Protein 2B5D (pdb70)

Foldseek 3Di:
DFFAEAEEAEADDFQAFDPVDLDDPVLVVLLLCLQQFLLLLLVLCVPFPAAAYEYEQELSNLLQQPPVVSLVSSLVLLVVLLVVLVVQLVVCVPPDPLSNVLSVVSNVSSVVSSVVCVVVVNRCLVSLLVVVVVVRYAYAYEFRRLFQVVVVVVQQLLSLNSVLLRQVSCCVSNVDGHQAYERRLLFDAFPSVVSCLVNNHAEYEHEQQQQVVFPHHFPLRQFAWAAAPSRHTYHYADCVLDPQCLDLVRHLLVDQQFFDQPAACLVVPDQVSNPVQADVVSDRDHNSRGFFGSRDPDPPPVVTDGHDVVVVLVSLLVSLVVVVVVVLVVQVVSCVVPVDHTYHYHYDHRCSARNVTVCRVVSVSNNRVSQVPDPRYDYHHPVVNVVPDDDHHYGGTHRHGNDDVPCVLVVLLVVLLVVLQVVLQVCVPPPPVLLFLLSQLLSLLSSQLSNCCLPRRPDDPPPNPVRVVSNVVSSVLNVVSVVCNVPVNHDVVSSVVSCVRSVSRVPDTSNSSNDDDD

Nearest PDB structures (foldseek):
  2b5d-assembly1_X  TM=1.002E+00  e=2.735E-93  Thermotoga maritima MSB8
  3n98-assembly1_A  TM=8.663E-01  e=4.145E-40  Thermococcus kodakarensis
  5wu7-assembly1_A  TM=8.598E-01  e=4.849E-39  Pyrococcus horikoshii OT3
  5wu7-assembly2_B  TM=8.667E-01  e=1.794E-38  Pyrococcus horikoshii OT3
  1ufa-assembly1_A  TM=8.560E-01  e=2.873E-37  Thermus thermophilus

Radius of gyration: 23.87 Å; Cα contacts (8 Å, |Δi|>4): 862; chains: 1; bounding box: 69×48×62 Å

B-factor: mean 60.75, std 14.55, range [25.72, 109.39]

Secondary structure (DSSP, 8-state):
--EEEEEEEEE-------TT-SS-TTHHHHHHHIIIIIHHHHHHHHHSS---EEEEE-HHHHHHHH-HHHHHHHHHHHHHHHHHHHHHHHHTTTS-HHHHHHHHHHHHHHHHHHHHHHHTTT-THHHHHHHHHHTSEEEEEE-TT-B-GGGGTT-HHHHHHHHHHHHHHHHHHHSS--SEEE-GGG-B-TTHHHHHHHTT--EEEE-THHHHTSSS--TTGGGS-EE-TTS-EEEE--GGG-GGGG-TTTSGGG-TTSBPTT--HHHHS-HHHHGGGS-TTS-----S---BB--SS-S-GGGPPBP-HHHHHHHHHHHHHHHHHHHHHHHHHHHHHHSS--EEEEEEEGGGBTTTBTTHHHHHHHHHHHHHH-SSEEE--HHHHHHH-----B--PPSB-S-----HHHHHHHHHHHHHHHHHHHTTT---HHHHHHHHHHHHHHHHTTBGGGTS---TT-HHHHHHHHHHHHHHHHHHHHHHHHTT---HHHHHHHHHHS-S-TT--GGGGGS---

Structure (mmCIF, N/CA/C/O backbone):
data_2B5D
#
_entry.id   2B5D
#
_cell.length_a   112.164
_cell.length_b   112.164
_cell.length_c   335.544
_cell.angle_alpha   90.00
_cell.angle_beta   90.00
_cell.angle_gamma   90.00
#
_symmetry.space_group_name_H-M   'I 41 2 2'
#
loop_
_entity.id
_entity.type
_entity.pdbx_description
1 polymer alpha-Amylase
2 water water
#
loop_
_atom_site.group_PDB
_atom_site.id
_atom_site.type_symbol
_atom_site.label_atom_id
_atom_site.label_alt_id
_atom_site.label_comp_id
_atom_site.label_asym_id
_atom_site.label_entity_id
_atom_site.label_seq_id
_atom_site.pdbx_PDB_ins_code
_atom_site.Cartn_x
_atom_site.Cartn_y
_atom_site.Cartn_z
_atom_site.occupancy
_atom_site.B_iso_or_equiv
_atom_site.auth_seq_id
_atom_site.auth_comp_id
_atom_site.auth_asym_id
_atom_site.auth_atom_id
_atom_site.pdbx_PDB_model_num
ATOM 1 N N . MET A 1 1 ? -1.945 37.939 143.556 1.00 78.49 1 MET X N 1
ATOM 2 C CA . MET A 1 1 ? -2.671 38.238 142.275 1.00 78.44 1 MET X CA 1
ATOM 3 C C . MET A 1 1 ? -1.716 38.293 141.059 1.00 76.44 1 MET X C 1
ATOM 4 O O . MET A 1 1 ? -0.524 38.583 141.195 1.00 76.28 1 MET X O 1
ATOM 9 N N . ARG A 1 2 ? -2.267 37.995 139.884 1.00 74.38 2 ARG X N 1
ATOM 10 C CA . ARG A 1 2 ? -1.532 37.981 138.624 1.00 71.77 2 ARG X CA 1
ATOM 11 C C . ARG A 1 2 ? -2.146 38.961 137.649 1.00 69.22 2 ARG X C 1
ATOM 12 O O . ARG A 1 2 ? -3.366 39.121 137.602 1.00 69.39 2 ARG X O 1
ATOM 20 N N . GLY A 1 3 ? -1.287 39.616 136.875 1.00 66.64 3 GLY X N 1
ATOM 21 C CA . GLY A 1 3 ? -1.684 40.478 135.762 1.00 62.57 3 GLY X CA 1
ATOM 22 C C . GLY A 1 3 ? -2.286 39.638 134.662 1.00 59.94 3 GLY X C 1
ATOM 23 O O . GLY A 1 3 ? -1.894 38.490 134.480 1.00 58.81 3 GLY X O 1
ATOM 24 N N . LYS A 1 4 ? -3.254 40.206 133.940 1.00 58.15 4 LYS X N 1
ATOM 25 C CA . LYS A 1 4 ? -3.941 39.474 132.870 1.00 56.73 4 LYS X CA 1
ATOM 26 C C . LYS A 1 4 ? -3.470 39.946 131.500 1.00 55.17 4 LYS X C 1
ATOM 27 O O . LYS A 1 4 ? -3.517 41.143 131.180 1.00 53.76 4 LYS X O 1
ATOM 33 N N . ILE A 1 5 ? -2.950 39.017 130.710 1.00 54.14 5 ILE X N 1
ATOM 34 C CA . ILE A 1 5 ? -2.476 39.422 129.390 1.00 53.32 5 ILE X CA 1
ATOM 35 C C . ILE A 1 5 ? -3.429 39.031 128.304 1.00 51.63 5 ILE X C 1
ATOM 36 O O . ILE A 1 5 ? -3.714 37.834 128.093 1.00 51.52 5 ILE X O 1
ATOM 41 N N . LEU A 1 6 ? -3.981 40.051 127.653 1.00 49.92 6 LEU X N 1
ATOM 42 C CA . LEU A 1 6 ? -4.928 39.790 126.564 1.00 49.82 6 LEU X CA 1
ATOM 43 C C . LEU A 1 6 ? -4.309 40.102 125.187 1.00 48.73 6 LEU X C 1
ATOM 44 O O . LEU A 1 6 ? -4.191 41.261 124.781 1.00 46.73 6 LEU X O 1
ATOM 49 N N . ILE A 1 7 ? -3.873 39.036 124.510 1.00 49.80 7 ILE X N 1
ATOM 50 C CA . ILE A 1 7 ? -3.293 39.168 123.170 1.00 50.55 7 ILE X CA 1
ATOM 51 C C . ILE A 1 7 ? -4.423 39.118 122.169 1.00 50.14 7 ILE X C 1
ATOM 52 O O . ILE A 1 7 ? -5.210 38.181 122.127 1.00 50.18 7 ILE X O 1
ATOM 57 N N . PHE A 1 8 ? -4.481 40.123 121.324 1.00 49.93 8 PHE X N 1
ATOM 58 C CA . PHE A 1 8 ? -5.510 40.121 120.294 1.00 48.97 8 PHE X CA 1
ATOM 59 C C . PHE A 1 8 ? -4.882 40.165 118.886 1.00 48.04 8 PHE X C 1
ATOM 60 O O . PHE A 1 8 ? -4.092 41.062 118.574 1.00 48.00 8 PHE X O 1
ATOM 68 N N . LEU A 1 9 ? -5.247 39.197 118.055 1.00 48.20 9 LEU X N 1
ATOM 69 C CA . LEU A 1 9 ? -4.903 39.172 116.638 1.00 48.02 9 LEU X CA 1
ATOM 70 C C . LEU A 1 9 ? -6.077 39.502 115.745 1.00 47.77 9 LEU X C 1
ATOM 71 O O . LEU A 1 9 ? -7.123 38.796 115.759 1.00 46.82 9 LEU X O 1
ATOM 76 N N . HIS A 1 10 ? -5.881 40.535 114.930 1.00 46.96 10 HIS X N 1
ATOM 77 C CA . HIS A 1 10 ? -6.828 40.907 113.887 1.00 47.17 10 HIS X CA 1
ATOM 78 C C . HIS A 1 10 ? -6.490 40.233 112.522 1.00 47.51 10 HIS X C 1
ATOM 79 O O . HIS A 1 10 ? -5.471 40.577 111.858 1.00 46.97 10 HIS X O 1
ATOM 86 N N . ALA A 1 11 ? -7.335 39.275 112.141 1.00 46.88 11 ALA X N 1
ATOM 87 C CA . ALA A 1 11 ? -7.218 38.492 110.895 1.00 46.91 11 ALA X CA 1
ATOM 88 C C . ALA A 1 11 ? -8.264 38.938 109.876 1.00 47.37 11 ALA X C 1
ATOM 89 O O . ALA A 1 11 ? -9.473 38.618 109.961 1.00 47.13 11 ALA X O 1
ATOM 91 N N . HIS A 1 12 ? -7.792 39.727 108.928 1.00 48.19 12 HIS X N 1
ATOM 92 C CA . HIS A 1 12 ? -8.648 40.272 107.900 1.00 47.88 12 HIS X CA 1
ATOM 93 C C . HIS A 1 12 ? -7.967 40.274 106.534 1.00 48.52 12 HIS X C 1
ATOM 94 O O . HIS A 1 12 ? -6.775 40.570 106.437 1.00 50.06 12 HIS X O 1
ATOM 101 N N . LEU A 1 13 ? -8.722 39.947 105.492 1.00 48.67 13 LEU X N 1
ATOM 102 C CA . LEU A 1 13 ? -8.383 40.293 104.116 1.00 48.73 13 LEU X CA 1
ATOM 103 C C . LEU A 1 13 ? -9.629 40.782 103.411 1.00 48.43 13 LEU X C 1
ATOM 104 O O . LEU A 1 13 ? -10.738 40.300 103.723 1.00 47.19 13 LEU X O 1
ATOM 109 N N . PRO A 1 14 ? -9.466 41.767 102.496 1.00 48.52 14 PRO X N 1
ATOM 110 C CA . PRO A 1 14 ? -10.577 42.224 101.649 1.00 48.81 14 PRO X CA 1
ATOM 111 C C . PRO A 1 14 ? -11.167 41.055 100.815 1.00 49.77 14 PRO X C 1
ATOM 112 O O . PRO A 1 14 ? -10.497 40.021 100.578 1.00 49.49 14 PRO X O 1
ATOM 116 N N . TYR A 1 15 ? -12.445 41.153 100.463 1.00 50.02 15 TYR X N 1
ATOM 117 C CA . TYR A 1 15 ? -13.038 40.125 99.597 1.00 50.77 15 TYR X CA 1
ATOM 118 C C . TYR A 1 15 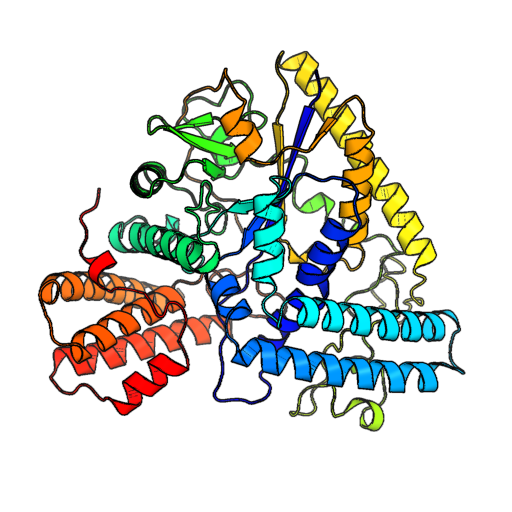? -12.492 40.393 98.194 1.00 51.94 15 TYR X C 1
ATOM 119 O O . TYR A 1 15 ? -12.752 41.433 97.594 1.00 51.69 15 TYR X O 1
ATOM 128 N N . VAL A 1 16 ? -11.706 39.446 97.714 1.00 53.49 16 VAL X N 1
ATOM 129 C CA . VAL A 1 16 ? -11.112 39.478 96.395 1.00 55.07 16 VAL X CA 1
ATOM 130 C C . VAL A 1 16 ? -11.468 38.152 95.783 1.00 56.00 16 VAL X C 1
ATOM 131 O O . VAL A 1 16 ? -10.915 37.088 96.138 1.00 55.99 16 VAL X O 1
ATOM 135 N N . HIS A 1 17 ? -12.458 38.193 94.911 1.00 57.24 17 HIS X N 1
ATOM 136 C CA . HIS A 1 17 ? -12.872 36.968 94.275 1.00 58.58 17 HIS X CA 1
ATOM 137 C C . HIS A 1 17 ? -12.994 37.216 92.782 1.00 59.35 17 HIS X C 1
ATOM 138 O O . HIS A 1 17 ? -13.840 37.981 92.321 1.00 58.94 17 HIS X O 1
ATOM 145 N N . HIS A 1 18 ? -12.075 36.590 92.048 1.00 61.54 18 HIS X N 1
ATOM 146 C CA . HIS A 1 18 ? -12.008 36.684 90.584 1.00 62.95 18 HIS X CA 1
ATOM 147 C C . HIS A 1 18 ? -12.134 35.312 89.909 1.00 63.63 18 HIS X C 1
ATOM 148 O O . HIS A 1 18 ? -11.136 34.743 89.418 1.00 63.40 18 HIS X O 1
ATOM 155 N N . PRO A 1 19 ? -13.370 34.768 89.891 1.00 64.27 19 PRO X N 1
ATOM 156 C CA . PRO A 1 19 ? -13.519 33.451 89.279 1.00 65.31 19 PRO X CA 1
ATOM 157 C C . PRO A 1 19 ? -13.385 33.498 87.749 1.00 66.97 19 PRO X C 1
ATOM 158 O O . PRO A 1 19 ? -13.279 32.455 87.134 1.00 66.53 19 PRO X O 1
ATOM 162 N N . GLU A 1 20 ? -13.375 34.697 87.162 1.00 69.38 20 GLU X N 1
ATOM 163 C CA . GLU A 1 20 ? -13.142 34.845 85.716 1.00 72.64 20 GLU X CA 1
ATOM 164 C C . GLU A 1 20 ? -11.708 34.511 85.253 1.00 75.42 20 GLU X C 1
ATOM 165 O O . GLU A 1 20 ? -11.495 34.343 84.054 1.00 75.88 20 GLU X O 1
ATOM 171 N N . TYR A 1 21 ? -10.760 34.397 86.200 1.00 78.69 21 TYR X N 1
ATOM 172 C CA . TYR A 1 21 ? -9.366 33.980 85.942 1.00 82.22 21 TYR X CA 1
ATOM 173 C C . TYR A 1 21 ? -8.927 32.765 86.766 1.00 84.13 21 TYR X C 1
ATOM 174 O O . TYR A 1 21 ? -9.547 32.422 87.778 1.00 84.60 21 TYR X O 1
ATOM 183 N N . ASP A 1 22 ? -7.838 32.139 86.319 1.00 86.63 22 ASP X N 1
ATOM 184 C CA . ASP A 1 22 ? -7.373 30.820 86.787 1.00 88.82 22 ASP X CA 1
ATOM 185 C C . ASP A 1 22 ? -6.239 30.984 87.787 1.00 90.02 22 ASP X C 1
ATOM 186 O O . ASP A 1 22 ? -6.073 30.146 88.683 1.00 90.40 22 ASP X O 1
ATOM 191 N N . HIS A 1 23 ? -5.430 32.029 87.569 1.00 91.54 23 HIS X N 1
ATOM 192 C CA . HIS A 1 23 ? -4.535 32.636 88.578 1.00 92.81 23 HIS X CA 1
ATOM 193 C C . HIS A 1 23 ? -4.735 34.158 88.472 1.00 92.83 23 HIS X C 1
ATOM 194 O O . HIS A 1 23 ? -4.694 34.716 87.370 1.00 92.79 23 HIS X O 1
ATOM 201 N N . PHE A 1 24 ? -4.976 34.808 89.614 1.00 92.92 24 PHE X N 1
ATOM 202 C CA . PHE A 1 24 ? -5.107 36.267 89.692 1.00 92.80 24 PHE X CA 1
ATOM 203 C C . PHE A 1 24 ? -4.115 36.754 90.738 1.00 92.67 24 PHE X C 1
ATOM 204 O O . PHE A 1 24 ? -3.927 36.106 91.772 1.00 92.40 24 PHE X O 1
ATOM 212 N N . LEU A 1 25 ? -3.467 37.885 90.459 1.00 92.46 25 LEU X N 1
ATOM 213 C CA . LEU A 1 25 ? -2.372 38.368 91.306 1.00 92.09 25 LEU X CA 1
ATOM 214 C C . LEU A 1 25 ? -2.774 38.572 92.772 1.00 91.25 25 LEU X C 1
ATOM 215 O O . LEU A 1 25 ? -2.018 38.227 93.685 1.00 91.19 25 LEU X O 1
ATOM 220 N N . GLU A 1 26 ? -3.966 39.119 92.988 1.00 90.18 26 GLU X N 1
ATOM 221 C CA . GLU A 1 26 ? -4.383 39.497 94.333 1.00 89.42 26 GLU X CA 1
ATOM 222 C C . GLU A 1 26 ? -5.105 38.400 95.109 1.00 88.29 26 GLU X C 1
ATOM 223 O O . GLU A 1 26 ? -5.460 38.580 96.275 1.00 88.38 26 GLU X O 1
ATOM 229 N N . GLU A 1 27 ? -5.278 37.247 94.471 1.00 86.67 27 GLU X N 1
ATOM 230 C CA . GLU A 1 27 ? -5.722 36.047 95.168 1.00 85.14 27 GLU X CA 1
ATOM 231 C C . GLU A 1 27 ? -4.561 35.321 95.859 1.00 83.84 27 GLU X C 1
ATOM 232 O O . GLU A 1 27 ? -4.791 34.436 96.678 1.00 83.12 27 GLU X O 1
ATOM 238 N N . ARG A 1 28 ? -3.322 35.688 95.511 1.00 82.57 28 ARG X N 1
ATOM 239 C CA . ARG A 1 28 ? -2.116 35.145 96.152 1.00 81.32 28 ARG X CA 1
ATOM 240 C C . ARG A 1 28 ? -1.911 35.689 97.573 1.00 79.31 28 ARG X C 1
ATOM 241 O O . ARG A 1 28 ? -1.263 35.044 98.390 1.00 78.38 28 ARG X O 1
ATOM 249 N N . TRP A 1 29 ? -2.428 36.891 97.844 1.00 77.53 29 TRP X N 1
ATOM 250 C CA . TRP A 1 29 ? -2.403 37.443 99.191 1.00 76.31 29 TRP X CA 1
ATOM 251 C C . TRP A 1 29 ? -3.048 36.431 100.151 1.00 74.18 29 TRP X C 1
ATOM 252 O O . TRP A 1 29 ? -2.441 36.018 101.135 1.00 73.66 29 TRP X O 1
ATOM 263 N N . LEU A 1 30 ? -4.263 36.015 99.819 1.00 71.50 30 LEU X N 1
ATOM 264 C CA . LEU A 1 30 ? -4.966 34.974 100.551 1.00 69.47 30 LEU X CA 1
ATOM 265 C C . LEU A 1 30 ? -4.138 33.701 100.768 1.00 68.28 30 LEU X C 1
ATOM 266 O O . LEU A 1 30 ? -4.071 33.164 101.879 1.00 67.44 30 LEU X O 1
ATOM 271 N N . PHE A 1 31 ? -3.509 33.215 99.706 1.00 67.07 31 PHE X N 1
ATOM 272 C CA . PHE A 1 31 ? -2.722 31.993 99.800 1.00 66.06 31 PHE X CA 1
ATOM 273 C C . PHE A 1 31 ? -1.489 32.104 100.699 1.00 64.10 31 PHE X C 1
ATOM 274 O O . PHE A 1 31 ? -1.192 31.187 101.468 1.00 63.36 31 PHE X O 1
ATOM 282 N N . GLU A 1 32 ? -0.777 33.214 100.594 1.00 62.61 32 GLU X N 1
ATOM 283 C CA . GLU A 1 32 ? 0.322 33.508 101.507 1.00 62.87 32 GLU X CA 1
ATOM 284 C C . GLU A 1 32 ? -0.160 33.648 102.961 1.00 61.18 32 GLU X C 1
ATOM 285 O O . GLU A 1 32 ? 0.449 33.079 103.869 1.00 60.15 32 GLU X O 1
ATOM 291 N N . ALA A 1 33 ? -1.263 34.387 103.183 1.00 60.13 33 ALA X N 1
ATOM 292 C CA . ALA A 1 33 ? -1.867 34.478 104.538 1.00 58.85 33 ALA X CA 1
ATOM 293 C C . ALA A 1 33 ? -2.226 33.117 105.124 1.00 58.07 33 ALA X C 1
ATOM 294 O O . ALA A 1 33 ? -1.939 32.858 106.279 1.00 57.76 33 ALA X O 1
ATOM 296 N N . ILE A 1 34 ? -2.794 32.226 104.316 1.00 58.04 34 ILE X N 1
ATOM 297 C CA . ILE A 1 34 ? -3.143 30.867 104.788 1.00 58.37 34 ILE X CA 1
ATOM 298 C C . ILE A 1 34 ? -1.883 30.089 105.146 1.00 58.50 34 ILE X C 1
ATOM 299 O O . ILE A 1 34 ? -1.811 29.416 106.179 1.00 58.54 34 ILE X O 1
ATOM 304 N N . THR A 1 35 ? -0.874 30.207 104.285 1.00 59.41 35 THR X N 1
ATOM 305 C CA . THR A 1 35 ? 0.357 29.427 104.410 1.00 58.80 35 THR X CA 1
ATOM 306 C C . THR A 1 35 ? 1.218 29.954 105.536 1.00 59.09 35 THR X C 1
ATOM 307 O O . THR A 1 35 ? 1.678 29.184 106.375 1.00 58.36 35 THR X O 1
ATOM 311 N N . GLU A 1 36 ? 1.409 31.272 105.557 1.00 59.60 36 GLU X N 1
ATOM 312 C CA . GLU A 1 36 ? 2.320 31.926 106.499 1.00 60.21 36 GLU X CA 1
ATOM 313 C C . GLU A 1 36 ? 1.726 32.152 107.886 1.00 59.28 36 GLU X C 1
ATOM 314 O O . GLU A 1 36 ? 2.450 32.111 108.890 1.00 60.05 36 GLU X O 1
ATOM 320 N N . THR A 1 37 ? 0.419 32.415 107.956 1.00 58.25 37 THR X N 1
ATOM 321 C CA . THR A 1 37 ? -0.207 32.793 109.231 1.00 56.09 37 THR X CA 1
ATOM 322 C C . THR A 1 37 ? -1.296 31.862 109.730 1.00 55.36 37 THR X C 1
ATOM 323 O O . THR A 1 37 ? -1.163 31.333 110.800 1.00 54.76 37 THR X O 1
ATOM 327 N N . TYR A 1 38 ? -2.370 31.648 108.970 1.00 55.36 38 TYR X N 1
ATOM 328 C CA . TYR A 1 38 ? -3.527 30.931 109.533 1.00 55.47 38 TYR X CA 1
ATOM 329 C C . TYR A 1 38 ? -3.294 29.449 109.895 1.00 56.37 38 TYR X C 1
ATOM 330 O O . TYR A 1 38 ? -3.712 28.989 110.974 1.00 56.31 38 TYR X O 1
ATOM 339 N N . ILE A 1 39 ? -2.627 28.698 109.022 1.00 57.15 39 ILE X N 1
ATOM 340 C CA . ILE A 1 39 ? -2.338 27.282 109.342 1.00 57.78 39 ILE X CA 1
ATOM 341 C C . ILE A 1 39 ? -1.242 27.114 110.421 1.00 57.80 39 ILE X C 1
ATOM 342 O O . ILE A 1 39 ? -1.386 26.285 111.308 1.00 57.22 39 ILE X O 1
ATOM 347 N N . PRO A 1 40 ? -0.134 27.881 110.339 1.00 58.03 40 PRO X N 1
ATOM 348 C CA . PRO A 1 40 ? 0.846 27.858 111.437 1.00 58.73 40 PRO X CA 1
ATOM 349 C C . PRO A 1 40 ? 0.268 28.246 112.819 1.00 59.50 40 PRO X C 1
ATOM 350 O O . PRO A 1 40 ? 0.767 27.769 113.821 1.00 59.93 40 PRO X O 1
ATOM 354 N N . LEU A 1 41 ? -0.750 29.108 112.875 1.00 59.77 41 LEU X N 1
ATOM 355 C CA . LEU A 1 41 ? -1.503 29.308 114.131 1.00 60.46 41 LEU X CA 1
ATOM 356 C C . LEU A 1 41 ? -2.195 28.034 114.576 1.00 60.88 41 LEU X C 1
ATOM 357 O O . LEU A 1 41 ? -2.095 27.629 115.725 1.00 61.43 41 LEU X O 1
ATOM 362 N N . LEU A 1 42 ? -2.893 27.402 113.652 1.00 61.69 42 LEU X N 1
ATOM 363 C CA . LEU A 1 42 ? -3.496 26.110 113.894 1.00 62.84 42 LEU X CA 1
ATOM 364 C C . LEU A 1 42 ? -2.470 25.091 114.393 1.00 63.62 42 LEU X C 1
ATOM 365 O O . LEU A 1 42 ? -2.699 24.412 115.381 1.00 63.63 42 LEU X O 1
ATOM 370 N N . MET A 1 43 ? -1.338 24.993 113.710 1.00 64.92 43 MET X N 1
ATOM 371 C CA . MET A 1 43 ? -0.278 24.095 114.132 1.00 66.00 43 MET X CA 1
ATOM 372 C C . MET A 1 43 ? 0.198 24.405 115.548 1.00 65.00 43 MET X C 1
ATOM 373 O O . MET A 1 43 ? 0.359 23.516 116.382 1.00 65.16 43 MET X O 1
ATOM 378 N N . MET A 1 44 ? 0.397 25.682 115.815 1.00 64.83 44 MET X N 1
ATOM 379 C CA . MET A 1 44 ? 0.776 26.143 117.127 1.00 64.41 44 MET X CA 1
ATOM 380 C C . MET A 1 44 ? -0.268 25.869 118.226 1.00 64.62 44 MET X C 1
ATOM 381 O O . MET A 1 44 ? 0.111 25.602 119.357 1.00 65.34 44 MET X O 1
ATOM 386 N N . PHE A 1 45 ? -1.566 25.932 117.918 1.00 64.77 45 PHE X N 1
ATOM 387 C CA . PHE A 1 45 ? -2.605 25.681 118.935 1.00 64.92 45 PHE X CA 1
ATOM 388 C C . PHE A 1 45 ? -2.609 24.215 119.284 1.00 66.46 45 PHE X C 1
ATOM 389 O O . PHE A 1 45 ? -2.837 23.839 120.423 1.00 66.41 45 PHE X O 1
ATOM 397 N N . ASP A 1 46 ? -2.393 23.395 118.261 1.00 68.28 46 ASP X N 1
ATOM 398 C CA . ASP A 1 46 ? -2.304 21.964 118.408 1.00 69.63 46 ASP X CA 1
ATOM 399 C C . ASP A 1 46 ? -1.089 21.565 119.257 1.00 70.35 46 ASP X C 1
ATOM 400 O O . ASP A 1 46 ? -1.230 20.769 120.198 1.00 71.36 46 ASP X O 1
ATOM 405 N N . GLU A 1 47 ? 0.079 22.137 118.949 1.00 70.32 47 GLU X N 1
ATOM 406 C CA . GLU A 1 47 ? 1.335 21.751 119.588 1.00 70.91 47 GLU X CA 1
ATOM 407 C C . GLU A 1 47 ? 1.486 22.253 121.036 1.00 70.39 47 GLU X C 1
ATOM 408 O O . GLU A 1 47 ? 1.934 21.491 121.915 1.00 70.70 47 GLU X O 1
ATOM 414 N N . ILE A 1 48 ? 1.127 23.515 121.294 1.00 69.41 48 ILE X N 1
ATOM 415 C CA . ILE A 1 48 ? 1.234 24.078 122.647 1.00 68.51 48 ILE X CA 1
ATOM 416 C C . ILE A 1 48 ? 0.343 23.307 123.637 1.00 68.60 48 ILE X C 1
ATOM 417 O O . ILE A 1 48 ? -0.677 22.711 123.234 1.00 68.99 48 ILE X O 1
ATOM 422 N N . GLU A 1 49 ? 0.724 23.297 124.916 1.00 68.78 49 GLU X N 1
ATOM 423 C CA . GLU A 1 49 ? -0.076 22.583 125.930 1.00 67.98 49 GLU X CA 1
ATOM 424 C C . GLU A 1 49 ? -1.337 23.380 126.218 1.00 66.83 49 GLU X C 1
ATOM 425 O O . GLU A 1 49 ? -2.444 22.845 126.237 1.00 66.43 49 GLU X O 1
ATOM 431 N N . ASP A 1 50 ? -1.159 24.677 126.429 1.00 65.60 50 ASP X N 1
ATOM 432 C CA . ASP A 1 50 ? -2.272 25.536 126.767 1.00 64.23 50 ASP X CA 1
ATOM 433 C C . ASP A 1 50 ? -1.967 26.947 126.305 1.00 62.46 50 ASP X C 1
ATOM 434 O O . ASP A 1 50 ? -0.812 27.372 126.325 1.00 62.10 50 ASP X O 1
ATOM 439 N N . PHE A 1 51 ? -3.012 27.668 125.905 1.00 60.18 51 PHE X N 1
ATOM 440 C CA . PHE A 1 51 ? -2.900 29.070 125.525 1.00 58.22 51 PHE X CA 1
ATOM 441 C C . PHE A 1 51 ? -4.246 29.742 125.817 1.00 56.82 51 PHE X C 1
ATOM 442 O O . PHE A 1 51 ? -5.242 29.063 126.032 1.00 55.61 51 PHE X O 1
ATOM 450 N N . ARG A 1 52 ? -4.249 31.072 125.840 1.00 56.01 52 ARG X N 1
ATOM 451 C CA . ARG A 1 52 ? -5.479 31.872 125.737 1.00 55.11 52 ARG X CA 1
ATOM 452 C C . ARG A 1 52 ? -5.248 32.991 124.718 1.00 54.17 52 ARG X C 1
ATOM 453 O O . ARG A 1 52 ? -4.291 33.756 124.830 1.00 53.41 52 ARG X O 1
ATOM 461 N N . LEU A 1 53 ? -6.154 33.097 123.749 1.00 53.27 53 LEU X N 1
ATOM 462 C CA . LEU A 1 53 ? -6.004 34.072 122.667 1.00 52.27 53 LEU X CA 1
ATOM 463 C C . LEU A 1 53 ? -7.359 34.472 122.121 1.00 51.91 53 LEU X C 1
ATOM 464 O O . LEU A 1 53 ? -8.259 33.635 121.959 1.00 51.85 53 LEU X O 1
ATOM 469 N N . THR A 1 54 ? -7.493 35.767 121.878 1.00 51.55 54 THR X N 1
ATOM 470 C CA . THR A 1 54 ? -8.632 36.343 121.206 1.00 50.85 54 THR X CA 1
ATOM 471 C C . THR A 1 54 ? -8.264 36.821 119.803 1.00 51.16 54 THR X C 1
ATOM 472 O O . THR A 1 54 ? -7.215 37.402 119.589 1.00 51.37 54 THR X O 1
ATOM 476 N N . MET A 1 55 ? -9.136 36.574 118.838 1.00 50.95 55 MET X N 1
ATOM 477 C CA . MET A 1 55 ? -8.880 37.023 117.477 1.00 51.69 55 MET X CA 1
ATOM 478 C C . MET A 1 55 ? -10.188 37.342 116.757 1.00 50.04 55 MET X C 1
ATOM 479 O O . MET A 1 55 ? -11.226 36.865 117.119 1.00 50.15 55 MET X O 1
ATOM 484 N N . SER A 1 56 ? -10.094 38.206 115.765 1.00 49.64 56 SER X N 1
ATOM 485 C CA . SER A 1 56 ? -11.139 38.435 114.786 1.00 48.44 56 SER X CA 1
ATOM 486 C C . SER A 1 56 ? -10.849 37.535 113.610 1.00 48.52 56 SER X C 1
ATOM 487 O O . SER A 1 56 ? -9.674 37.264 113.288 1.00 47.49 56 SER X O 1
ATOM 490 N N . ILE A 1 57 ? -11.917 37.029 112.996 1.00 48.15 57 ILE X N 1
ATOM 491 C CA . ILE A 1 57 ? -11.865 36.520 111.640 1.00 46.85 57 ILE X CA 1
ATOM 492 C C . ILE A 1 57 ? -12.995 37.246 110.953 1.00 47.73 57 ILE X C 1
ATOM 493 O O . ILE A 1 57 ? -14.180 36.973 111.233 1.00 47.37 57 ILE X O 1
ATOM 498 N N . THR A 1 58 ? -12.635 38.213 110.099 1.00 47.01 58 THR X N 1
ATOM 499 C CA . THR A 1 58 ? -13.638 39.135 109.562 1.00 46.52 58 THR X CA 1
ATOM 500 C C . THR A 1 58 ? -14.558 38.382 108.609 1.00 46.65 58 THR X C 1
ATOM 501 O O . THR A 1 58 ? -14.210 37.270 108.159 1.00 47.03 58 THR X O 1
ATOM 505 N N . PRO A 1 59 ? -15.780 38.904 108.398 1.00 45.14 59 PRO X N 1
ATOM 506 C CA . PRO A 1 59 ? -16.645 38.190 107.476 1.00 44.88 59 PRO X CA 1
ATOM 507 C C . PRO A 1 59 ? -16.077 38.037 106.030 1.00 45.07 59 PRO X C 1
ATOM 508 O O . PRO A 1 59 ? -16.235 36.959 105.469 1.00 44.43 59 PRO X O 1
ATOM 512 N N . PRO A 1 60 ? -15.416 39.086 105.440 1.00 45.36 60 PRO X N 1
ATOM 513 C CA . PRO A 1 60 ? -14.818 38.846 104.101 1.00 45.62 60 PRO X CA 1
ATOM 514 C C . PRO A 1 60 ? -13.866 37.648 104.091 1.00 46.26 60 PRO X C 1
ATOM 515 O O . PRO A 1 60 ? -13.938 36.807 103.190 1.00 46.86 60 PRO X O 1
ATOM 519 N N . LEU A 1 61 ? -13.034 37.538 105.117 1.00 46.45 61 LEU X N 1
ATOM 520 C CA . LEU A 1 61 ? -12.092 36.436 105.233 1.00 47.11 61 LEU X CA 1
ATOM 521 C C . LEU A 1 61 ? -12.756 35.075 105.506 1.00 48.56 61 LEU X C 1
ATOM 522 O O . LEU A 1 61 ? -12.265 34.031 105.044 1.00 48.58 61 LEU X O 1
ATOM 527 N N . MET A 1 62 ? -13.839 35.058 106.285 1.00 49.51 62 MET X N 1
ATOM 528 C CA . MET A 1 62 ? -14.583 33.783 106.461 1.00 50.50 62 MET X CA 1
ATOM 529 C C . MET A 1 62 ? -15.241 33.321 105.143 1.00 49.51 62 MET X C 1
ATOM 530 O O . MET A 1 62 ? -15.330 32.119 104.839 1.00 49.24 62 MET X O 1
ATOM 535 N N . GLU A 1 63 ? -15.735 34.291 104.407 1.00 48.99 63 GLU X N 1
ATOM 536 C CA . GLU A 1 63 ? -16.431 34.044 103.163 1.00 50.40 63 GLU X CA 1
ATOM 537 C C . GLU A 1 63 ? -15.469 33.502 102.072 1.00 51.27 63 GLU X C 1
ATOM 538 O O . GLU A 1 63 ? -15.836 32.594 101.313 1.00 50.24 63 GLU X O 1
ATOM 544 N N . MET A 1 64 ? -14.225 34.012 102.069 1.00 52.07 64 MET X N 1
ATOM 545 C CA . MET A 1 64 ? -13.160 33.453 101.230 1.00 53.04 64 MET X CA 1
ATOM 546 C C . MET A 1 64 ? -12.644 32.086 101.675 1.00 53.66 64 MET X C 1
ATOM 547 O O . MET A 1 64 ? -12.446 31.214 100.851 1.00 53.70 64 MET X O 1
ATOM 552 N N . LEU A 1 65 ? -12.432 31.875 102.965 1.00 54.81 65 LEU X N 1
ATOM 553 C CA . LEU A 1 65 ? -11.879 30.612 103.413 1.00 56.06 65 LEU X CA 1
ATOM 554 C C . LEU A 1 65 ? -12.835 29.459 103.240 1.00 58.11 65 LEU X C 1
ATOM 555 O O . LEU A 1 65 ? -12.428 28.300 103.119 1.00 58.30 65 LEU X O 1
ATOM 560 N N . SER A 1 66 ? -14.124 29.771 103.288 1.00 61.15 66 SER X N 1
ATOM 561 C CA . SER A 1 66 ? -15.160 28.764 103.141 1.00 62.92 66 SER X CA 1
ATOM 562 C C . SER A 1 66 ? -15.496 28.485 101.674 1.00 65.14 66 SER X C 1
ATOM 563 O O . SER A 1 66 ? -16.055 27.427 101.374 1.00 66.14 66 SER X O 1
ATOM 566 N N . SER A 1 67 ? -15.180 29.417 100.777 1.00 67.63 67 SER X N 1
ATOM 567 C CA . SER A 1 67 ? -15.464 29.245 99.344 1.00 71.16 67 SER X CA 1
ATOM 568 C C . SER A 1 67 ? -14.705 28.073 98.745 1.00 73.00 67 SER X C 1
ATOM 569 O O . SER A 1 67 ? -13.479 28.140 98.600 1.00 73.58 67 SER X O 1
ATOM 572 N N . ARG A 1 68 ? -15.414 27.010 98.382 1.00 75.59 68 ARG X N 1
ATOM 573 C CA . ARG A 1 68 ? -14.704 25.777 97.980 1.00 78.77 68 ARG X CA 1
ATOM 574 C C . ARG A 1 68 ? -14.051 25.774 96.585 1.00 78.75 68 ARG X C 1
ATOM 575 O O . ARG A 1 68 ? -13.419 24.799 96.202 1.00 79.46 68 ARG X O 1
ATOM 583 N N . ASP A 1 69 ? -14.160 26.886 95.868 1.00 79.55 69 ASP X N 1
ATOM 584 C CA . ASP A 1 69 ? -13.335 27.120 94.683 1.00 80.18 69 ASP X CA 1
ATOM 585 C C . ASP A 1 69 ? -11.956 27.699 95.036 1.00 79.96 69 ASP X C 1
ATOM 586 O O . ASP A 1 69 ? -10.958 27.367 94.381 1.00 79.90 69 ASP X O 1
ATOM 591 N N . LEU A 1 70 ? -11.900 28.542 96.074 1.00 79.55 70 LEU X N 1
ATOM 592 C CA . LEU A 1 70 ? -10.627 29.036 96.611 1.00 79.15 70 LEU X CA 1
ATOM 593 C C . LEU A 1 70 ? -9.828 27.914 97.274 1.00 78.99 70 LEU X C 1
ATOM 594 O O . LEU A 1 70 ? -8.607 27.847 97.141 1.00 79.25 70 LEU X O 1
ATOM 599 N N . GLN A 1 71 ? -10.514 27.013 97.962 1.00 78.60 71 GLN X N 1
ATOM 600 C CA . GLN A 1 71 ? -9.846 25.880 98.587 1.00 78.77 71 GLN X CA 1
ATOM 601 C C . GLN A 1 71 ? -9.167 24.974 97.543 1.00 78.70 71 GLN X C 1
ATOM 602 O O . GLN A 1 71 ? -8.038 24.502 97.754 1.00 78.64 71 GLN X O 1
ATOM 608 N N . GLU A 1 72 ? -9.868 24.741 96.426 1.00 78.42 72 GLU X N 1
ATOM 609 C CA . GLU A 1 72 ? -9.337 23.993 95.274 1.00 77.80 72 GLU X CA 1
ATOM 610 C C . GLU A 1 72 ? -8.121 24.686 94.646 1.00 76.75 72 GLU X C 1
ATOM 611 O O . GLU A 1 72 ? -7.082 24.050 94.450 1.00 77.09 72 GLU X O 1
ATOM 617 N N . LYS A 1 73 ? -8.247 25.982 94.368 1.00 75.28 73 LYS X N 1
ATOM 618 C CA . LYS A 1 73 ? -7.114 26.802 93.917 1.00 74.42 73 LYS X CA 1
ATOM 619 C C . LYS A 1 73 ? -5.931 26.828 94.901 1.00 73.59 73 LYS X C 1
ATOM 620 O O . LYS A 1 73 ? -4.775 26.831 94.475 1.00 74.18 73 LYS X O 1
ATOM 626 N N . TYR A 1 74 ? -6.206 26.824 96.204 1.00 72.11 74 TYR X N 1
ATOM 627 C CA . TYR A 1 74 ? -5.123 26.824 97.191 1.00 70.78 74 TYR X CA 1
ATOM 628 C C . TYR A 1 74 ? -4.361 25.507 97.183 1.00 71.41 74 TYR X C 1
ATOM 629 O O . TYR A 1 74 ? -3.141 25.496 97.306 1.00 70.89 74 TYR X O 1
ATOM 638 N N . GLU A 1 75 ? -5.105 24.409 97.061 1.00 72.93 75 GLU X N 1
ATOM 639 C CA . GLU A 1 75 ? -4.562 23.054 97.047 1.00 74.69 75 GLU X CA 1
ATOM 640 C C . GLU A 1 75 ? -3.593 22.885 95.862 1.00 75.12 75 GLU X C 1
ATOM 641 O O . GLU A 1 75 ? -2.489 22.342 96.006 1.00 75.19 75 GLU X O 1
ATOM 647 N N . ARG A 1 76 ? -4.016 23.399 94.708 1.00 75.50 76 ARG X N 1
ATOM 648 C CA . ARG A 1 76 ? -3.230 23.408 93.482 1.00 75.89 76 ARG X CA 1
ATOM 649 C C . ARG A 1 76 ? -2.031 24.372 93.578 1.00 76.17 76 ARG X C 1
ATOM 650 O O . ARG A 1 76 ? -0.937 24.078 93.064 1.00 76.96 76 ARG X O 1
ATOM 658 N N . HIS A 1 77 ? -2.213 25.496 94.271 1.00 75.55 77 HIS X N 1
ATOM 659 C CA . HIS A 1 77 ? -1.095 26.395 94.562 1.00 74.92 77 HIS X CA 1
ATOM 660 C C . HIS A 1 77 ? -0.074 25.729 95.495 1.00 74.54 77 HIS X C 1
ATOM 661 O O . HIS A 1 77 ? 1.135 25.854 95.323 1.00 74.01 77 HIS X O 1
ATOM 668 N N . MET A 1 78 ? -0.564 25.002 96.482 1.00 74.44 78 MET X N 1
ATOM 669 C CA . MET A 1 78 ? 0.339 24.357 97.424 1.00 74.75 78 MET X CA 1
ATOM 670 C C . MET A 1 78 ? 1.190 23.245 96.796 1.00 75.05 78 MET X C 1
ATOM 671 O O . MET A 1 78 ? 2.357 23.053 97.176 1.00 74.72 78 MET X O 1
ATOM 676 N N . GLU A 1 79 ? 0.603 22.541 95.827 1.00 75.68 79 GLU X N 1
ATOM 677 C CA . GLU A 1 79 ? 1.309 21.489 95.072 1.00 76.48 79 GLU X CA 1
ATOM 678 C C . GLU A 1 79 ? 2.359 22.058 94.116 1.00 76.03 79 GLU X C 1
ATOM 679 O O . GLU A 1 79 ? 3.499 21.590 94.088 1.00 75.74 79 GLU X O 1
ATOM 685 N N . LYS A 1 80 ? 1.971 23.081 93.358 1.00 76.02 80 LYS X N 1
ATOM 686 C CA . LYS A 1 80 ? 2.919 23.859 92.566 1.00 76.05 80 LYS X CA 1
ATOM 687 C C . LYS A 1 80 ? 4.126 24.246 93.434 1.00 75.75 80 LYS X C 1
ATOM 688 O O . LYS A 1 80 ? 5.280 24.118 93.016 1.00 75.83 80 LYS X O 1
ATOM 694 N N . LEU A 1 81 ? 3.847 24.675 94.662 1.00 75.29 81 LEU X N 1
ATOM 695 C CA . LEU A 1 81 ? 4.876 25.117 95.582 1.00 74.84 81 LEU X CA 1
ATOM 696 C C . LEU A 1 81 ? 5.734 23.979 96.147 1.00 74.88 81 LEU X C 1
ATOM 697 O O . LEU A 1 81 ? 6.946 24.145 96.259 1.00 74.28 81 LEU X O 1
ATOM 702 N N . ILE A 1 82 ? 5.123 22.847 96.512 1.00 75.56 82 ILE X N 1
ATOM 703 C CA . ILE A 1 82 ? 5.889 21.639 96.931 1.00 76.49 82 ILE X CA 1
ATOM 704 C C . ILE A 1 82 ? 6.741 21.032 95.786 1.00 77.29 82 ILE X C 1
ATOM 705 O O . ILE A 1 82 ? 7.822 20.460 96.024 1.00 76.84 82 ILE X O 1
ATOM 710 N N . GLU A 1 83 ? 6.229 21.149 94.557 1.00 78.06 83 GLU X N 1
ATOM 711 C CA . GLU A 1 83 ? 6.991 20.810 93.353 1.00 78.96 83 GLU X CA 1
ATOM 712 C C . GLU A 1 83 ? 8.229 21.705 93.240 1.00 78.86 83 GLU X C 1
ATOM 713 O O . GLU A 1 83 ? 9.334 21.205 93.022 1.00 79.03 83 GLU X O 1
ATOM 719 N N . LEU A 1 84 ? 8.046 23.018 93.407 1.00 79.04 84 LEU X N 1
ATOM 720 C CA . LEU A 1 84 ? 9.171 23.964 93.420 1.00 79.01 84 LEU X CA 1
ATOM 721 C C . LEU A 1 84 ? 10.121 23.656 94.564 1.00 79.05 84 LEU X C 1
ATOM 722 O O . LEU A 1 84 ? 11.342 23.790 94.420 1.00 79.16 84 LEU X O 1
ATOM 727 N N . ALA A 1 85 ? 9.563 23.241 95.695 1.00 78.78 85 ALA X N 1
ATOM 728 C CA . ALA A 1 85 ? 10.379 22.935 96.865 1.00 79.06 85 ALA X CA 1
ATOM 729 C C . ALA A 1 85 ? 11.365 21.824 96.531 1.00 78.95 85 ALA X C 1
ATOM 730 O O . ALA A 1 85 ? 12.553 21.931 96.844 1.00 78.82 85 ALA X O 1
ATOM 732 N N . ASN A 1 86 ? 10.857 20.775 95.880 1.00 78.96 86 ASN X N 1
ATOM 733 C CA . ASN A 1 86 ? 11.675 19.659 95.393 1.00 78.88 86 ASN X CA 1
ATOM 734 C C . ASN A 1 86 ? 12.754 20.003 94.354 1.00 78.64 86 ASN X C 1
ATOM 735 O O . ASN A 1 86 ? 13.921 19.597 94.498 1.00 78.45 86 ASN X O 1
ATOM 740 N N . LYS A 1 87 ? 12.364 20.756 93.326 1.00 78.63 87 LYS X N 1
ATOM 741 C CA . LYS A 1 87 ? 13.303 21.321 92.364 1.00 78.90 87 LYS X CA 1
ATOM 742 C C . LYS A 1 87 ? 14.423 22.050 93.092 1.00 79.06 87 LYS X C 1
ATOM 743 O O . LYS A 1 87 ? 15.563 22.107 92.613 1.00 79.26 87 LYS X O 1
ATOM 749 N N . GLU A 1 88 ? 14.085 22.613 94.253 1.00 79.03 88 GLU X N 1
ATOM 750 C CA . GLU A 1 88 ? 14.995 23.466 94.982 1.00 78.72 88 GLU X CA 1
ATOM 751 C C . GLU A 1 88 ? 15.937 22.680 95.869 1.00 79.27 88 GLU X C 1
ATOM 752 O O . GLU A 1 88 ? 17.103 23.064 96.012 1.00 78.77 88 GLU X O 1
ATOM 758 N N . VAL A 1 89 ? 15.452 21.575 96.442 1.00 79.90 89 VAL X N 1
ATOM 759 C CA . VAL A 1 89 ? 16.317 20.708 97.248 1.00 81.25 89 VAL X CA 1
ATOM 760 C C . VAL A 1 89 ? 17.472 20.068 96.434 1.00 82.05 89 VAL X C 1
ATOM 761 O O . VAL A 1 89 ? 18.563 19.871 96.973 1.00 82.17 89 VAL X O 1
ATOM 765 N N . GLU A 1 90 ? 17.237 19.774 95.151 1.00 83.14 90 GLU X N 1
ATOM 766 C CA . GLU A 1 90 ? 18.313 19.296 94.258 1.00 84.33 90 GLU X CA 1
ATOM 767 C C . GLU A 1 90 ? 19.240 20.412 93.771 1.00 84.45 90 GLU X C 1
ATOM 768 O O . GLU A 1 90 ? 20.457 20.307 93.926 1.00 84.86 90 GLU X O 1
ATOM 778 N N . ARG A 1 91 ? 18.666 21.475 93.205 1.00 84.59 91 ARG X N 1
ATOM 779 C CA . ARG A 1 91 ? 19.433 22.632 92.722 1.00 84.53 91 ARG X CA 1
ATOM 780 C C . ARG A 1 91 ? 20.308 23.270 93.808 1.00 84.06 91 ARG X C 1
ATOM 781 O O . ARG A 1 91 ? 21.301 23.923 93.494 1.00 83.66 91 ARG X O 1
ATOM 789 N N . THR A 1 92 ? 19.943 23.087 95.081 1.00 83.95 92 THR X N 1
ATOM 790 C CA . THR A 1 92 ? 20.709 23.688 96.189 1.00 83.79 92 THR X CA 1
ATOM 791 C C . THR A 1 92 ? 21.870 22.833 96.695 1.00 83.84 92 THR X C 1
ATOM 792 O O . THR A 1 92 ? 22.803 23.355 97.327 1.00 83.27 92 THR X O 1
ATOM 796 N N . LYS A 1 93 ? 21.791 21.527 96.413 1.00 84.07 93 LYS X N 1
ATOM 797 C CA . LYS A 1 93 ? 22.742 20.519 96.888 1.00 84.37 93 LYS X CA 1
ATOM 798 C C . LYS A 1 93 ? 24.229 20.916 96.806 1.00 84.30 93 LYS X C 1
ATOM 799 O O . LYS A 1 93 ? 25.004 20.606 97.715 1.00 83.81 93 LYS X O 1
ATOM 805 N N . LYS A 1 94 ? 24.623 21.602 95.732 1.00 84.32 94 LYS X N 1
ATOM 806 C CA . LYS A 1 94 ? 26.023 22.011 95.594 1.00 84.93 94 LYS X CA 1
ATOM 807 C C . LYS A 1 94 ? 26.275 23.498 95.938 1.00 83.99 94 LYS X C 1
ATOM 808 O O . LYS A 1 94 ? 27.414 23.988 95.832 1.00 84.23 94 LYS X O 1
ATOM 814 N N . GLU A 1 95 ? 25.218 24.196 96.371 1.00 82.91 95 GLU X N 1
ATOM 815 C CA . GLU A 1 95 ? 25.301 25.599 96.831 1.00 81.09 95 GLU X CA 1
ATOM 816 C C . GLU A 1 95 ? 25.553 25.592 98.331 1.00 79.95 95 GLU X C 1
ATOM 817 O O . GLU A 1 95 ? 25.744 24.518 98.916 1.00 79.81 95 GLU X O 1
ATOM 823 N N . HIS A 1 96 ? 25.546 26.776 98.954 1.00 78.41 96 HIS X N 1
ATOM 824 C CA . HIS A 1 96 ? 25.700 26.902 100.418 1.00 76.55 96 HIS X CA 1
ATOM 825 C C . HIS A 1 96 ? 24.869 25.880 101.225 1.00 75.49 96 HIS X C 1
ATOM 826 O O . HIS A 1 96 ? 23.693 25.635 100.920 1.00 75.26 96 HIS X O 1
ATOM 833 N N . PRO A 1 97 ? 25.494 25.245 102.235 1.00 74.49 97 PRO X N 1
ATOM 834 C CA . PRO A 1 97 ? 24.790 24.316 103.118 1.00 73.71 97 PRO X CA 1
ATOM 835 C C . PRO A 1 97 ? 23.586 24.880 103.904 1.00 72.73 97 PRO X C 1
ATOM 836 O O . PRO A 1 97 ? 22.645 24.138 104.168 1.00 72.60 97 PRO X O 1
ATOM 840 N N . LEU A 1 98 ? 23.626 26.158 104.288 1.00 71.85 98 LEU X N 1
ATOM 841 C CA . LEU A 1 98 ? 22.467 26.827 104.919 1.00 70.83 98 LEU X CA 1
ATOM 842 C C . LEU A 1 98 ? 21.294 26.826 103.955 1.00 70.57 98 LEU X C 1
ATOM 843 O O . LEU A 1 98 ? 20.178 26.420 104.302 1.00 70.46 98 LEU X O 1
ATOM 848 N N . LYS A 1 99 ? 21.597 27.247 102.730 1.00 70.51 99 LYS X N 1
ATOM 849 C CA . LYS A 1 99 ? 20.661 27.366 101.637 1.00 70.65 99 LYS X CA 1
ATOM 850 C C . LYS A 1 99 ? 20.095 26.009 101.266 1.00 70.89 99 LYS X C 1
ATOM 851 O O . LYS A 1 99 ? 18.875 25.872 101.110 1.00 71.18 99 LYS X O 1
ATOM 857 N N . HIS A 1 100 ? 20.965 25.001 101.155 1.00 71.06 100 HIS X N 1
ATOM 858 C CA . HIS A 1 100 ? 20.502 23.602 100.963 1.00 70.58 100 HIS X CA 1
ATOM 859 C C . HIS A 1 100 ? 19.587 23.120 102.089 1.00 69.67 100 HIS X C 1
ATOM 860 O O . HIS A 1 100 ? 18.540 22.547 101.829 1.00 69.21 100 HIS X O 1
ATOM 867 N N . LYS A 1 101 ? 20.012 23.353 103.331 1.00 69.33 101 LYS X N 1
ATOM 868 C CA . LYS A 1 101 ? 19.258 22.976 104.527 1.00 69.28 101 LYS X CA 1
ATOM 869 C C . LYS A 1 101 ? 17.843 23.598 104.572 1.00 69.50 101 LYS X C 1
ATOM 870 O O . LYS A 1 101 ? 16.862 22.888 104.832 1.00 69.35 101 LYS X O 1
ATOM 876 N N . MET A 1 102 ? 17.758 24.909 104.291 1.00 69.29 102 MET X N 1
ATOM 877 C CA . MET A 1 102 ? 16.497 25.644 104.205 1.00 68.93 102 MET X CA 1
ATOM 878 C C . MET A 1 102 ? 15.551 25.048 103.179 1.00 68.88 102 MET X C 1
ATOM 879 O O . MET A 1 102 ? 14.356 24.939 103.432 1.00 68.88 102 MET X O 1
ATOM 884 N N . ALA A 1 103 ? 16.081 24.665 102.019 1.00 69.04 103 ALA X N 1
ATOM 885 C CA . ALA A 1 103 ? 15.257 24.114 100.941 1.00 69.18 103 ALA X CA 1
ATOM 886 C C . ALA A 1 103 ? 14.558 22.840 101.386 1.00 69.59 103 ALA X C 1
ATOM 887 O O . ALA A 1 103 ? 13.467 22.532 100.930 1.00 69.65 103 ALA X O 1
ATOM 889 N N . LYS A 1 104 ? 15.189 22.111 102.296 1.00 70.35 104 LYS X N 1
ATOM 890 C CA . LYS A 1 104 ? 14.618 20.866 102.806 1.00 71.46 104 LYS X CA 1
ATOM 891 C C . LYS A 1 104 ? 13.627 21.159 103.938 1.00 71.38 104 LYS X C 1
ATOM 892 O O . LYS A 1 104 ? 12.622 20.443 104.093 1.00 70.77 104 LYS X O 1
ATOM 898 N N . PHE A 1 105 ? 13.924 22.208 104.720 1.00 71.30 105 PHE X N 1
ATOM 899 C CA . PHE A 1 105 ? 12.973 22.715 105.697 1.00 71.52 105 PHE X CA 1
ATOM 900 C C . PHE A 1 105 ? 11.679 23.094 104.973 1.00 71.11 105 PHE X C 1
ATOM 901 O O . PHE A 1 105 ? 10.596 22.678 105.389 1.00 70.28 105 PHE X O 1
ATOM 909 N N . TYR A 1 106 ? 11.827 23.850 103.882 1.00 71.24 106 TYR X N 1
ATOM 910 C CA . TYR A 1 106 ? 10.709 24.327 103.058 1.00 71.92 106 TYR X CA 1
ATOM 911 C C . TYR A 1 106 ? 9.842 23.237 102.457 1.00 72.92 106 TYR X C 1
ATOM 912 O O . TYR A 1 106 ? 8.620 23.372 102.431 1.00 73.02 106 TYR X O 1
ATOM 921 N N . ARG A 1 107 ? 10.479 22.162 101.984 1.00 74.52 107 ARG X N 1
ATOM 922 C CA . ARG A 1 107 ? 9.773 20.975 101.491 1.00 75.72 107 ARG X CA 1
ATOM 923 C C . ARG A 1 107 ? 8.930 20.307 102.581 1.00 75.54 107 ARG X C 1
ATOM 924 O O . ARG A 1 107 ? 7.740 20.055 102.375 1.00 75.59 107 ARG X O 1
ATOM 932 N N . GLU A 1 108 ? 9.536 20.030 103.733 1.00 76.00 108 GLU X N 1
ATOM 933 C CA . GLU A 1 108 ? 8.822 19.368 104.834 1.00 77.08 108 GLU X CA 1
ATOM 934 C C . GLU A 1 108 ? 7.665 20.251 105.337 1.00 76.27 108 GLU X C 1
ATOM 935 O O . GLU A 1 108 ? 6.526 19.780 105.485 1.00 76.37 108 GLU X O 1
ATOM 941 N N . HIS A 1 109 ? 7.966 21.531 105.560 1.00 75.63 109 HIS X N 1
ATOM 942 C CA . HIS A 1 109 ? 7.002 22.519 106.053 1.00 75.01 109 HIS X CA 1
ATOM 943 C C . HIS A 1 109 ? 5.769 22.686 105.162 1.00 74.80 109 HIS X C 1
ATOM 944 O O . HIS A 1 109 ? 4.632 22.594 105.642 1.00 74.30 109 HIS X O 1
ATOM 951 N N . PHE A 1 110 ? 5.990 22.915 103.867 1.00 74.90 110 PHE X N 1
ATOM 952 C CA . PHE A 1 110 ? 4.879 23.038 102.920 1.00 74.82 110 PHE X CA 1
ATOM 953 C C . PHE A 1 110 ? 4.047 21.780 102.847 1.00 75.21 110 PHE X C 1
ATOM 954 O O . PHE A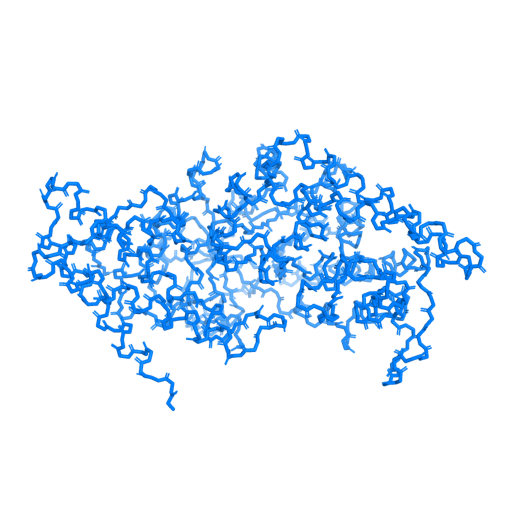 1 110 ? 2.829 21.870 102.653 1.00 75.17 110 PHE X O 1
ATOM 962 N N . GLU A 1 111 ? 4.688 20.619 102.985 1.00 75.61 111 GLU X N 1
ATOM 963 C CA . GLU A 1 111 ? 3.947 19.359 102.972 1.00 77.02 111 GLU X CA 1
ATOM 964 C C . GLU A 1 111 ? 3.027 19.315 104.181 1.00 76.43 111 GLU X C 1
ATOM 965 O O . GLU A 1 111 ? 1.823 19.079 104.040 1.00 76.47 111 GLU X O 1
ATOM 971 N N . LYS A 1 112 ? 3.607 19.566 105.359 1.00 76.23 112 LYS X N 1
ATOM 972 C CA . LYS A 1 112 ? 2.871 19.698 106.620 1.00 76.06 112 LYS X CA 1
ATOM 973 C C . LYS A 1 112 ? 1.647 20.613 106.533 1.00 75.43 112 LYS X C 1
ATOM 974 O O . LYS A 1 112 ? 0.557 20.246 106.978 1.00 75.34 112 LYS X O 1
ATOM 980 N N . ILE A 1 113 ? 1.844 21.797 105.951 1.00 74.64 113 ILE X N 1
ATOM 981 C CA . ILE A 1 113 ? 0.787 22.792 105.805 1.00 73.63 113 ILE X CA 1
ATOM 982 C C . ILE A 1 113 ? -0.387 22.288 104.965 1.00 73.70 113 ILE X C 1
ATOM 983 O O . ILE A 1 113 ? -1.531 22.344 105.413 1.00 73.30 113 ILE X O 1
ATOM 988 N N . LEU A 1 114 ? -0.095 21.776 103.769 1.00 74.02 114 LEU X N 1
ATOM 989 C CA . LEU A 1 114 ? -1.130 21.279 102.844 1.00 74.13 114 LEU X CA 1
ATOM 990 C C . LEU A 1 114 ? -1.872 20.096 103.448 1.00 74.50 114 LEU X C 1
ATOM 991 O O . LEU A 1 114 ? -3.060 19.896 103.175 1.00 74.20 114 LEU X O 1
ATOM 996 N N . ASN A 1 115 ? -1.150 19.339 104.275 1.00 75.17 115 ASN X N 1
ATOM 997 C CA . ASN A 1 115 ? -1.678 18.217 105.035 1.00 75.73 115 ASN X CA 1
ATOM 998 C C . ASN A 1 115 ? -2.644 18.613 106.137 1.00 75.29 115 ASN X C 1
ATOM 999 O O . ASN A 1 115 ? -3.628 17.906 106.374 1.00 75.32 115 ASN X O 1
ATOM 1004 N N . VAL A 1 116 ? -2.347 19.713 106.833 1.00 74.32 116 VAL X N 1
ATOM 1005 C CA . VAL A 1 116 ? -3.291 20.283 107.798 1.00 73.44 116 VAL X CA 1
ATOM 1006 C C . VAL A 1 116 ? -4.541 20.749 107.066 1.00 73.28 116 VAL X C 1
ATOM 1007 O O . VAL A 1 116 ? -5.652 20.506 107.508 1.00 73.40 116 VAL X O 1
ATOM 1011 N N . PHE A 1 117 ? -4.345 21.411 105.933 1.00 73.47 117 PHE X N 1
ATOM 1012 C CA . PHE A 1 117 ? -5.439 21.894 105.111 1.00 73.75 117 PHE X CA 1
ATOM 1013 C C . PHE A 1 117 ? -6.365 20.751 104.705 1.00 74.82 117 PHE X C 1
ATOM 1014 O O . PHE A 1 117 ? -7.587 20.923 104.652 1.00 74.73 117 PHE X O 1
ATOM 1022 N N . ARG A 1 118 ? -5.764 19.590 104.432 1.00 75.79 118 ARG X N 1
ATOM 1023 C CA . ARG A 1 118 ? -6.495 18.380 104.071 1.00 76.94 118 ARG X CA 1
ATOM 1024 C C . ARG A 1 118 ? -7.191 17.758 105.279 1.00 76.85 118 ARG X C 1
ATOM 1025 O O . ARG A 1 118 ? -8.346 17.375 105.159 1.00 77.62 118 ARG X O 1
ATOM 1033 N N . SER A 1 119 ? -6.516 17.686 106.432 1.00 76.55 119 SER X N 1
ATOM 1034 C CA . SER A 1 119 ? -7.157 17.307 107.706 1.00 76.48 119 SER X CA 1
ATOM 1035 C C . SER A 1 119 ? -8.546 17.917 107.930 1.00 76.31 119 SER X C 1
ATOM 1036 O O . SER A 1 119 ? -9.371 17.332 108.641 1.00 77.14 119 SER X O 1
ATOM 1039 N N . TYR A 1 120 ? -8.782 19.097 107.355 1.00 75.10 120 TYR X N 1
ATOM 1040 C CA . TYR A 1 120 ? -9.991 19.861 107.588 1.00 74.29 120 TYR X CA 1
ATOM 1041 C C . TYR A 1 120 ? -10.858 19.945 106.343 1.00 74.54 120 TYR X C 1
ATOM 1042 O O . TYR A 1 120 ? -11.694 20.860 106.224 1.00 74.37 120 TYR X O 1
ATOM 1051 N N . ASP A 1 121 ? -10.641 18.995 105.424 1.00 74.40 121 ASP X N 1
ATOM 1052 C CA . ASP A 1 121 ? -11.285 18.977 104.106 1.00 74.54 121 ASP X CA 1
ATOM 1053 C C . ASP A 1 121 ? -11.196 20.351 103.460 1.00 73.63 121 ASP X C 1
ATOM 1054 O O . ASP A 1 121 ? -12.113 20.784 102.733 1.00 73.26 121 ASP X O 1
ATOM 1059 N N . GLY A 1 122 ? -10.087 21.039 103.748 1.00 72.41 122 GLY X N 1
ATOM 1060 C CA . GLY A 1 122 ? -9.828 22.357 103.199 1.00 71.11 122 GLY X CA 1
ATOM 1061 C C . GLY A 1 122 ? -10.663 23.517 103.714 1.00 70.41 122 GLY X C 1
ATOM 1062 O O . GLY A 1 122 ? -10.646 24.597 103.113 1.00 70.53 122 GLY X O 1
ATOM 1063 N N . ASN A 1 123 ? -11.421 23.309 104.790 1.00 70.01 123 ASN X N 1
ATOM 1064 C CA . ASN A 1 123 ? -12.010 24.446 105.499 1.00 69.57 123 ASN X CA 1
ATOM 1065 C C . ASN A 1 123 ? -11.402 24.588 106.879 1.00 68.96 123 ASN X C 1
ATOM 1066 O O . ASN A 1 123 ? -11.715 23.836 107.803 1.00 68.58 123 ASN X O 1
ATOM 1071 N N . ILE A 1 124 ? -10.522 25.576 106.980 1.00 67.69 124 ILE X N 1
ATOM 1072 C CA . ILE A 1 124 ? -9.675 25.738 108.139 1.00 66.65 124 ILE X CA 1
ATOM 1073 C C . ILE A 1 124 ? -10.421 26.512 109.230 1.00 66.25 124 ILE X C 1
ATOM 1074 O O . ILE A 1 124 ? -9.964 26.569 110.356 1.00 65.99 124 ILE X O 1
ATOM 1079 N N . LEU A 1 125 ? -11.572 27.078 108.865 1.00 65.59 125 LEU X N 1
ATOM 1080 C CA . LEU A 1 125 ? -12.535 27.633 109.801 1.00 65.69 125 LEU X CA 1
ATOM 1081 C C . LEU A 1 125 ? -13.008 26.604 110.824 1.00 66.62 125 LEU X C 1
ATOM 1082 O O . LEU A 1 125 ? -13.272 26.947 111.996 1.00 66.51 125 LEU X O 1
ATOM 1087 N N . GLU A 1 126 ? -13.119 25.358 110.367 1.00 66.79 126 GLU X N 1
ATOM 1088 C CA . GLU A 1 126 ? -13.444 24.218 111.204 1.00 68.28 126 GLU X CA 1
ATOM 1089 C C . GLU A 1 126 ? -12.384 24.060 112.304 1.00 66.95 126 GLU X C 1
ATOM 1090 O O . GLU A 1 126 ? -12.717 23.755 113.452 1.00 67.40 126 GLU X O 1
ATOM 1096 N N . GLY A 1 127 ? -11.118 24.291 111.959 1.00 65.92 127 GLY X N 1
ATOM 1097 C CA . GLY A 1 127 ? -10.030 24.273 112.940 1.00 64.73 127 GLY X CA 1
ATOM 1098 C C . GLY A 1 127 ? -10.120 25.396 113.965 1.00 64.49 127 GLY X C 1
ATOM 1099 O O . GLY A 1 127 ? -9.949 25.190 115.156 1.00 64.54 127 GLY X O 1
ATOM 1100 N N . PHE A 1 128 ? -10.386 26.603 113.503 1.00 64.06 128 PHE X N 1
ATOM 1101 C CA . PHE A 1 128 ? -10.554 27.718 114.410 1.00 64.02 128 PHE X CA 1
ATOM 1102 C C . PHE A 1 128 ? -11.786 27.551 115.307 1.00 64.28 128 PHE X C 1
ATOM 1103 O O . PHE A 1 128 ? -11.777 27.970 116.473 1.00 63.48 128 PHE X O 1
ATOM 1111 N N . LYS A 1 129 ? -12.831 26.955 114.745 1.00 64.88 129 LYS X N 1
ATOM 1112 C CA . LYS A 1 129 ? -14.084 26.730 115.455 1.00 66.33 129 LYS X CA 1
ATOM 1113 C C . LYS A 1 129 ? -13.833 25.784 116.630 1.00 66.78 129 LYS X C 1
ATOM 1114 O O . LYS A 1 129 ? -14.354 25.978 117.735 1.00 66.44 129 LYS X O 1
ATOM 1120 N N . LYS A 1 130 ? -12.983 24.791 116.375 1.00 67.78 130 LYS X N 1
ATOM 1121 C CA . LYS A 1 130 ? -12.685 23.729 117.327 1.00 68.53 130 LYS X CA 1
ATOM 1122 C C . LYS A 1 130 ? -11.886 24.253 118.519 1.00 68.72 130 LYS X C 1
ATOM 1123 O O . LYS A 1 130 ? -12.055 23.791 119.645 1.00 69.86 130 LYS X O 1
ATOM 1129 N N . TYR A 1 131 ? -11.039 25.241 118.286 1.00 68.69 131 TYR X N 1
ATOM 1130 C CA . TYR A 1 131 ? -10.345 25.852 119.395 1.00 68.14 131 TYR X CA 1
ATOM 1131 C C . TYR A 1 131 ? -11.217 26.833 120.167 1.00 67.26 131 TYR X C 1
ATOM 1132 O O . TYR A 1 131 ? -11.018 27.009 121.373 1.00 67.45 131 TYR X O 1
ATOM 1141 N N . GLN A 1 132 ? -12.204 27.444 119.510 1.00 66.04 132 GLN X N 1
ATOM 1142 C CA . GLN A 1 132 ? -13.162 28.249 120.260 1.00 64.74 132 GLN X CA 1
ATOM 1143 C C . GLN A 1 132 ? -13.927 27.362 121.253 1.00 65.89 132 GLN X C 1
ATOM 1144 O O . GLN A 1 132 ? -14.134 27.765 122.397 1.00 65.84 132 GLN X O 1
ATOM 1150 N N . GLU A 1 133 ? -14.310 26.157 120.821 1.00 66.55 133 GLU X N 1
ATOM 1151 C CA . GLU A 1 133 ? -15.090 25.224 121.665 1.00 68.27 133 GLU X CA 1
ATOM 1152 C C . GLU A 1 133 ? -14.353 24.819 122.940 1.00 66.93 133 GLU X C 1
ATOM 1153 O O . GLU A 1 133 ? -14.975 24.625 123.984 1.00 67.12 133 GLU X O 1
ATOM 1159 N N . THR A 1 134 ? -13.026 24.740 122.863 1.00 65.93 134 THR X N 1
ATOM 1160 C CA . THR A 1 134 ? -12.213 24.498 124.054 1.00 64.38 134 THR X CA 1
ATOM 1161 C C . THR A 1 134 ? -12.177 25.674 125.016 1.00 63.35 134 THR X C 1
ATOM 1162 O O . THR A 1 134 ? -11.932 25.469 126.200 1.00 64.22 134 THR X O 1
ATOM 1166 N N . GLY A 1 135 ? -12.430 26.895 124.540 1.00 61.88 135 GLY X N 1
ATOM 1167 C CA . GLY A 1 135 ? -12.345 28.083 125.405 1.00 59.13 135 GLY X CA 1
ATOM 1168 C C . GLY A 1 135 ? -10.952 28.706 125.457 1.00 58.09 135 GLY X C 1
ATOM 1169 O O . GLY A 1 135 ? -10.745 29.761 126.055 1.00 58.05 135 GLY X O 1
ATOM 1170 N N . LYS A 1 136 ? -9.995 28.059 124.813 1.00 57.04 136 LYS X N 1
ATOM 1171 C CA . LYS A 1 136 ? -8.634 28.568 124.704 1.00 56.66 136 LYS X CA 1
ATOM 1172 C C . LYS A 1 136 ? -8.559 29.700 123.676 1.00 55.66 136 LYS X C 1
ATOM 1173 O O . LYS A 1 136 ? -7.736 30.628 123.813 1.00 56.29 136 LYS X O 1
ATOM 1179 N N . LEU A 1 137 ? -9.419 29.618 122.663 1.00 54.05 137 LEU X N 1
ATOM 1180 C CA . LEU A 1 137 ? -9.534 30.658 121.646 1.00 52.94 137 LEU X CA 1
ATOM 1181 C C . LEU A 1 137 ? -10.900 31.328 121.766 1.00 52.90 137 LEU X C 1
ATOM 1182 O O . LEU A 1 137 ? -11.905 30.670 122.060 1.00 53.06 137 LEU X O 1
ATOM 1187 N N . GLU A 1 138 ? -10.904 32.640 121.551 1.00 51.56 138 GLU X N 1
ATOM 1188 C CA . GLU A 1 138 ? -12.093 33.457 121.496 1.00 50.58 138 GLU X CA 1
ATOM 1189 C C . GLU A 1 138 ? -11.989 34.246 120.170 1.00 50.51 138 GLU X C 1
ATOM 1190 O O . GLU A 1 138 ? -10.966 34.925 119.899 1.00 50.61 138 GLU X O 1
ATOM 1196 N N . ILE A 1 139 ? -13.007 34.064 119.320 1.00 49.04 139 ILE X N 1
ATOM 1197 C CA . ILE A 1 139 ? -13.111 34.681 117.996 1.00 47.53 139 ILE X CA 1
ATOM 1198 C C . ILE A 1 139 ? -14.277 35.651 117.977 1.00 46.81 139 ILE X C 1
ATOM 1199 O O . ILE A 1 139 ? -15.424 35.257 118.181 1.00 45.88 139 ILE X O 1
ATOM 1204 N N . VAL A 1 140 ? -13.954 36.920 117.737 1.00 46.02 140 VAL X N 1
ATOM 1205 C CA . VAL A 1 140 ? -14.905 37.980 117.608 1.00 44.49 140 VAL X CA 1
ATOM 1206 C C . VAL A 1 140 ? -15.222 38.247 116.107 1.00 45.15 140 VAL X C 1
ATOM 1207 O O . VAL A 1 140 ? -14.462 37.839 115.204 1.00 44.85 140 VAL X O 1
ATOM 1211 N N . THR A 1 141 ? -16.351 38.892 115.839 1.00 43.63 141 THR X N 1
ATOM 1212 C CA . THR A 1 141 ? -16.745 39.202 114.461 1.00 43.35 141 THR X CA 1
ATOM 1213 C C . THR A 1 141 ? -16.203 40.582 114.102 1.00 43.04 141 THR X C 1
ATOM 1214 O O . THR A 1 141 ? -15.502 41.197 114.903 1.00 45.74 141 THR X O 1
ATOM 1218 N N . CYS A 1 142 ? -16.562 41.088 112.924 1.00 43.58 142 CYS X N 1
ATOM 1219 C CA . CYS A 1 142 ? -16.218 42.434 112.523 1.00 43.00 142 CYS X CA 1
ATOM 1220 C C . CYS A 1 142 ? -17.386 42.968 111.709 1.00 42.12 142 CYS X C 1
ATOM 1221 O O . CYS A 1 142 ? -18.204 42.197 111.275 1.00 41.75 142 CYS X O 1
ATOM 1224 N N . ASN A 1 143 ? -17.502 44.275 111.488 1.00 41.72 143 ASN X N 1
ATOM 1225 C CA . ASN A 1 143 ? -18.553 44.716 110.585 1.00 41.40 143 ASN X CA 1
ATOM 1226 C C . ASN A 1 143 ? -18.418 44.078 109.181 1.00 43.23 143 ASN X C 1
ATOM 1227 O O . ASN A 1 143 ? -17.306 43.599 108.817 1.00 45.18 143 ASN X O 1
ATOM 1232 N N . ALA A 1 144 ? -19.506 44.035 108.387 1.00 41.76 144 ALA X N 1
ATOM 1233 C CA . ALA A 1 144 ? -19.625 42.987 107.336 1.00 41.80 144 ALA X CA 1
ATOM 1234 C C . ALA A 1 144 ? -18.489 43.135 106.314 1.00 41.45 144 ALA X C 1
ATOM 1235 O O . ALA A 1 144 ? -17.991 42.161 105.745 1.00 39.84 144 ALA X O 1
ATOM 1237 N N . THR A 1 145 ? -18.110 44.376 106.077 1.00 41.13 145 THR X N 1
ATOM 1238 C CA . THR A 1 145 ? -17.209 44.623 105.003 1.00 43.03 145 THR X CA 1
ATOM 1239 C C . THR A 1 145 ? -15.950 45.381 105.461 1.00 43.80 145 THR X C 1
ATOM 1240 O O . THR A 1 145 ? -15.183 45.815 104.615 1.00 45.25 145 THR X O 1
ATOM 1244 N N . HIS A 1 146 ? -15.772 45.552 106.788 1.00 42.65 146 HIS X N 1
ATOM 1245 C CA . HIS A 1 146 ? -14.611 46.240 107.371 1.00 42.33 146 HIS X CA 1
ATOM 1246 C C . HIS A 1 146 ? -14.639 47.676 106.873 1.00 42.32 146 HIS X C 1
ATOM 1247 O O . HIS A 1 146 ? -13.598 48.293 106.593 1.00 40.57 146 HIS X O 1
ATOM 1254 N N . ALA A 1 147 ? -15.846 48.201 106.721 1.00 40.74 147 ALA X N 1
ATOM 1255 C CA . ALA A 1 147 ? -15.998 49.626 106.484 1.00 40.91 147 ALA X CA 1
ATOM 1256 C C . ALA A 1 147 ? -15.627 50.411 107.740 1.00 41.35 147 ALA X C 1
ATOM 1257 O O . ALA A 1 147 ? -15.841 49.953 108.860 1.00 42.28 147 ALA X O 1
ATOM 1259 N N . PHE A 1 148 ? -15.146 51.624 107.557 1.00 41.75 148 PHE X N 1
ATOM 1260 C CA . PHE A 1 148 ? -14.769 52.453 108.662 1.00 41.50 148 PHE X CA 1
ATOM 1261 C C . PHE A 1 148 ? -16.034 53.192 109.059 1.00 41.49 148 PHE X C 1
ATOM 1262 O O . PHE A 1 148 ? -16.404 54.156 108.411 1.00 40.09 148 PHE X O 1
ATOM 1270 N N . LEU A 1 149 ? -16.633 52.763 110.186 1.00 42.54 149 LEU X N 1
ATOM 1271 C CA . LEU A 1 149 ? -18.021 53.149 110.524 1.00 43.08 149 LEU X CA 1
ATOM 1272 C C . LEU A 1 149 ? -18.167 54.625 110.825 1.00 43.39 149 LEU X C 1
ATOM 1273 O O . LEU A 1 149 ? -19.181 55.165 110.512 1.00 44.17 149 LEU X O 1
ATOM 1278 N N . PRO A 1 150 ? -17.152 55.277 111.442 1.00 43.66 150 PRO X N 1
ATOM 1279 C CA . PRO A 1 150 ? -17.287 56.731 111.650 1.00 43.68 150 PRO X CA 1
ATOM 1280 C C . PRO A 1 150 ? -17.398 57.558 110.370 1.00 45.11 150 PRO X C 1
ATOM 1281 O O . PRO A 1 150 ? -17.875 58.710 110.402 1.00 45.93 150 PRO X O 1
ATOM 1285 N N . LEU A 1 151 ? -16.924 57.028 109.253 1.00 44.97 151 LEU X N 1
ATOM 1286 C CA . LEU A 1 151 ? -17.157 57.734 108.017 1.00 45.62 151 LEU X CA 1
ATOM 1287 C C . LEU A 1 151 ? -18.661 57.781 107.650 1.00 45.70 151 LEU X C 1
ATOM 1288 O O . LEU A 1 151 ? -19.130 58.752 107.078 1.00 45.95 151 LEU X O 1
ATOM 1293 N N . TYR A 1 152 ? -19.396 56.742 108.018 1.00 45.82 152 TYR X N 1
ATOM 1294 C CA . TYR A 1 152 ? -20.819 56.575 107.694 1.00 47.24 152 TYR X CA 1
ATOM 1295 C C . TYR A 1 152 ? -21.833 56.887 108.826 1.00 47.41 152 TYR X C 1
ATOM 1296 O O . TYR A 1 152 ? -23.005 56.483 108.747 1.00 47.31 152 TYR X O 1
ATOM 1305 N N . GLN A 1 153 ? -21.393 57.609 109.855 1.00 47.10 153 GLN X N 1
ATOM 1306 C CA . GLN A 1 153 ? -22.226 57.774 111.054 1.00 47.11 153 GLN X CA 1
ATOM 1307 C C . GLN A 1 153 ? -23.550 58.528 110.786 1.00 47.34 153 GLN X C 1
ATOM 1308 O O . GLN A 1 153 ? -24.498 58.431 111.568 1.00 45.40 153 GLN X O 1
ATOM 1314 N N . MET A 1 154 ? -23.577 59.273 109.685 1.00 47.92 154 MET X N 1
ATOM 1315 C CA . MET A 1 154 ? -24.770 59.975 109.306 1.00 49.91 154 MET X CA 1
ATOM 1316 C C . MET A 1 154 ? -25.770 59.095 108.554 1.00 47.07 154 MET X C 1
ATOM 1317 O O . MET A 1 154 ? -26.822 59.556 108.197 1.00 47.49 154 MET X O 1
ATOM 1322 N N . TYR A 1 155 ? -25.447 57.817 108.387 1.00 46.19 155 TYR X N 1
ATOM 1323 C CA . TYR A 1 155 ? -26.225 56.857 107.647 1.00 44.28 155 TYR X CA 1
ATOM 1324 C C . TYR A 1 155 ? -26.332 55.648 108.536 1.00 43.59 155 TYR X C 1
ATOM 1325 O O . TYR A 1 155 ? -25.762 54.605 108.227 1.00 43.26 155 TYR X O 1
ATOM 1334 N N . PRO A 1 156 ? -27.046 55.791 109.686 1.00 43.48 156 PRO X N 1
ATOM 1335 C CA . PRO A 1 156 ? -27.205 54.737 110.686 1.00 42.07 156 PRO X CA 1
ATOM 1336 C C . PRO A 1 156 ? -27.698 53.434 110.095 1.00 42.13 156 PRO X C 1
ATOM 1337 O O . PRO A 1 156 ? -27.306 52.378 110.588 1.00 42.87 156 PRO X O 1
ATOM 1341 N N . GLU A 1 157 ? -28.532 53.486 109.046 1.00 41.61 157 GLU X N 1
ATOM 1342 C CA . GLU A 1 157 ? -28.998 52.252 108.385 1.00 41.50 157 GLU X CA 1
ATOM 1343 C C . GLU A 1 157 ? -27.826 51.416 107.845 1.00 41.25 157 GLU X C 1
ATOM 1344 O O . GLU A 1 157 ? -27.813 50.166 107.965 1.00 42.43 157 GLU X O 1
ATOM 1350 N N . VAL A 1 158 ? -26.844 52.075 107.220 1.00 40.12 158 VAL X N 1
ATOM 1351 C CA . VAL A 1 158 ? -25.732 51.305 106.628 1.00 40.13 158 VAL X CA 1
ATOM 1352 C C . VAL A 1 158 ? -24.770 50.817 107.716 1.00 39.46 158 VAL X C 1
ATOM 1353 O O . VAL A 1 158 ? -24.314 49.648 107.740 1.00 39.66 158 VAL X O 1
ATOM 1357 N N . VAL A 1 159 ? -24.561 51.678 108.687 1.00 38.91 159 VAL X N 1
ATOM 1358 C CA . VAL A 1 159 ? -23.795 51.291 109.879 1.00 39.40 159 VAL X CA 1
ATOM 1359 C C . VAL A 1 159 ? -24.314 50.034 110.576 1.00 40.40 159 VAL X C 1
ATOM 1360 O O . VAL A 1 159 ? -23.552 49.079 110.808 1.00 40.21 159 VAL X O 1
ATOM 1364 N N . ASN A 1 160 ? -25.621 50.021 110.904 1.00 41.37 160 ASN X N 1
ATOM 1365 C CA . ASN A 1 160 ? -26.221 48.943 111.693 1.00 40.23 160 ASN X CA 1
ATOM 1366 C C . ASN A 1 160 ? -26.300 47.669 110.829 1.00 39.41 160 ASN X C 1
ATOM 1367 O O . ASN A 1 160 ? -26.114 46.540 111.315 1.00 40.71 160 ASN X O 1
ATOM 1372 N N . ALA A 1 161 ? -26.574 47.840 109.529 1.00 40.06 161 ALA X N 1
ATOM 1373 C CA . ALA A 1 161 ? -26.544 46.736 108.559 1.00 39.31 161 ALA X CA 1
ATOM 1374 C C . ALA A 1 161 ? -25.152 46.171 108.391 1.00 40.66 161 ALA X C 1
ATOM 1375 O O . ALA A 1 161 ? -24.971 44.908 108.386 1.00 42.07 161 ALA X O 1
ATOM 1377 N N . GLN A 1 162 ? -24.145 47.050 108.262 1.00 40.16 162 GLN X N 1
ATOM 1378 C CA . GLN A 1 162 ? -22.753 46.552 108.439 1.00 41.91 162 GLN X CA 1
ATOM 1379 C C . GLN A 1 162 ? -22.574 45.645 109.633 1.00 42.38 162 GLN X C 1
ATOM 1380 O O . GLN A 1 162 ? -22.036 44.536 109.508 1.00 44.10 162 GLN X O 1
ATOM 1386 N N . ILE A 1 163 ? -23.047 46.075 110.803 1.00 42.74 163 ILE X N 1
ATOM 1387 C CA . ILE A 1 163 ? -22.938 45.220 112.035 1.00 42.26 163 ILE X CA 1
ATOM 1388 C C . ILE A 1 163 ? -23.722 43.927 111.961 1.00 42.55 163 ILE X C 1
ATOM 1389 O O . ILE A 1 163 ? -23.154 42.829 112.216 1.00 42.17 163 ILE X O 1
ATOM 1394 N N . THR A 1 164 ? -25.041 44.036 111.642 1.00 41.67 164 THR X N 1
ATOM 1395 C CA . THR A 1 164 ? -25.895 42.853 111.618 1.00 41.04 164 THR X CA 1
ATOM 1396 C C . THR A 1 164 ? -25.474 41.817 110.649 1.00 41.41 164 THR X C 1
ATOM 1397 O O . THR A 1 164 ? -25.564 40.598 110.932 1.00 42.02 164 THR X O 1
ATOM 1401 N N . VAL A 1 165 ? -25.074 42.267 109.451 1.00 42.84 165 VAL X N 1
ATOM 1402 C CA . VAL A 1 165 ? -24.608 41.327 108.449 1.00 42.65 165 VAL X CA 1
ATOM 1403 C C . VAL A 1 165 ? -23.366 40.550 108.903 1.00 43.26 165 VAL X C 1
ATOM 1404 O O . VAL A 1 165 ? -23.319 39.321 108.756 1.00 43.63 165 VAL X O 1
ATOM 1408 N N . GLY A 1 166 ? -22.404 41.247 109.517 1.00 43.96 166 GLY X N 1
ATOM 1409 C CA . GLY A 1 166 ? -21.269 40.574 110.140 1.00 44.11 166 GLY X CA 1
ATOM 1410 C C . GLY A 1 166 ? -21.669 39.547 111.179 1.00 45.82 166 GLY X C 1
ATOM 1411 O O . GLY A 1 166 ? -21.161 38.405 111.181 1.00 43.65 166 GLY X O 1
ATOM 1412 N N . VAL A 1 167 ? -22.578 39.968 112.082 1.00 46.77 167 VAL X N 1
ATOM 1413 C CA . VAL A 1 167 ? -23.042 39.105 113.182 1.00 47.21 167 VAL X CA 1
ATOM 1414 C C . VAL A 1 167 ? -23.670 37.831 112.637 1.00 48.31 167 VAL X C 1
ATOM 1415 O O . VAL A 1 167 ? -23.275 36.720 113.023 1.00 48.25 167 VAL X O 1
ATOM 1419 N N . LYS A 1 168 ? -24.616 37.988 111.703 1.00 49.63 168 LYS X N 1
ATOM 1420 C CA . LYS A 1 168 ? -25.265 36.841 111.060 1.00 50.57 168 LYS X CA 1
ATOM 1421 C C . LYS A 1 168 ? -24.287 35.992 110.280 1.00 50.75 168 LYS X C 1
ATOM 1422 O O . LYS A 1 168 ? -24.356 34.737 110.329 1.00 52.31 168 LYS X O 1
ATOM 1428 N N . ASN A 1 169 ? -23.349 36.644 109.583 1.00 50.23 169 ASN X N 1
ATOM 1429 C CA . ASN A 1 169 ? -22.336 35.883 108.855 1.00 49.54 169 ASN X CA 1
ATOM 1430 C C . ASN A 1 169 ? -21.457 34.993 109.741 1.00 48.76 169 ASN X C 1
ATOM 1431 O O . ASN A 1 169 ? -21.170 33.829 109.405 1.00 48.42 169 ASN X O 1
ATOM 1436 N N . TYR A 1 170 ? -21.045 35.545 110.872 1.00 47.77 170 TYR X N 1
ATOM 1437 C CA . TYR A 1 170 ? -20.381 34.773 111.886 1.00 48.90 170 TYR X CA 1
ATOM 1438 C C . TYR A 1 170 ? -21.224 33.597 112.383 1.00 50.06 170 TYR X C 1
ATOM 1439 O O . TYR A 1 170 ? -20.708 32.456 112.501 1.00 50.71 170 TYR X O 1
ATOM 1448 N N . GLU A 1 171 ? -22.486 33.867 112.728 1.00 51.35 171 GLU X N 1
ATOM 1449 C CA . GLU A 1 171 ? -23.396 32.793 113.153 1.00 53.58 171 GLU X CA 1
ATOM 1450 C C . GLU A 1 171 ? -23.430 31.628 112.164 1.00 53.79 171 GLU X C 1
ATOM 1451 O O . GLU A 1 171 ? -23.324 30.463 112.573 1.00 54.28 171 GLU X O 1
ATOM 1457 N N . LYS A 1 172 ? -23.591 31.960 110.875 1.00 53.76 172 LYS X N 1
ATOM 1458 C CA . LYS A 1 172 ? -23.609 30.993 109.776 1.00 54.15 172 LYS X CA 1
ATOM 1459 C C . LYS A 1 172 ? -22.381 30.083 109.760 1.00 54.63 172 LYS X C 1
ATOM 1460 O O . LYS A 1 172 ? -22.505 28.873 109.690 1.00 54.45 172 LYS X O 1
ATOM 1466 N N . HIS A 1 173 ? -21.190 30.663 109.852 1.00 55.14 173 HIS X N 1
ATOM 1467 C CA . HIS A 1 173 ? -19.983 29.846 109.840 1.00 55.25 173 HIS X CA 1
ATOM 1468 C C . HIS A 1 173 ? -19.674 29.208 111.166 1.00 56.59 173 HIS X C 1
ATOM 1469 O O . HIS A 1 173 ? -19.125 28.112 111.205 1.00 57.14 173 HIS X O 1
ATOM 1476 N N . MET A 1 174 ? -19.941 29.917 112.261 1.00 58.32 174 MET X N 1
ATOM 1477 C CA . MET A 1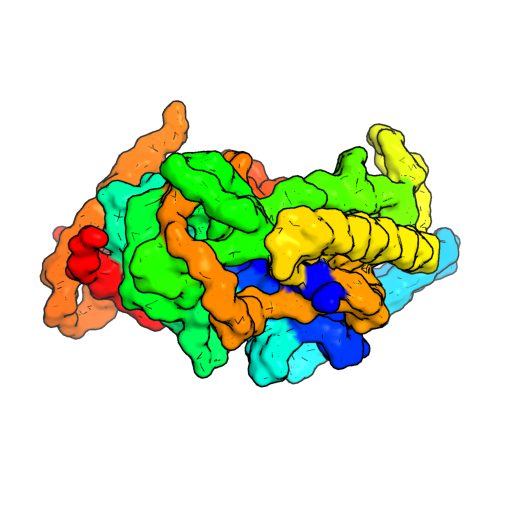 174 ? -19.450 29.447 113.540 1.00 59.26 174 MET X CA 1
ATOM 1478 C C . MET A 1 174 ? -20.497 28.649 114.305 1.00 60.17 174 MET X C 1
ATOM 1479 O O . MET A 1 174 ? -20.161 27.930 115.245 1.00 61.07 174 MET X O 1
ATOM 1484 N N . LYS A 1 175 ? -21.757 28.748 113.890 1.00 60.21 175 LYS X N 1
ATOM 1485 C CA . LYS A 1 175 ? -22.854 28.054 114.587 1.00 60.70 175 LYS X CA 1
ATOM 1486 C C . LYS A 1 175 ? -23.012 28.530 116.050 1.00 60.02 175 LYS X C 1
ATOM 1487 O O . LYS A 1 175 ? -23.359 27.734 116.928 1.00 60.62 175 LYS X O 1
ATOM 1493 N N . LYS A 1 176 ? -22.811 29.826 116.286 1.00 58.86 176 LYS X N 1
ATOM 1494 C CA . LYS A 1 176 ? -22.786 30.408 117.616 1.00 58.13 176 LYS X CA 1
ATOM 1495 C C . LYS A 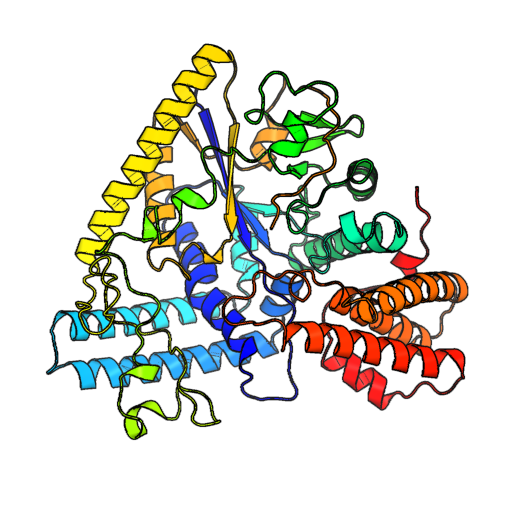1 176 ? -22.913 31.892 117.370 1.00 56.49 176 LYS X C 1
ATOM 1496 O O . LYS A 1 176 ? -22.382 32.389 116.374 1.00 56.05 176 LYS X O 1
ATOM 1502 N N . HIS A 1 177 ? -23.607 32.605 118.251 1.00 54.73 177 HIS X N 1
ATOM 1503 C CA . HIS A 1 177 ? -23.642 34.065 118.168 1.00 53.81 177 HIS X CA 1
ATOM 1504 C C . HIS A 1 177 ? -22.237 34.575 118.593 1.00 52.20 177 HIS X C 1
ATOM 1505 O O . HIS A 1 177 ? -21.588 33.975 119.442 1.00 51.87 177 HIS X O 1
ATOM 1512 N N . PRO A 1 178 ? -21.734 35.624 117.933 1.00 50.79 178 PRO X N 1
ATOM 1513 C CA . PRO A 1 178 ? -20.498 36.236 118.453 1.00 49.88 178 PRO X CA 1
ATOM 1514 C C . PRO A 1 178 ? -20.762 37.035 119.750 1.00 48.52 178 PRO X C 1
ATOM 1515 O O . PRO A 1 178 ? -21.805 37.704 119.855 1.00 49.38 178 PRO X O 1
ATOM 1519 N N . ARG A 1 179 ? -19.842 36.982 120.707 1.00 46.44 179 ARG X N 1
ATOM 1520 C CA . ARG A 1 179 ? -19.976 37.836 121.891 1.00 46.22 179 ARG X CA 1
ATOM 1521 C C . ARG A 1 179 ? -19.276 39.161 121.721 1.00 46.10 179 ARG X C 1
ATOM 1522 O O . ARG A 1 179 ? -19.805 40.192 122.136 1.00 45.18 179 ARG X O 1
ATOM 1530 N N . GLY A 1 180 ? -18.090 39.149 121.088 1.00 45.79 180 GLY X N 1
ATOM 1531 C CA . GLY A 1 180 ? -17.401 40.396 120.863 1.00 43.98 180 GLY X CA 1
ATOM 1532 C C . GLY A 1 180 ? -17.271 40.753 119.396 1.00 44.14 180 GLY X C 1
ATOM 1533 O O . GLY A 1 180 ? -17.457 39.919 118.510 1.00 42.57 180 GLY X O 1
ATOM 1534 N N . ILE A 1 181 ? -16.941 42.016 119.172 1.00 42.90 181 ILE X N 1
ATOM 1535 C CA . ILE A 1 181 ? -16.757 42.536 117.838 1.00 43.27 181 ILE X CA 1
ATOM 1536 C C . ILE A 1 181 ? -15.488 43.413 117.757 1.00 42.89 181 ILE X C 1
ATOM 1537 O O . ILE A 1 181 ? -15.135 44.142 118.701 1.00 43.22 181 ILE X O 1
ATOM 1542 N N . TRP A 1 182 ? -14.826 43.346 116.615 1.00 43.68 182 TRP X N 1
ATOM 1543 C CA . TRP A 1 182 ? -13.749 44.278 116.340 1.00 43.18 182 TRP X CA 1
ATOM 1544 C C . TRP A 1 182 ? -14.262 45.217 115.274 1.00 42.23 182 TRP X C 1
ATOM 1545 O O . TRP A 1 182 ? -14.638 44.790 114.222 1.00 42.51 182 TRP X O 1
ATOM 1566 N N . LEU A 1 183 ? -14.267 46.502 115.554 1.00 42.42 183 LEU X N 1
ATOM 1567 C CA . LEU A 1 183 ? -14.609 47.480 114.566 1.00 42.32 183 LEU X CA 1
ATOM 1568 C C . LEU A 1 183 ? -13.360 47.771 113.686 1.00 43.15 183 LEU X C 1
ATOM 1569 O O . LEU A 1 183 ? -12.218 47.909 114.182 1.00 43.28 183 LEU X O 1
ATOM 1574 N N . ALA A 1 184 ? -13.575 47.884 112.387 1.00 43.72 184 ALA X N 1
ATOM 1575 C CA . ALA A 1 184 ? -12.494 48.219 111.443 1.00 42.69 184 ALA X CA 1
ATOM 1576 C C . ALA A 1 184 ? -11.805 49.499 111.904 1.00 43.37 184 ALA 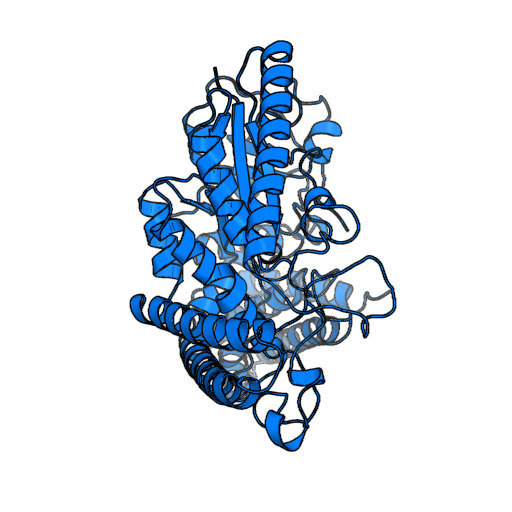X C 1
ATOM 1577 O O . ALA A 1 184 ? -12.493 50.515 112.135 1.00 41.86 184 ALA X O 1
ATOM 1579 N N . GLU A 1 185 ? -10.455 49.433 112.055 1.00 43.26 185 GLU X N 1
ATOM 1580 C CA . GLU A 1 185 ? -9.623 50.551 112.481 1.00 43.64 185 GLU X CA 1
ATOM 1581 C C . GLU A 1 185 ? -9.977 51.078 113.855 1.00 42.70 185 GLU X C 1
ATOM 1582 O O . GLU A 1 185 ? -9.737 52.246 114.142 1.00 43.51 185 GLU X O 1
ATOM 1588 N N . CYS A 1 186 ? -10.577 50.240 114.696 1.00 43.41 186 CYS X N 1
ATOM 1589 C CA . CYS A 1 186 ? -11.221 50.689 115.955 1.00 42.78 186 CYS X CA 1
ATOM 1590 C C . CYS A 1 186 ? -12.087 51.946 115.803 1.00 41.53 186 CYS X C 1
ATOM 1591 O O . CYS A 1 186 ? -12.213 52.746 116.741 1.00 42.68 186 CYS X O 1
ATOM 1594 N N . GLY A 1 187 ? -12.628 52.157 114.614 1.00 39.87 187 GLY X N 1
ATOM 1595 C CA . GLY A 1 187 ? -13.430 53.335 114.351 1.00 41.56 187 GLY X CA 1
ATOM 1596 C C . GLY A 1 187 ? -14.711 53.278 115.195 1.00 41.79 187 GLY X C 1
ATOM 1597 O O . GLY A 1 187 ? -15.566 52.428 115.011 1.00 42.59 187 GLY X O 1
ATOM 1598 N N . TYR A 1 188 ? -14.782 54.177 116.149 1.00 40.87 188 TYR X N 1
ATOM 1599 C CA . TYR A 1 188 ? -15.818 54.206 117.125 1.00 40.96 188 TYR X CA 1
ATOM 1600 C C . TYR A 1 188 ? -16.257 55.653 117.172 1.00 40.75 188 TYR X C 1
ATOM 1601 O O . TYR A 1 188 ? -15.424 56.554 117.121 1.00 39.72 188 TYR X O 1
ATOM 1610 N N . TYR A 1 189 ? -17.569 55.854 117.180 1.00 40.67 189 TYR X N 1
ATOM 1611 C CA . TYR A 1 189 ? -18.164 57.177 117.417 1.00 42.47 189 TYR X CA 1
ATOM 1612 C C . TYR A 1 189 ? -19.300 57.034 118.442 1.00 42.72 189 TYR X C 1
ATOM 1613 O O . TYR A 1 189 ? -19.857 55.956 118.647 1.00 40.55 189 TYR X O 1
ATOM 1622 N N . GLN A 1 190 ? -19.630 58.130 119.084 1.00 44.27 190 GLN X N 1
ATOM 1623 C CA . GLN A 1 190 ? -20.527 58.056 120.226 1.00 46.99 190 GLN X CA 1
ATOM 1624 C C . GLN A 1 190 ? -21.950 57.683 119.845 1.00 46.15 190 GLN X C 1
ATOM 1625 O O . GLN A 1 190 ? -22.559 58.292 118.965 1.00 46.42 190 GLN X O 1
ATOM 1631 N N . GLY A 1 191 ? -22.460 56.632 120.457 1.00 45.81 191 GLY X N 1
ATOM 1632 C CA . GLY A 1 191 ? -23.770 56.168 120.047 1.00 44.67 191 GLY X CA 1
ATOM 1633 C C . GLY A 1 191 ? -23.695 54.809 119.418 1.00 44.79 191 GLY X C 1
ATOM 1634 O O . GLY A 1 191 ? -24.670 54.053 119.462 1.00 45.73 191 GLY X O 1
ATOM 1635 N N . LEU A 1 192 ? -22.533 54.461 118.861 1.00 42.65 192 LEU X N 1
ATOM 1636 C CA . LEU A 1 192 ? -22.352 53.182 118.154 1.00 40.48 192 LEU X CA 1
ATOM 1637 C C . LEU A 1 192 ? -22.512 52.005 119.069 1.00 38.62 192 LEU X C 1
ATOM 1638 O O . LEU A 1 192 ? -22.750 50.907 118.631 1.00 39.38 192 LEU X O 1
ATOM 1643 N N . ASP A 1 193 ? -22.238 52.185 120.350 1.00 40.43 193 ASP X N 1
ATOM 1644 C CA . ASP A 1 193 ? -22.440 51.096 121.370 1.00 40.38 193 ASP X CA 1
ATOM 1645 C C . ASP A 1 193 ? -23.926 50.660 121.435 1.00 40.23 193 ASP X C 1
ATOM 1646 O O . ASP A 1 193 ? -24.260 49.449 121.594 1.00 40.90 193 ASP X O 1
ATOM 1651 N N . LEU A 1 194 ? -24.814 51.622 121.288 1.00 39.66 194 LEU X N 1
ATOM 1652 C CA . LEU A 1 194 ? -26.277 51.287 121.180 1.00 41.54 194 LEU X CA 1
ATOM 1653 C C . LEU A 1 194 ? -26.639 50.197 120.137 1.00 41.05 194 LEU X C 1
ATOM 1654 O O . LEU A 1 194 ? -27.277 49.182 120.484 1.00 41.20 194 LEU X O 1
ATOM 1659 N N . TYR A 1 195 ? -26.100 50.347 118.903 1.00 42.57 195 TYR X N 1
ATOM 1660 C CA . TYR A 1 195 ? -26.329 49.397 117.802 1.00 41.46 195 TYR X CA 1
ATOM 1661 C C . TYR A 1 195 ? -25.695 48.087 118.092 1.00 41.99 195 TYR X C 1
ATOM 1662 O O . TYR A 1 195 ? -26.163 47.038 117.635 1.00 44.75 195 TYR X O 1
ATOM 1671 N N . LEU A 1 196 ? -24.623 48.125 118.860 1.00 41.61 196 LEU X N 1
ATOM 1672 C CA . LEU A 1 196 ? -23.927 46.899 119.233 1.00 41.97 196 LEU X CA 1
ATOM 1673 C C . LEU A 1 196 ? -24.772 46.169 120.228 1.00 41.06 196 LEU X C 1
ATOM 1674 O O . LEU A 1 196 ? -24.876 44.935 120.179 1.00 41.77 196 LEU X O 1
ATOM 1679 N N . ALA A 1 197 ? -25.313 46.930 121.183 1.00 41.05 197 ALA X N 1
ATOM 1680 C CA . ALA A 1 197 ? -26.290 46.406 122.165 1.00 40.88 197 ALA X CA 1
ATOM 1681 C C . ALA A 1 197 ? -27.499 45.861 121.402 1.00 41.35 197 ALA X C 1
ATOM 1682 O O . ALA A 1 197 ? -27.833 44.649 121.522 1.00 43.92 197 ALA X O 1
ATOM 1684 N N . GLN A 1 198 ? -28.087 46.659 120.511 1.00 41.52 198 GLN X N 1
ATOM 1685 C CA . GLN A 1 198 ? -29.202 46.072 119.698 1.00 41.38 198 GLN X CA 1
ATOM 1686 C C . GLN A 1 198 ? -28.846 44.782 118.992 1.00 42.98 198 GLN X C 1
ATOM 1687 O O . GLN A 1 198 ? -29.713 43.910 118.760 1.00 44.55 198 GLN X O 1
ATOM 1693 N N . ASN A 1 199 ? -27.562 44.593 118.692 1.00 43.06 199 ASN X N 1
ATOM 1694 C CA . ASN A 1 199 ? -27.140 43.412 117.913 1.00 40.90 199 ASN X CA 1
ATOM 1695 C C . ASN A 1 199 ? -26.665 42.298 118.800 1.00 41.83 199 ASN X C 1
ATOM 1696 O O . ASN A 1 199 ? -26.133 41.277 118.321 1.00 42.82 199 ASN X O 1
ATOM 1701 N N . ASN A 1 200 ? -26.897 42.473 120.109 1.00 43.40 200 ASN X N 1
ATOM 1702 C CA . ASN A 1 200 ? -26.514 41.523 121.155 1.00 43.74 200 ASN X CA 1
ATOM 1703 C C . ASN A 1 200 ? -24.997 41.281 121.247 1.00 44.12 200 ASN X C 1
ATOM 1704 O O . ASN A 1 200 ? -24.521 40.145 121.554 1.00 42.31 200 ASN X O 1
ATOM 1709 N N . VAL A 1 201 ? -24.254 42.347 120.945 1.00 44.14 201 VAL X N 1
ATOM 1710 C CA . VAL A 1 201 ? -22.783 42.288 121.083 1.00 44.65 201 VAL X CA 1
ATOM 1711 C C . VAL A 1 201 ? -22.390 42.698 122.523 1.00 44.48 201 VAL X C 1
ATOM 1712 O O . VAL A 1 201 ? -22.815 43.738 123.025 1.00 44.87 201 VAL X O 1
ATOM 1716 N N . GLU A 1 202 ? -21.583 41.871 123.174 1.00 44.21 202 GLU X N 1
ATOM 1717 C CA . GLU A 1 202 ? -21.187 42.091 124.573 1.00 44.71 202 GLU X CA 1
ATOM 1718 C C . GLU A 1 202 ? -19.968 43.011 124.841 1.00 44.32 202 GLU X C 1
ATOM 1719 O O . GLU A 1 202 ? -19.877 43.694 125.904 1.00 43.88 202 GLU X O 1
ATOM 1725 N N . TYR A 1 203 ? -19.032 43.023 123.891 1.00 43.35 203 TYR X N 1
ATOM 1726 C CA . TYR A 1 203 ? -17.772 43.785 124.036 1.00 41.68 203 TYR X CA 1
ATOM 1727 C C . TYR A 1 203 ? -17.164 44.124 122.685 1.00 41.75 203 TYR X C 1
ATOM 1728 O O . TYR A 1 203 ? -17.347 43.366 121.700 1.00 40.90 203 TYR X O 1
ATOM 1737 N N . PHE A 1 204 ? -16.574 45.329 122.631 1.00 39.30 204 PHE X N 1
ATOM 1738 C CA . PHE A 1 204 ? -15.749 45.740 121.545 1.00 38.54 204 PHE X CA 1
ATOM 1739 C C . PHE A 1 204 ? -14.341 46.234 122.034 1.00 38.78 204 PHE X C 1
ATOM 1740 O O . PHE A 1 204 ? -14.078 46.271 123.245 1.00 38.94 204 PHE X O 1
ATOM 1748 N N . PHE A 1 205 ? -13.478 46.616 121.082 1.00 39.51 205 PHE X N 1
ATOM 1749 C CA . PHE A 1 205 ? -12.102 47.137 121.363 1.00 38.29 205 PHE X CA 1
ATOM 1750 C C . PHE A 1 205 ? -12.040 48.574 120.865 1.00 39.15 205 PHE X C 1
ATOM 1751 O O . PHE A 1 205 ? -12.644 48.913 119.835 1.00 39.28 205 PHE X O 1
ATOM 1759 N N . VAL A 1 206 ? -11.441 49.456 121.646 1.00 39.11 206 VAL X N 1
ATOM 1760 C CA . VAL A 1 206 ? -11.209 50.808 121.181 1.00 40.52 206 VAL X CA 1
ATOM 1761 C C . VAL A 1 206 ? -9.680 51.133 121.334 1.00 41.47 206 VAL X C 1
ATOM 1762 O O . VAL A 1 206 ? -8.932 50.411 122.004 1.00 41.75 206 VAL X O 1
ATOM 1766 N N . ASP A 1 207 ? -9.278 52.196 120.662 1.00 41.84 207 ASP X N 1
ATOM 1767 C CA . ASP A 1 207 ? -8.054 52.905 120.847 1.00 42.91 207 ASP X CA 1
ATOM 1768 C C . ASP A 1 207 ? -8.045 53.559 122.235 1.00 43.29 207 ASP X C 1
ATOM 1769 O O . ASP A 1 207 ? -9.112 53.945 122.783 1.00 43.08 207 ASP X O 1
ATOM 1774 N N . SER A 1 208 ? -6.814 53.745 122.742 1.00 40.65 208 SER X N 1
ATOM 1775 C CA . SER A 1 208 ? -6.498 54.374 123.994 1.00 40.24 208 SER X CA 1
ATOM 1776 C C . SER A 1 208 ? -7.108 55.734 124.126 1.00 39.28 208 SER X C 1
ATOM 1777 O O . SER A 1 208 ? -7.512 56.123 125.216 1.00 38.71 208 SER X O 1
ATOM 1780 N N . HIS A 1 209 ? -7.164 56.465 123.023 1.00 38.73 209 HIS X N 1
ATOM 1781 C CA . HIS A 1 209 ? -7.750 57.809 123.040 1.00 40.58 209 HIS X CA 1
ATOM 1782 C C . HIS A 1 209 ? -9.292 57.806 123.435 1.00 40.67 209 HIS X C 1
ATOM 1783 O O . HIS A 1 209 ? -9.872 58.843 123.873 1.00 40.89 209 HIS X O 1
ATOM 1790 N N . ALA A 1 210 ? -9.938 56.664 123.229 1.00 39.57 210 ALA X N 1
ATOM 1791 C CA . ALA A 1 210 ? -11.345 56.515 123.605 1.00 40.61 210 ALA X CA 1
ATOM 1792 C C . ALA A 1 210 ? -11.543 56.657 125.113 1.00 40.89 210 ALA X C 1
ATOM 1793 O O . ALA A 1 210 ? -12.619 57.098 125.556 1.00 41.85 210 ALA X O 1
ATOM 1795 N N . PHE A 1 211 ? -10.532 56.262 125.904 1.00 42.05 211 PHE X N 1
ATOM 1796 C CA . PHE A 1 211 ? -10.579 56.420 127.370 1.00 40.95 211 PHE X CA 1
ATOM 1797 C C . PHE A 1 211 ? -9.964 57.746 127.772 1.00 42.53 211 PHE X C 1
ATOM 1798 O O . PHE A 1 211 ? -10.491 58.424 128.678 1.00 41.61 211 PHE X O 1
ATOM 1806 N N . TRP A 1 212 ? -8.848 58.121 127.138 1.00 42.89 212 TRP X N 1
ATOM 1807 C CA . TRP A 1 212 ? -8.125 59.333 127.552 1.00 44.91 212 TRP X CA 1
ATOM 1808 C C . TRP A 1 212 ? -8.937 60.545 127.314 1.00 45.44 212 TRP X C 1
ATOM 1809 O O . TRP A 1 212 ? -8.792 61.567 127.987 1.00 46.09 212 TRP X O 1
ATOM 1820 N N . PHE A 1 213 ? -9.754 60.483 126.282 1.00 46.56 213 PHE X N 1
ATOM 1821 C CA . PHE A 1 213 ? -10.436 61.683 125.876 1.00 46.92 213 PHE X CA 1
ATOM 1822 C C . PHE A 1 213 ? -11.945 61.694 126.257 1.00 47.67 213 PHE X C 1
ATOM 1823 O O . PHE A 1 213 ? -12.656 62.631 125.919 1.00 48.70 213 PHE X O 1
ATOM 1831 N N . ALA A 1 214 ? -12.389 60.655 126.972 1.00 48.31 214 ALA X N 1
ATOM 1832 C CA . ALA A 1 214 ? -13.699 60.584 127.616 1.00 49.94 214 ALA X CA 1
ATOM 1833 C C . ALA A 1 214 ? -13.953 61.780 128.584 1.00 51.42 214 ALA X C 1
ATOM 1834 O O . ALA A 1 214 ? -13.002 62.437 129.056 1.00 51.16 214 ALA X O 1
ATOM 1836 N N . ASP A 1 215 ? -15.217 62.087 128.875 1.00 52.88 215 ASP X N 1
ATOM 1837 C CA . ASP A 1 215 ? -15.510 63.301 129.695 1.00 55.00 215 ASP X CA 1
ATOM 1838 C C . ASP A 1 215 ? -14.891 63.223 131.081 1.00 54.26 215 ASP X C 1
ATOM 1839 O O . ASP A 1 215 ? -14.389 64.227 131.625 1.00 53.44 215 ASP X O 1
ATOM 1844 N N . GLU A 1 216 ? -14.930 62.020 131.641 1.00 53.74 216 GLU X N 1
ATOM 1845 C CA . GLU A 1 216 ? -14.087 61.666 132.792 1.00 54.07 216 GLU X CA 1
ATOM 1846 C C . GLU A 1 216 ? -13.322 60.401 132.442 1.00 51.69 216 GLU X C 1
ATOM 1847 O O . GLU A 1 216 ? -13.923 59.404 132.007 1.00 49.02 216 GLU X O 1
ATOM 1853 N N . GLN A 1 217 ? -11.993 60.444 132.639 1.00 51.16 217 GLN X N 1
ATOM 1854 C CA . GLN A 1 217 ? -11.139 59.327 132.277 1.00 50.24 217 GLN X CA 1
ATOM 1855 C C . GLN A 1 217 ? -11.477 58.166 133.193 1.00 49.13 217 GLN X C 1
ATOM 1856 O O . GLN A 1 217 ? -11.668 58.352 134.380 1.00 49.00 217 GLN X O 1
ATOM 1862 N N . PRO A 1 218 ? -11.605 56.960 132.638 1.00 48.25 218 PRO X N 1
ATOM 1863 C CA . PRO A 1 218 ? -11.648 55.742 133.464 1.00 48.19 218 PRO X CA 1
ATOM 1864 C C . PRO A 1 218 ? -10.564 55.655 134.548 1.00 48.99 218 PRO X C 1
ATOM 1865 O O . PRO A 1 218 ? -9.386 55.912 134.281 1.00 48.30 218 PRO X O 1
ATOM 1869 N N . ARG A 1 219 ? -10.954 55.215 135.741 1.00 50.34 219 ARG X N 1
ATOM 1870 C CA . ARG A 1 219 ? -10.095 55.360 136.917 1.00 50.58 219 ARG X CA 1
ATOM 1871 C C . ARG A 1 219 ? -8.829 54.513 136.845 1.00 50.40 219 ARG X C 1
ATOM 1872 O O . ARG A 1 219 ? -7.752 55.004 137.197 1.00 50.82 219 ARG X O 1
ATOM 1880 N N . TYR A 1 220 ? -8.987 53.276 136.365 1.00 49.77 220 TYR X N 1
ATOM 1881 C CA . TYR A 1 220 ? -7.904 52.382 136.066 1.00 50.12 220 TYR X CA 1
ATOM 1882 C C . TYR A 1 220 ? -7.265 52.523 134.674 1.00 49.26 220 TYR X C 1
ATOM 1883 O O . TYR A 1 220 ? -6.734 51.550 134.191 1.00 50.27 220 TYR X O 1
ATOM 1892 N N . GLY A 1 221 ? -7.325 53.697 134.045 1.00 47.88 221 GLY X N 1
ATOM 1893 C CA . GLY A 1 221 ? -6.933 53.884 132.639 1.00 46.61 221 GLY X CA 1
ATOM 1894 C C . GLY A 1 221 ? -7.265 52.766 131.658 1.00 45.91 221 GLY X C 1
ATOM 1895 O O . GLY A 1 221 ? -8.385 52.236 131.685 1.00 46.54 221 GLY X O 1
ATOM 1896 N N . VAL A 1 222 ? -6.304 52.358 130.813 1.00 43.19 222 VAL X N 1
ATOM 1897 C CA . VAL A 1 222 ? -6.588 51.351 129.799 1.00 40.28 222 VAL X CA 1
ATOM 1898 C C . VAL A 1 222 ? -6.455 49.957 130.294 1.00 40.22 222 VAL X C 1
ATOM 1899 O O . VAL A 1 222 ? -6.621 49.008 129.530 1.00 38.59 222 VAL X O 1
ATOM 1903 N N . TYR A 1 223 ? -6.165 49.819 131.586 1.00 40.85 223 TYR X N 1
ATOM 1904 C CA . TYR A 1 223 ? -5.850 48.506 132.200 1.00 41.83 223 TYR X CA 1
ATOM 1905 C C . TYR A 1 223 ? -7.010 47.825 132.922 1.00 42.19 223 TYR X C 1
ATOM 1906 O O . TYR A 1 223 ? -6.829 46.807 133.591 1.00 42.20 223 TYR X O 1
ATOM 1915 N N . ARG A 1 224 ? -8.201 48.364 132.747 1.00 43.07 224 ARG X N 1
ATOM 1916 C CA . ARG A 1 224 ? -9.419 47.580 132.954 1.00 43.46 224 ARG X CA 1
ATOM 1917 C C . ARG A 1 224 ? -10.469 47.972 131.881 1.00 43.27 224 ARG X C 1
ATOM 1918 O O . ARG A 1 224 ? -10.589 49.156 131.536 1.00 42.23 224 ARG X O 1
ATOM 1926 N N . PRO A 1 225 ? -11.255 47.002 131.399 1.00 42.67 225 PRO X N 1
ATOM 1927 C CA . PRO A 1 225 ? -12.393 47.344 130.556 1.00 43.78 225 PRO X CA 1
ATOM 1928 C C . PRO A 1 225 ? -13.366 48.284 131.274 1.00 43.84 225 PRO X C 1
ATOM 1929 O O . PRO A 1 225 ? -13.355 48.405 132.496 1.00 44.11 225 PRO X O 1
ATOM 1933 N N . ILE A 1 226 ? -14.175 48.982 130.514 1.00 43.60 226 ILE X N 1
ATOM 1934 C CA . ILE A 1 226 ? -15.254 49.737 131.109 1.00 44.95 226 ILE X CA 1
ATOM 1935 C C . ILE A 1 226 ? -16.505 49.100 130.556 1.00 44.53 226 ILE X C 1
ATOM 1936 O O . ILE A 1 226 ? -16.416 48.264 129.664 1.00 44.72 226 ILE X O 1
ATOM 1941 N N . MET A 1 227 ? -17.658 49.494 131.083 1.00 44.16 227 MET X N 1
ATOM 1942 C CA . MET A 1 227 ? -18.969 49.042 130.554 1.00 43.48 227 MET X CA 1
ATOM 1943 C C . MET A 1 227 ? -19.666 50.305 130.116 1.00 42.97 227 MET X C 1
ATOM 1944 O O . MET A 1 227 ? -19.629 51.283 130.866 1.00 41.81 227 MET X O 1
ATOM 1951 N N . THR A 1 228 ? -20.170 50.364 128.877 1.00 41.08 228 THR X N 1
ATOM 1952 C CA . THR A 1 228 ? -20.983 51.567 128.499 1.00 42.06 228 THR X CA 1
ATOM 1953 C C . THR A 1 228 ? -22.321 51.640 129.266 1.00 40.18 228 THR X C 1
ATOM 1954 O O . THR A 1 228 ? -22.808 50.599 129.740 1.00 38.39 228 THR X O 1
ATOM 1958 N N . PRO A 1 229 ? -22.909 52.846 129.391 1.00 39.90 229 PRO X N 1
ATOM 1959 C CA . PRO A 1 229 ? -24.246 52.788 130.031 1.00 41.83 229 PRO X CA 1
ATOM 1960 C C . PRO A 1 229 ? -25.207 51.689 129.517 1.00 42.88 229 PRO X C 1
ATOM 1961 O O . PRO A 1 229 ? -25.995 51.192 130.331 1.00 44.30 229 PRO X O 1
ATOM 1965 N N . SER A 1 230 ? -25.088 51.298 128.226 1.00 42.48 230 SER X N 1
ATOM 1966 C CA . SER A 1 230 ? -25.914 50.324 127.499 1.00 41.31 230 SER X CA 1
ATOM 1967 C C . SER A 1 230 ? -25.606 48.876 127.837 1.00 41.00 230 SER X C 1
ATOM 1968 O O . SER A 1 230 ? -26.290 47.939 127.322 1.00 37.47 230 SER X O 1
ATOM 1971 N N . GLY A 1 231 ? -24.561 48.696 128.667 1.00 40.96 231 GLY X N 1
ATOM 1972 C CA . GLY A 1 231 ? -24.045 47.365 129.106 1.00 40.08 231 GLY X CA 1
ATOM 1973 C C . GLY A 1 231 ? -23.026 46.686 128.218 1.00 40.37 231 GLY X C 1
ATOM 1974 O O . GLY A 1 231 ? -22.717 45.444 128.355 1.00 39.14 231 GLY X O 1
ATOM 1975 N N . VAL A 1 232 ? -22.511 47.460 127.274 1.00 39.97 232 VAL X N 1
ATOM 1976 C CA . VAL A 1 232 ? -21.495 46.888 126.344 1.00 41.15 232 VAL X CA 1
ATOM 1977 C C . VAL A 1 232 ? -20.082 47.171 126.926 1.00 39.31 232 VAL X C 1
ATOM 1978 O O . VAL A 1 232 ? -19.760 48.306 127.310 1.00 39.22 232 VAL X O 1
ATOM 1982 N N . PHE A 1 233 ? -19.308 46.125 127.076 1.00 39.45 233 PHE X N 1
ATOM 1983 C CA . PHE A 1 233 ? -17.919 46.245 127.577 1.00 42.19 233 PHE X CA 1
ATOM 1984 C C . PHE A 1 233 ? -16.929 46.734 126.478 1.00 42.32 233 PHE X C 1
ATOM 1985 O O . PHE A 1 233 ? -16.966 46.216 125.361 1.00 42.06 233 PHE X O 1
ATOM 1993 N N . ALA A 1 234 ? -16.118 47.755 126.770 1.00 41.66 234 ALA X N 1
ATOM 1994 C CA . ALA A 1 234 ? -15.050 48.195 125.875 1.00 41.07 234 ALA X CA 1
ATOM 1995 C C . ALA A 1 234 ? -13.636 47.930 126.500 1.00 41.66 234 ALA X C 1
ATOM 1996 O O . ALA A 1 234 ? -13.399 48.278 127.653 1.00 41.81 234 ALA X O 1
ATOM 1998 N N . PHE A 1 235 ? -12.720 47.370 125.709 1.00 41.49 235 PHE X N 1
ATOM 1999 C CA . PHE A 1 235 ? -11.327 47.052 126.089 1.00 41.82 235 PHE X CA 1
ATOM 2000 C C . PHE A 1 235 ? -10.401 48.021 125.366 1.00 41.84 235 PHE X C 1
ATOM 2001 O O . PHE A 1 235 ? -10.447 48.064 124.165 1.00 42.85 235 PHE X O 1
ATOM 2009 N N . ALA A 1 236 ? -9.633 48.842 126.073 1.00 41.59 236 ALA X N 1
ATOM 2010 C CA . ALA A 1 236 ? -8.764 49.790 125.403 1.00 42.29 236 ALA X CA 1
ATOM 2011 C C . ALA A 1 236 ? -7.334 49.235 125.261 1.00 43.12 236 ALA X C 1
ATOM 2012 O O . ALA A 1 236 ? -6.765 48.608 126.175 1.00 43.53 236 ALA X O 1
ATOM 2014 N N . ARG A 1 237 ? -6.817 49.414 124.058 1.00 43.86 237 ARG X N 1
ATOM 2015 C CA . ARG A 1 237 ? -5.396 49.158 123.686 1.00 44.39 237 ARG X CA 1
ATOM 2016 C C . ARG A 1 237 ? -4.390 49.650 124.737 1.00 42.51 237 ARG X C 1
ATOM 2017 O O . ARG A 1 237 ? -4.402 50.836 125.083 1.00 41.26 237 ARG X O 1
ATOM 2025 N N . ASP A 1 238 ? -3.485 48.776 125.160 1.00 42.14 238 ASP X N 1
ATOM 2026 C CA . ASP A 1 238 ? -2.286 49.212 125.946 1.00 42.37 238 ASP X CA 1
ATOM 2027 C C . ASP A 1 238 ? -1.296 49.842 124.978 1.00 42.30 238 ASP X C 1
ATOM 2028 O O . ASP A 1 238 ? -0.730 49.152 124.138 1.00 41.07 238 ASP X O 1
ATOM 2033 N N . PRO A 1 239 ? -1.094 51.147 125.083 1.00 43.03 239 PRO X N 1
ATOM 2034 C CA . PRO A 1 239 ? -0.245 51.835 124.126 1.00 44.76 239 PRO X CA 1
ATOM 2035 C C . PRO A 1 239 ? 1.271 51.506 124.338 1.00 46.91 239 PRO X C 1
ATOM 2036 O O . PRO A 1 239 ? 2.087 51.805 123.470 1.00 48.16 239 PRO X O 1
ATOM 2040 N N . GLU A 1 240 ? 1.616 50.946 125.494 1.00 47.11 240 GLU X N 1
ATOM 2041 C CA . GLU A 1 240 ? 2.938 50.414 125.768 1.00 48.03 240 GLU X CA 1
ATOM 2042 C C . GLU A 1 240 ? 3.166 49.120 125.026 1.00 49.70 240 GLU X C 1
ATOM 2043 O O . GLU A 1 240 ? 4.329 48.738 124.819 1.00 49.62 240 GLU X O 1
ATOM 2049 N N . SER A 1 241 ? 2.090 48.433 124.631 1.00 49.77 241 SER X N 1
ATOM 2050 C CA . SER A 1 241 ? 2.245 47.272 123.763 1.00 51.02 241 SER X CA 1
ATOM 2051 C C . SER A 1 241 ? 1.906 47.610 122.275 1.00 53.39 241 SER X C 1
ATOM 2052 O O . SER A 1 241 ? 1.355 46.801 121.564 1.00 54.80 241 SER X O 1
ATOM 2055 N N . SER A 1 242 ? 2.240 48.816 121.809 1.00 56.53 242 SER X N 1
ATOM 2056 C CA . SER A 1 242 ? 1.929 49.263 120.435 1.00 59.23 242 SER X CA 1
ATOM 2057 C C . SER A 1 242 ? 2.635 48.522 119.295 1.00 60.14 242 SER X C 1
ATOM 2058 O O . SER A 1 242 ? 3.516 47.691 119.517 1.00 61.00 242 SER X O 1
ATOM 2061 N N . GLU A 1 243 ? 2.234 48.892 118.074 1.00 61.39 243 GLU X N 1
ATOM 2062 C CA . GLU A 1 243 ? 2.864 48.544 116.771 1.00 61.88 243 GLU X CA 1
ATOM 2063 C C . GLU A 1 243 ? 4.419 48.570 116.697 1.00 61.05 243 GLU X C 1
ATOM 2064 O O . GLU A 1 243 ? 5.024 47.716 116.049 1.00 60.47 243 GLU X O 1
ATOM 2070 N N . GLN A 1 244 ? 5.045 49.557 117.339 1.00 60.36 244 GLN X N 1
ATOM 2071 C CA . GLN A 1 244 ? 6.511 49.666 117.407 1.00 59.60 244 GLN X CA 1
ATOM 2072 C C . GLN A 1 244 ? 7.263 48.445 117.936 1.00 59.55 244 GLN X C 1
ATOM 2073 O O . GLN A 1 244 ? 8.328 48.090 117.401 1.00 60.60 244 GLN X O 1
ATOM 2079 N N . VAL A 1 245 ? 6.724 47.751 118.924 1.00 59.36 245 VAL X N 1
ATOM 2080 C CA . VAL A 1 245 ? 7.403 46.524 119.354 1.00 59.54 245 VAL X CA 1
ATOM 2081 C C . VAL A 1 245 ? 7.556 45.454 118.260 1.00 60.16 245 VAL X C 1
ATOM 2082 O O . VAL A 1 245 ? 8.459 44.617 118.330 1.00 60.53 245 VAL X O 1
ATOM 2086 N N . TRP A 1 246 ? 6.734 45.544 117.208 1.00 61.21 246 TRP X N 1
ATOM 2087 C CA . TRP A 1 246 ? 6.796 44.622 116.059 1.00 61.05 246 TRP X CA 1
ATOM 2088 C C . TRP A 1 246 ? 7.326 45.232 114.782 1.00 60.98 246 TRP X C 1
ATOM 2089 O O . TRP A 1 246 ? 7.279 44.607 113.730 1.00 60.89 246 TRP X O 1
ATOM 2100 N N . SER A 1 247 ? 7.816 46.459 114.892 1.00 60.54 247 SER X N 1
ATOM 2101 C CA . SER A 1 247 ? 8.456 47.175 113.831 1.00 60.66 247 SER X CA 1
ATOM 2102 C C . SER A 1 247 ? 9.758 46.496 113.387 1.00 61.05 247 SER X C 1
ATOM 2103 O O . SER A 1 247 ? 10.532 46.066 114.227 1.00 62.07 247 SER X O 1
ATOM 2106 N N . ALA A 1 248 ? 9.995 46.404 112.077 1.00 60.40 248 ALA X N 1
ATOM 2107 C CA . ALA A 1 248 ? 11.286 45.996 111.540 1.00 59.85 248 ALA X CA 1
ATOM 2108 C C . ALA A 1 248 ? 12.334 47.093 111.692 1.00 60.01 248 ALA X C 1
ATOM 2109 O O . ALA A 1 248 ? 13.536 46.816 111.810 1.00 61.07 248 ALA X O 1
ATOM 2111 N N . ALA A 1 249 ? 11.898 48.345 111.630 1.00 58.82 249 ALA X N 1
ATOM 2112 C CA . ALA A 1 249 ? 12.806 49.466 111.796 1.00 57.75 249 ALA X CA 1
ATOM 2113 C C . ALA A 1 249 ? 13.332 49.618 113.249 1.00 57.17 249 ALA X C 1
ATOM 2114 O O . ALA A 1 249 ? 14.535 49.952 113.459 1.00 56.81 249 ALA X O 1
ATOM 2116 N N . VAL A 1 250 ? 12.460 49.367 114.243 1.00 55.05 250 VAL X N 1
ATOM 2117 C CA . VAL A 1 250 ? 12.841 49.575 115.658 1.00 52.45 250 VAL X CA 1
ATOM 2118 C C . VAL A 1 250 ? 12.502 48.439 116.636 1.00 51.83 250 VAL X C 1
ATOM 2119 O O . VAL A 1 250 ? 12.781 48.543 117.817 1.00 52.04 250 VAL X O 1
ATOM 2123 N N . GLY A 1 251 ? 11.911 47.353 116.181 1.00 50.94 251 GLY X N 1
ATOM 2124 C CA . GLY A 1 251 ? 11.461 46.347 117.133 1.00 50.35 251 GLY X CA 1
ATOM 2125 C C . GLY A 1 251 ? 12.085 44.995 116.926 1.00 50.30 251 GLY X C 1
ATOM 2126 O O . GLY A 1 251 ? 13.042 44.862 116.153 1.00 51.56 251 GLY X O 1
ATOM 2127 N N . TYR A 1 252 ? 11.561 43.988 117.592 1.00 50.06 252 TYR X N 1
ATOM 2128 C CA . TYR A 1 252 ? 12.126 42.638 117.490 1.00 52.02 252 TYR X CA 1
ATOM 2129 C C . TYR A 1 252 ? 12.292 42.122 116.058 1.00 53.07 252 TYR X C 1
ATOM 2130 O O . TYR A 1 252 ? 13.383 41.707 115.699 1.00 55.24 252 TYR X O 1
ATOM 2139 N N . PRO A 1 253 ? 11.223 42.132 115.228 1.00 53.72 253 PRO X N 1
ATOM 2140 C CA . PRO A 1 253 ? 11.429 41.572 113.866 1.00 53.20 253 PRO X CA 1
ATOM 2141 C C . PRO A 1 253 ? 12.606 42.147 113.043 1.00 53.83 253 PRO X C 1
ATOM 2142 O O . PRO A 1 253 ? 13.062 41.508 112.098 1.00 54.82 253 PRO X O 1
ATOM 2146 N N . GLY A 1 254 ? 13.097 43.336 113.367 1.00 54.18 254 GLY X N 1
ATOM 2147 C CA . GLY A 1 254 ? 14.251 43.876 112.654 1.00 54.07 254 GLY X CA 1
ATOM 2148 C C . GLY A 1 254 ? 15.608 43.293 113.038 1.00 55.52 254 GLY X C 1
ATOM 2149 O O . GLY A 1 254 ? 16.639 43.734 112.528 1.00 55.47 254 GLY X O 1
ATOM 2150 N N . ASP A 1 255 ? 15.624 42.291 113.922 1.00 56.76 255 ASP X N 1
ATOM 2151 C CA . ASP A 1 255 ? 16.852 41.599 114.306 1.00 57.85 255 ASP X CA 1
ATOM 2152 C C . ASP A 1 255 ? 17.572 40.965 113.107 1.00 58.09 255 ASP X C 1
ATOM 2153 O O . ASP A 1 255 ? 16.954 40.251 112.301 1.00 58.05 255 ASP X O 1
ATOM 2158 N N . PRO A 1 256 ? 18.903 41.204 112.995 1.00 58.00 256 PRO X N 1
ATOM 2159 C CA . PRO A 1 256 ? 19.675 40.652 111.877 1.00 57.22 256 PRO X CA 1
ATOM 2160 C C . PRO A 1 256 ? 19.612 39.133 111.691 1.00 56.98 256 PRO X C 1
ATOM 2161 O O . PRO A 1 256 ? 19.903 38.661 110.594 1.00 57.04 256 PRO X O 1
ATOM 2165 N N . ARG A 1 257 ? 19.207 38.371 112.706 1.00 57.13 257 ARG X N 1
ATOM 2166 C CA . ARG A 1 257 ? 19.132 36.871 112.603 1.00 57.01 257 ARG X CA 1
ATOM 2167 C C . ARG A 1 257 ? 17.834 36.381 111.988 1.00 56.90 257 ARG X C 1
ATOM 2168 O O . ARG A 1 257 ? 17.633 35.168 111.782 1.00 56.34 257 ARG X O 1
ATOM 2176 N N . TYR A 1 258 ? 16.918 37.315 111.754 1.00 56.63 258 TYR X N 1
ATOM 2177 C CA . TYR A 1 258 ? 15.597 36.948 111.276 1.00 56.25 258 TYR X CA 1
ATOM 2178 C C . TYR A 1 258 ? 15.543 36.915 109.749 1.00 56.53 258 TYR X C 1
ATOM 2179 O O . TYR A 1 258 ? 16.294 37.614 109.068 1.00 56.14 258 TYR X O 1
ATOM 2188 N N . ARG A 1 259 ? 14.637 36.094 109.228 1.00 57.01 259 ARG X N 1
ATOM 2189 C CA . ARG A 1 259 ? 14.491 35.889 107.795 1.00 57.67 259 ARG X CA 1
ATOM 2190 C C . ARG A 1 259 ? 14.062 37.171 107.087 1.00 59.30 259 ARG X C 1
ATOM 2191 O O . ARG A 1 259 ? 13.095 37.840 107.499 1.00 59.97 259 ARG X O 1
ATOM 2199 N N . GLU A 1 260 ? 14.806 37.508 106.033 1.00 60.64 260 GLU X N 1
ATOM 2200 C CA . GLU A 1 260 ? 14.576 38.684 105.199 1.00 61.81 260 GLU X CA 1
ATOM 2201 C C . GLU A 1 260 ? 13.382 38.468 104.273 1.00 62.96 260 GLU X C 1
ATOM 2202 O O . GLU A 1 260 ? 13.317 37.470 103.555 1.00 63.72 260 GLU X O 1
ATOM 2208 N N . PHE A 1 261 ? 12.438 39.407 104.285 1.00 64.28 261 PHE X N 1
ATOM 2209 C CA . PHE A 1 261 ? 11.201 39.257 103.525 1.00 65.35 261 PHE X CA 1
ATOM 2210 C C . PHE A 1 261 ? 11.437 39.465 102.029 1.00 65.93 261 PHE X C 1
ATOM 2211 O O . PHE A 1 261 ? 10.944 38.693 101.200 1.00 65.55 261 PHE X O 1
ATOM 2219 N N . TYR A 1 262 ? 12.229 40.484 101.712 1.00 66.67 262 TYR X N 1
ATOM 2220 C CA . TYR A 1 262 ? 12.413 40.974 100.348 1.00 67.78 262 TYR X CA 1
ATOM 2221 C C . TYR A 1 262 ? 13.601 40.364 99.612 1.00 67.90 262 TYR X C 1
ATOM 2222 O O . TYR A 1 262 ? 14.285 41.055 98.834 1.00 68.21 262 TYR X O 1
ATOM 2231 N N . ARG A 1 263 ? 13.849 39.085 99.881 1.00 67.49 263 ARG X N 1
ATOM 2232 C CA . ARG A 1 263 ? 14.705 38.252 99.050 1.00 67.25 263 ARG X CA 1
ATOM 2233 C C . ARG A 1 263 ? 14.033 36.922 98.860 1.00 67.49 263 ARG X C 1
ATOM 2234 O O . ARG A 1 263 ? 13.651 36.246 99.824 1.00 67.54 263 ARG X O 1
ATOM 2242 N N . ASP A 1 264 ? 13.886 36.554 97.598 1.00 67.46 264 ASP X N 1
ATOM 2243 C CA . ASP A 1 264 ? 13.058 35.431 97.226 1.00 67.97 264 ASP X CA 1
ATOM 2244 C C . ASP A 1 264 ? 13.615 34.902 95.917 1.00 68.14 264 ASP X C 1
ATOM 2245 O O . ASP A 1 264 ? 14.123 35.670 95.117 1.00 68.24 264 ASP X O 1
ATOM 2250 N N . ILE A 1 265 ? 13.529 33.592 95.712 1.00 69.42 265 ILE X N 1
ATOM 2251 C CA . ILE A 1 265 ? 14.123 32.961 94.527 1.00 70.48 265 ILE X CA 1
ATOM 2252 C C . ILE A 1 265 ? 13.429 33.355 93.220 1.00 71.77 265 ILE X C 1
ATOM 2253 O O . ILE A 1 265 ? 13.958 33.108 92.138 1.00 71.97 265 ILE X O 1
ATOM 2258 N N . GLY A 1 266 ? 12.255 33.970 93.335 1.00 73.16 266 GLY X N 1
ATOM 2259 C CA . GLY A 1 266 ? 11.492 34.410 92.183 1.00 74.78 266 GLY X CA 1
ATOM 2260 C C . GLY A 1 266 ? 12.119 35.645 91.586 1.00 76.24 266 GLY X C 1
ATOM 2261 O O . GLY A 1 266 ? 11.762 36.042 90.490 1.00 76.41 266 GLY X O 1
ATOM 2262 N N . PHE A 1 267 ? 13.057 36.251 92.313 1.00 77.68 267 PHE X N 1
ATOM 2263 C CA . PHE A 1 267 ? 13.767 37.437 91.844 1.00 78.95 267 PHE X CA 1
ATOM 2264 C C . PHE A 1 267 ? 15.227 37.098 91.531 1.00 80.10 267 PHE X C 1
ATOM 2265 O O . PHE A 1 267 ? 15.902 37.820 90.782 1.00 79.99 267 PHE X O 1
ATOM 2273 N N . ASP A 1 268 ? 15.687 35.979 92.094 1.00 81.26 268 ASP X N 1
ATOM 2274 C CA . ASP A 1 268 ? 17.088 35.572 92.035 1.00 82.19 268 ASP X CA 1
ATOM 2275 C C . ASP A 1 268 ? 17.352 34.428 91.074 1.00 82.84 268 ASP X C 1
ATOM 2276 O O . ASP A 1 268 ? 18.312 34.471 90.306 1.00 82.74 268 ASP X O 1
ATOM 2281 N N . ARG A 1 269 ? 16.520 33.397 91.135 1.00 83.81 269 ARG X N 1
ATOM 2282 C CA . ARG A 1 269 ? 16.717 32.231 90.285 1.00 85.07 269 ARG X CA 1
ATOM 2283 C C . ARG A 1 269 ? 16.570 32.619 88.802 1.00 86.09 269 ARG X C 1
ATOM 2284 O O . ARG A 1 269 ? 15.819 33.541 88.456 1.00 86.13 269 ARG X O 1
ATOM 2292 N N . GLU A 1 270 ? 17.302 31.917 87.936 1.00 87.46 270 GLU X N 1
ATOM 2293 C CA . GLU A 1 270 ? 17.289 32.190 86.490 1.00 88.27 270 GLU X CA 1
ATOM 2294 C C . GLU A 1 270 ? 15.908 31.983 85.886 1.00 88.40 270 GLU X C 1
ATOM 2295 O O . GLU A 1 270 ? 15.191 31.058 86.257 1.00 87.75 270 GLU X O 1
ATOM 2301 N N . MET A 1 271 ? 15.569 32.868 84.950 1.00 89.36 271 MET X N 1
ATOM 2302 C CA . MET A 1 271 ? 14.242 32.962 84.338 1.00 90.24 271 MET X CA 1
ATOM 2303 C C . MET A 1 271 ? 13.655 31.650 83.781 1.00 90.79 271 MET X C 1
ATOM 2304 O O . MET A 1 271 ? 12.454 31.378 83.956 1.00 90.38 271 MET X O 1
ATOM 2309 N N . GLU A 1 272 ? 14.489 30.854 83.106 1.00 91.54 272 GLU X N 1
ATOM 2310 C CA . GLU A 1 272 ? 14.014 29.598 82.513 1.00 92.29 272 GLU X CA 1
ATOM 2311 C C . GLU A 1 272 ? 13.695 28.571 83.589 1.00 92.33 272 GLU X C 1
ATOM 2312 O O . GLU A 1 272 ? 12.753 27.783 83.453 1.00 92.29 272 GLU X O 1
ATOM 2318 N N . TYR A 1 273 ? 14.486 28.604 84.659 1.00 92.64 273 TYR X N 1
ATOM 2319 C CA . TYR A 1 273 ? 14.257 27.783 85.842 1.00 92.88 273 TYR X CA 1
ATOM 2320 C C . TYR A 1 273 ? 12.913 28.111 86.509 1.00 92.76 273 TYR X C 1
ATOM 2321 O O . TYR A 1 273 ? 12.136 27.211 86.856 1.00 92.54 273 TYR X O 1
ATOM 2330 N N . ILE A 1 274 ? 12.651 29.410 86.651 1.00 92.84 274 ILE X N 1
ATOM 2331 C CA . ILE A 1 274 ? 11.635 29.918 87.576 1.00 93.01 274 ILE X CA 1
ATOM 2332 C C . ILE A 1 274 ? 10.282 30.282 86.938 1.00 93.42 274 ILE X C 1
ATOM 2333 O O . ILE A 1 274 ? 9.317 30.550 87.658 1.00 93.45 274 ILE X O 1
ATOM 2338 N N . LYS A 1 275 ? 10.225 30.220 85.602 1.00 94.17 275 LYS X N 1
ATOM 2339 C CA . LYS A 1 275 ? 9.106 30.718 84.762 1.00 94.23 275 LYS X CA 1
ATOM 2340 C C . LYS A 1 275 ? 7.667 30.408 85.207 1.00 94.01 275 LYS X C 1
ATOM 2341 O O . LYS A 1 275 ? 6.835 31.319 85.274 1.00 93.76 275 LYS X O 1
ATOM 2347 N N . ASP A 1 276 ? 7.368 29.142 85.487 1.00 93.82 276 ASP X N 1
ATOM 2348 C CA . ASP A 1 276 ? 5.996 28.765 85.852 1.00 93.90 276 ASP X CA 1
ATOM 2349 C C . ASP A 1 276 ? 5.745 28.677 87.374 1.00 93.71 276 ASP X C 1
ATOM 2350 O O . ASP A 1 276 ? 4.978 27.829 87.853 1.00 93.54 276 ASP X O 1
ATOM 2355 N N . TYR A 1 277 ? 6.403 29.567 88.119 1.00 93.52 277 TYR X N 1
ATOM 2356 C CA . TYR A 1 277 ? 6.118 29.782 89.538 1.00 93.15 277 TYR X CA 1
ATOM 2357 C C . TYR A 1 277 ? 5.978 31.269 89.820 1.00 93.13 277 TYR X C 1
ATOM 2358 O O . TYR A 1 277 ? 5.533 31.661 90.897 1.00 93.39 277 TYR X O 1
ATOM 2367 N N . ILE A 1 278 ? 6.355 32.093 88.848 1.00 93.02 278 ILE X N 1
ATOM 2368 C CA . ILE A 1 278 ? 6.031 33.521 88.876 1.00 93.12 278 ILE X CA 1
ATOM 2369 C C . ILE A 1 278 ? 4.712 33.778 88.137 1.00 93.73 278 ILE X C 1
ATOM 2370 O O . ILE A 1 278 ? 3.955 32.849 87.864 1.00 93.34 278 ILE X O 1
ATOM 2375 N N . ASP A 1 279 ? 4.449 35.043 87.823 1.00 94.78 279 ASP X N 1
ATOM 2376 C CA . ASP A 1 279 ? 3.256 35.446 87.078 1.00 95.95 279 ASP X CA 1
ATOM 2377 C C . ASP A 1 279 ? 3.254 34.883 85.644 1.00 96.24 279 ASP X C 1
ATOM 2378 O O . ASP A 1 279 ? 4.303 34.864 84.988 1.00 96.45 279 ASP X O 1
ATOM 2383 N N . PRO A 1 280 ? 2.077 34.414 85.158 1.00 96.51 280 PRO X N 1
ATOM 2384 C CA . PRO A 1 280 ? 1.911 33.953 83.762 1.00 96.31 280 PRO X CA 1
ATOM 2385 C C . PRO A 1 280 ? 2.300 35.038 82.750 1.00 96.06 280 PRO X C 1
ATOM 2386 O O . PRO A 1 280 ? 2.650 34.733 81.606 1.00 96.04 280 PRO X O 1
ATOM 2390 N N . SER A 1 281 ? 2.227 36.291 83.197 1.00 95.67 281 SER X N 1
ATOM 2391 C CA . SER A 1 281 ? 2.702 37.457 82.458 1.00 95.26 281 SER X CA 1
ATOM 2392 C C . SER A 1 281 ? 4.224 37.451 82.244 1.00 94.78 281 SER X C 1
ATOM 2393 O O . SER A 1 281 ? 4.728 38.210 81.409 1.00 95.04 281 SER X O 1
ATOM 2396 N N . GLY A 1 282 ? 4.942 36.609 82.996 1.00 94.00 282 GLY X N 1
ATOM 2397 C CA . GLY A 1 282 ? 6.411 36.565 82.964 1.00 92.45 282 GLY X CA 1
ATOM 2398 C C . GLY A 1 282 ? 7.111 37.481 83.969 1.00 91.64 282 GLY X C 1
ATOM 2399 O O . GLY A 1 282 ? 8.346 37.424 84.112 1.00 91.52 282 GLY X O 1
ATOM 2400 N N . VAL A 1 283 ? 6.337 38.325 84.665 1.00 90.58 283 VAL X N 1
ATOM 2401 C CA . VAL A 1 283 ? 6.880 39.236 85.699 1.00 89.29 283 VAL X CA 1
ATOM 2402 C C . VAL A 1 283 ? 7.240 38.530 87.008 1.00 88.07 283 VAL X C 1
ATOM 2403 O O . VAL A 1 283 ? 6.469 37.686 87.509 1.00 87.81 283 VAL X O 1
ATOM 2407 N N . ARG A 1 284 ? 8.422 38.891 87.535 1.00 86.15 284 ARG X N 1
ATOM 2408 C CA . ARG A 1 284 ? 8.984 38.348 88.780 1.00 83.99 284 ARG X CA 1
ATOM 2409 C C . ARG A 1 284 ? 8.121 38.728 89.982 1.00 82.58 284 ARG X C 1
ATOM 2410 O O . ARG A 1 284 ? 7.766 39.904 90.160 1.00 82.80 284 ARG X O 1
ATOM 2418 N N . ILE A 1 285 ? 7.791 37.732 90.799 1.00 80.46 285 ILE X N 1
ATOM 2419 C CA . ILE A 1 285 ? 7.047 37.937 92.047 1.00 78.42 285 ILE X CA 1
ATOM 2420 C C . ILE A 1 285 ? 7.626 37.018 93.118 1.00 77.00 285 ILE X C 1
ATOM 2421 O O . ILE A 1 285 ? 8.495 36.196 92.814 1.00 76.60 285 ILE X O 1
ATOM 2426 N N . ASN A 1 286 ? 7.132 37.160 94.355 1.00 75.27 286 ASN X N 1
ATOM 2427 C CA . ASN A 1 286 ? 7.530 36.306 95.487 1.00 73.28 286 ASN X CA 1
ATOM 2428 C C . ASN A 1 286 ? 6.947 34.904 95.371 1.00 71.88 286 ASN X C 1
ATOM 2429 O O . ASN A 1 286 ? 5.807 34.721 94.917 1.00 72.04 286 ASN X O 1
ATOM 2434 N N . THR A 1 287 ? 7.751 33.923 95.775 1.00 70.25 287 THR X N 1
ATOM 2435 C CA . THR A 1 287 ? 7.387 32.508 95.697 1.00 68.26 287 THR X CA 1
ATOM 2436 C C . THR A 1 287 ? 7.028 31.959 97.073 1.00 67.06 287 THR X C 1
ATOM 2437 O O . THR A 1 287 ? 6.214 31.038 97.201 1.00 66.04 287 THR X O 1
ATOM 2441 N N . GLY A 1 288 ? 7.666 32.508 98.103 1.00 66.30 288 GLY X N 1
ATOM 2442 C CA . GLY A 1 288 ? 7.468 32.006 99.455 1.00 65.53 288 GLY X CA 1
ATOM 2443 C C . GLY A 1 288 ? 8.658 31.233 99.970 1.00 64.91 288 GLY X C 1
ATOM 2444 O O . GLY A 1 288 ? 8.761 30.938 101.163 1.00 64.82 288 GLY X O 1
ATOM 2445 N N . ILE A 1 289 ? 9.561 30.885 99.065 1.00 64.74 289 ILE X N 1
ATOM 2446 C CA . ILE A 1 289 ? 10.824 30.313 99.491 1.00 63.84 289 ILE X CA 1
ATOM 2447 C C . ILE A 1 289 ? 11.976 31.311 99.385 1.00 62.97 289 ILE X C 1
ATOM 2448 O O . ILE A 1 289 ? 12.354 31.765 98.292 1.00 62.53 289 ILE X O 1
ATOM 2453 N N . LYS A 1 290 ? 12.490 31.641 100.572 1.00 61.80 290 LYS X N 1
ATOM 2454 C CA . LYS A 1 290 ? 13.412 32.751 100.816 1.00 60.67 290 LYS X CA 1
ATOM 2455 C C . LYS A 1 290 ? 14.579 32.284 101.694 1.00 59.85 290 LYS X C 1
ATOM 2456 O O . LYS A 1 290 ? 14.361 31.626 102.714 1.00 60.30 290 LYS X O 1
ATOM 2462 N N . TYR A 1 291 ? 15.800 32.657 101.321 1.00 58.25 291 TYR X N 1
ATOM 2463 C CA . TYR A 1 291 ? 17.015 32.085 101.921 1.00 57.13 291 TYR X CA 1
ATOM 2464 C C . TYR A 1 291 ? 17.906 33.020 102.740 1.00 56.58 291 TYR X C 1
ATOM 2465 O O . TYR A 1 291 ? 18.853 32.583 103.350 1.00 56.40 291 TYR X O 1
ATOM 2474 N N . HIS A 1 292 ? 17.610 34.309 102.763 1.00 56.71 292 HIS X N 1
ATOM 2475 C CA . HIS A 1 292 ? 18.461 35.272 103.461 1.00 55.88 292 HIS X CA 1
ATOM 2476 C C . HIS A 1 292 ? 17.883 35.740 104.791 1.00 55.67 292 HIS X C 1
ATOM 2477 O O . HIS A 1 292 ? 16.658 35.687 105.013 1.00 54.40 292 HIS X O 1
ATOM 2484 N N . ARG A 1 293 ? 18.787 36.118 105.693 1.00 54.61 293 ARG X N 1
ATOM 2485 C CA . ARG A 1 293 ? 18.398 36.778 106.918 1.00 55.54 293 ARG X CA 1
ATOM 2486 C C . ARG A 1 293 ? 18.589 38.292 106.734 1.00 54.77 293 ARG X C 1
ATOM 2487 O O . ARG A 1 293 ? 19.308 38.724 105.832 1.00 54.32 293 ARG X O 1
ATOM 2495 N N . ILE A 1 294 ? 17.976 39.086 107.606 1.00 54.44 294 ILE X N 1
ATOM 2496 C CA . ILE A 1 294 ? 18.054 40.544 107.496 1.00 53.56 294 ILE X CA 1
ATOM 2497 C C . ILE A 1 294 ? 19.511 41.041 107.485 1.00 53.53 294 ILE X C 1
ATOM 2498 O O . ILE A 1 294 ? 19.813 42.020 106.791 1.00 53.91 294 ILE X O 1
ATOM 2503 N N . THR A 1 295 ? 20.376 40.402 108.290 1.00 53.37 295 THR X N 1
ATOM 2504 C CA . THR A 1 295 ? 21.847 40.581 108.273 1.00 52.61 295 THR X CA 1
ATOM 2505 C C . THR A 1 295 ? 22.381 41.847 108.954 1.00 53.53 295 THR X C 1
ATOM 2506 O O . THR A 1 295 ? 23.339 41.785 109.743 1.00 53.63 295 THR X O 1
ATOM 2510 N N . SER A 1 296 ? 21.798 43.009 108.626 1.00 53.14 296 SER X N 1
ATOM 2511 C CA . SER A 1 296 ? 22.332 44.276 109.106 1.00 52.67 296 SER X CA 1
ATOM 2512 C C . SER A 1 296 ? 21.438 45.396 108.630 1.00 51.97 296 SER X C 1
ATOM 2513 O O . SER A 1 296 ? 20.529 45.163 107.857 1.00 52.28 296 SER X O 1
ATOM 2516 N N . LYS A 1 297 ? 21.735 46.614 109.060 1.00 51.27 297 LYS X N 1
ATOM 2517 C CA . LYS A 1 297 ? 20.987 47.799 108.664 1.00 51.08 297 LYS X CA 1
ATOM 2518 C C . LYS A 1 297 ? 21.382 48.349 107.314 1.00 51.24 297 LYS X C 1
ATOM 2519 O O . LYS A 1 297 ? 21.034 49.483 106.978 1.00 50.79 297 LYS X O 1
ATOM 2525 N N . SER A 1 298 ? 22.149 47.574 106.546 1.00 51.90 298 SER X N 1
ATOM 2526 C CA . SER A 1 298 ? 22.650 48.076 105.275 1.00 51.01 298 SER X CA 1
ATOM 2527 C C . SER A 1 298 ? 21.510 48.305 104.290 1.00 51.74 298 SER X C 1
ATOM 2528 O O . SER A 1 298 ? 20.547 47.560 104.264 1.00 51.14 298 SER X O 1
ATOM 2531 N N . LEU A 1 299 ? 21.652 49.366 103.507 1.00 52.94 299 LEU X N 1
ATOM 2532 C CA . LEU A 1 299 ? 20.809 49.674 102.373 1.00 54.56 299 LEU X CA 1
ATOM 2533 C C . LEU A 1 299 ? 21.182 48.821 101.161 1.00 55.39 299 LEU X C 1
ATOM 2534 O O . LEU A 1 299 ? 20.428 48.758 100.202 1.00 55.16 299 LEU X O 1
ATOM 2539 N N . ASP A 1 300 ? 22.362 48.198 101.203 1.00 56.68 300 ASP X N 1
ATOM 2540 C CA . ASP A 1 300 ? 22.825 47.302 100.160 1.00 58.23 300 ASP X CA 1
ATOM 2541 C C . ASP A 1 300 ? 22.294 45.889 100.382 1.00 58.95 300 ASP X C 1
ATOM 2542 O O . ASP A 1 300 ? 22.929 45.075 101.060 1.00 59.03 300 ASP X O 1
ATOM 2547 N N . ALA A 1 301 ? 21.133 45.606 99.786 1.00 59.54 301 ALA X N 1
ATOM 2548 C CA . ALA A 1 301 ? 20.454 44.319 99.965 1.00 60.69 301 ALA X CA 1
ATOM 2549 C C . ALA A 1 301 ? 21.235 43.120 99.413 1.00 61.43 301 ALA X C 1
ATOM 2550 O O . ALA A 1 301 ? 21.002 41.985 99.823 1.00 60.74 301 ALA X O 1
ATOM 2552 N N . SER A 1 302 ? 22.176 43.386 98.505 1.00 62.72 302 SER X N 1
ATOM 2553 C CA . SER A 1 302 ? 23.012 42.328 97.932 1.00 64.01 302 SER X CA 1
ATOM 2554 C C . SER A 1 302 ? 24.009 41.731 98.937 1.00 64.18 302 SER X C 1
ATOM 2555 O O . SER A 1 302 ? 24.528 40.629 98.740 1.00 64.64 302 SER X O 1
ATOM 2558 N N . GLN A 1 303 ? 24.256 42.446 100.028 1.00 64.38 303 GLN X N 1
ATOM 2559 C CA . GLN A 1 303 ? 25.211 41.986 101.030 1.00 64.52 303 GLN X CA 1
ATOM 2560 C C . GLN A 1 303 ? 24.605 41.067 102.101 1.00 64.73 303 GLN X C 1
ATOM 2561 O O . GLN A 1 303 ? 25.262 40.750 103.097 1.00 64.87 303 GLN X O 1
ATOM 2567 N N . LYS A 1 304 ? 23.370 40.626 101.865 1.00 64.38 304 LYS X N 1
ATOM 2568 C CA . LYS A 1 304 ? 22.620 39.807 102.805 1.00 64.69 304 LYS X CA 1
ATOM 2569 C C . LYS A 1 304 ? 23.078 38.362 102.899 1.00 64.94 304 LYS X C 1
ATOM 2570 O O . LYS A 1 304 ? 23.249 37.677 101.893 1.00 65.66 304 LYS X O 1
ATOM 2576 N N . GLU A 1 305 ? 23.238 37.897 104.128 1.00 64.68 305 GLU X N 1
ATOM 2577 C CA . GLU A 1 305 ? 23.690 36.552 104.375 1.00 64.82 305 GLU X CA 1
ATOM 2578 C C . GLU A 1 305 ? 22.563 35.553 104.427 1.00 64.31 305 GLU X C 1
ATOM 2579 O O . GLU A 1 305 ? 21.407 35.907 104.640 1.00 64.35 305 GLU X O 1
ATOM 2585 N N . TYR A 1 306 ? 22.922 34.292 104.251 1.00 64.21 306 TYR X N 1
ATOM 2586 C CA . TYR A 1 306 ? 21.952 33.213 104.241 1.00 64.27 306 TYR X CA 1
ATOM 2587 C C . TYR A 1 306 ? 21.291 32.965 105.595 1.00 63.40 306 TYR X C 1
ATOM 2588 O O . TYR A 1 306 ? 21.923 33.080 106.644 1.00 62.69 306 TYR X O 1
ATOM 2597 N N . TYR A 1 307 ? 20.007 32.629 105.546 1.00 63.11 307 TYR X N 1
ATOM 2598 C CA . TYR A 1 307 ? 19.207 32.365 106.737 1.00 62.83 307 TYR X CA 1
ATOM 2599 C C . TYR A 1 307 ? 19.654 31.090 107.448 1.00 63.62 307 TYR X C 1
ATOM 2600 O O . TYR A 1 307 ? 19.762 30.007 106.838 1.00 63.39 307 TYR X O 1
ATOM 2609 N N . ASP A 1 308 ? 19.888 31.236 108.749 1.00 64.62 308 ASP X N 1
ATOM 2610 C CA . ASP A 1 308 ? 20.132 30.126 109.654 1.00 65.55 308 ASP X CA 1
ATOM 2611 C C . ASP A 1 308 ? 19.003 30.098 110.669 1.00 65.69 308 ASP X C 1
ATOM 2612 O O . ASP A 1 308 ? 18.910 30.972 111.522 1.00 65.62 308 ASP X O 1
ATOM 2617 N N . ILE A 1 309 ? 18.153 29.082 110.567 1.00 66.57 309 ILE X N 1
ATOM 2618 C CA . ILE A 1 309 ? 16.974 28.954 111.408 1.00 67.21 309 ILE X CA 1
ATOM 2619 C C . ILE A 1 309 ? 17.248 28.646 112.869 1.00 68.00 309 ILE X C 1
ATOM 2620 O O . ILE A 1 309 ? 16.326 28.673 113.676 1.00 68.28 309 ILE X O 1
ATOM 2625 N N . ASP A 1 310 ? 18.492 28.330 113.217 1.00 68.45 310 ASP X N 1
ATOM 2626 C CA . ASP A 1 310 ? 18.809 28.008 114.597 1.00 68.39 310 ASP X CA 1
ATOM 2627 C C . ASP A 1 310 ? 19.152 29.242 115.358 1.00 67.97 310 ASP X C 1
ATOM 2628 O O . ASP A 1 310 ? 18.727 29.393 116.495 1.00 68.27 310 ASP X O 1
ATOM 2633 N N . LEU A 1 311 ? 19.916 30.126 114.726 1.00 67.72 311 LEU X N 1
ATOM 2634 C CA . LEU A 1 311 ? 20.161 31.454 115.276 1.00 67.81 311 LEU X CA 1
ATOM 2635 C C . LEU A 1 311 ? 18.849 32.257 115.388 1.00 67.22 311 LEU X C 1
ATOM 2636 O O . LEU A 1 311 ? 18.629 32.990 116.348 1.00 67.38 311 LEU X O 1
ATOM 2641 N N . ALA A 1 312 ? 17.991 32.103 114.389 1.00 66.72 312 ALA X N 1
ATOM 2642 C CA . ALA A 1 312 ? 16.699 32.747 114.339 1.00 66.13 312 ALA X CA 1
ATOM 2643 C C . ALA A 1 312 ? 15.889 32.348 115.573 1.00 66.39 312 ALA X C 1
ATOM 2644 O O . ALA A 1 312 ? 15.286 33.217 116.211 1.00 65.38 312 ALA X O 1
ATOM 2646 N N . MET A 1 313 ? 15.901 31.040 115.904 1.00 66.82 313 MET X N 1
ATOM 2647 C CA . MET A 1 313 ? 15.271 30.506 117.134 1.00 67.50 313 MET X CA 1
ATOM 2648 C C . MET A 1 313 ? 15.923 31.046 118.398 1.00 66.70 313 MET X C 1
ATOM 2649 O O . MET A 1 313 ? 15.282 31.137 119.428 1.00 67.22 313 MET X O 1
ATOM 2654 N N . GLU A 1 314 ? 17.203 31.359 118.337 1.00 65.57 314 GLU X N 1
ATOM 2655 C CA . GLU A 1 314 ? 17.870 31.884 119.502 1.00 65.49 314 GLU X CA 1
ATOM 2656 C C . GLU A 1 314 ? 17.383 33.293 119.765 1.00 64.04 314 GLU X C 1
ATOM 2657 O O . GLU A 1 314 ? 17.162 33.666 120.913 1.00 63.70 314 GLU X O 1
ATOM 2663 N N . ALA A 1 315 ? 17.264 34.069 118.686 1.00 63.45 315 ALA X N 1
ATOM 2664 C CA . ALA A 1 315 ? 16.591 35.373 118.687 1.00 62.38 315 ALA X CA 1
ATOM 2665 C C . ALA A 1 315 ? 15.161 35.306 119.244 1.00 61.79 315 ALA X C 1
ATOM 2666 O O . ALA A 1 315 ? 14.835 36.124 120.086 1.00 61.71 315 ALA X O 1
ATOM 2668 N N . VAL A 1 316 ? 14.319 34.342 118.837 1.00 61.24 316 VAL X N 1
ATOM 2669 C CA . VAL A 1 316 ? 12.938 34.359 119.363 1.00 61.61 316 VAL X CA 1
ATOM 2670 C C . VAL A 1 316 ? 12.950 34.095 120.865 1.00 62.50 316 VAL X C 1
ATOM 2671 O O . VAL A 1 316 ? 12.170 34.706 121.619 1.00 62.91 316 VAL X O 1
ATOM 2675 N N . GLU A 1 317 ? 13.861 33.221 121.297 1.00 62.22 317 GLU X N 1
ATOM 2676 C CA . GLU A 1 317 ? 14.003 32.877 122.713 1.00 62.35 317 GLU X CA 1
ATOM 2677 C C . GLU A 1 317 ? 14.362 34.116 123.556 1.00 60.93 317 GLU X C 1
ATOM 2678 O O . GLU A 1 317 ? 13.778 34.353 124.595 1.00 60.91 317 GLU X O 1
ATOM 2684 N N . GLU A 1 318 ? 15.286 34.922 123.065 1.00 59.93 318 GLU X N 1
ATOM 2685 C CA . GLU A 1 318 ? 15.641 36.183 123.694 1.00 59.48 318 GLU X CA 1
ATOM 2686 C C . GLU A 1 318 ? 14.531 37.218 123.706 1.00 58.66 318 GLU X C 1
ATOM 2687 O O . GLU A 1 318 ? 14.320 37.900 124.708 1.00 58.03 318 GLU X O 1
ATOM 2693 N N . HIS A 1 319 ? 13.893 37.392 122.551 1.00 57.82 319 HIS X N 1
ATOM 2694 C CA . HIS A 1 319 ? 12.846 38.384 122.386 1.00 56.95 319 HIS X CA 1
ATOM 2695 C C . HIS A 1 319 ? 11.638 38.034 123.246 1.00 55.64 319 HIS X C 1
ATOM 2696 O O . HIS A 1 319 ? 11.074 38.900 123.898 1.00 54.91 319 HIS X O 1
ATOM 2703 N N . ALA A 1 320 ? 11.265 36.757 123.251 1.00 55.29 320 ALA X N 1
ATOM 2704 C CA . ALA A 1 320 ? 10.125 36.306 124.018 1.00 55.48 320 ALA X CA 1
ATOM 2705 C C . ALA A 1 320 ? 10.342 36.511 125.538 1.00 56.25 320 ALA X C 1
ATOM 2706 O O . ALA A 1 320 ? 9.392 36.756 126.285 1.00 56.95 320 ALA X O 1
ATOM 2708 N N . ARG A 1 321 ? 11.593 36.446 125.993 1.00 56.45 321 ARG X N 1
ATOM 2709 C CA . ARG A 1 321 ? 11.895 36.697 127.397 1.00 56.53 321 ARG X CA 1
ATOM 2710 C C . ARG A 1 321 ? 12.011 38.184 127.648 1.00 55.01 321 ARG X C 1
ATOM 2711 O O . ARG A 1 321 ? 11.714 38.655 128.734 1.00 55.15 321 ARG X O 1
ATOM 2719 N N . ASP A 1 322 ? 12.456 38.937 126.657 1.00 53.52 322 ASP X N 1
ATOM 2720 C CA . ASP A 1 322 ? 12.400 40.379 126.787 1.00 53.06 322 ASP X CA 1
ATOM 2721 C C . ASP A 1 322 ? 10.938 40.831 127.009 1.00 53.01 322 ASP X C 1
ATOM 2722 O O . ASP A 1 322 ? 10.627 41.573 127.939 1.00 53.15 322 ASP X O 1
ATOM 2727 N N . PHE A 1 323 ? 10.053 40.390 126.130 1.00 53.02 323 PHE X N 1
ATOM 2728 C CA . PHE A 1 323 ? 8.693 40.823 126.201 1.00 53.47 323 PHE X CA 1
ATOM 2729 C C . PHE A 1 323 ? 8.013 40.376 127.509 1.00 53.35 323 PHE X C 1
ATOM 2730 O O . PHE A 1 323 ? 7.400 41.219 128.188 1.00 52.00 323 PHE X O 1
ATOM 2738 N N . LEU A 1 324 ? 8.171 39.088 127.852 1.00 53.54 324 LEU X N 1
ATOM 2739 C CA . LEU A 1 324 ? 7.789 38.559 129.166 1.00 54.44 324 LEU X CA 1
ATOM 2740 C C . LEU A 1 324 ? 8.230 39.431 130.339 1.00 55.41 324 LEU X C 1
ATOM 2741 O O . LEU A 1 324 ? 7.386 39.853 131.158 1.00 57.01 324 LEU X O 1
ATOM 2746 N N . HIS A 1 325 ? 9.529 39.733 130.422 1.00 54.70 325 HIS X N 1
ATOM 2747 C CA . HIS A 1 325 ? 10.031 40.548 131.509 1.00 54.30 325 HIS X CA 1
ATOM 2748 C C . HIS A 1 325 ? 9.425 41.929 131.480 1.00 52.71 325 HIS X C 1
ATOM 2749 O O . HIS A 1 325 ? 9.069 42.459 132.512 1.00 52.86 325 HIS X O 1
ATOM 2756 N N . LYS A 1 326 ? 9.282 42.525 130.313 1.00 51.88 326 LYS X N 1
ATOM 2757 C CA . LYS A 1 326 ? 8.530 43.807 130.233 1.00 50.69 326 LYS X CA 1
ATOM 2758 C C . LYS A 1 326 ? 7.054 43.748 130.729 1.00 49.46 326 LYS X C 1
ATOM 2759 O O . LYS A 1 326 ? 6.582 44.681 131.355 1.00 47.47 326 LYS X O 1
ATOM 2765 N N . LYS A 1 327 ? 6.359 42.638 130.498 1.00 49.63 327 LYS X N 1
ATOM 2766 C CA . LYS A 1 327 ? 4.927 42.559 130.883 1.00 50.37 327 LYS X CA 1
ATOM 2767 C C . LYS A 1 327 ? 4.768 42.263 132.379 1.00 51.75 327 LYS X C 1
ATOM 2768 O O . LYS A 1 327 ? 3.773 42.676 133.019 1.00 52.49 327 LYS X O 1
ATOM 2774 N N . GLU A 1 328 ? 5.734 41.511 132.923 1.00 51.78 328 GLU X N 1
ATOM 2775 C CA . GLU A 1 328 ? 5.789 41.207 134.355 1.00 51.72 328 GLU X CA 1
ATOM 2776 C C . GLU A 1 328 ? 6.134 42.463 135.107 1.00 50.99 328 GLU X C 1
ATOM 2777 O O . GLU A 1 328 ? 5.493 42.855 136.068 1.00 50.85 328 GLU X O 1
ATOM 2783 N N . SER A 1 329 ? 7.164 43.121 134.660 1.00 50.96 329 SER X N 1
ATOM 2784 C CA . SER A 1 329 ? 7.468 44.393 135.252 1.00 51.51 329 SER X CA 1
ATOM 2785 C C . SER A 1 329 ? 6.213 45.316 135.226 1.00 51.40 329 SER X C 1
ATOM 2786 O O . SER A 1 329 ? 5.824 45.869 136.245 1.00 52.18 329 SER X O 1
ATOM 2789 N N . GLN A 1 330 ? 5.546 45.435 134.079 1.00 51.60 330 GLN X N 1
ATOM 2790 C CA . GLN A 1 330 ? 4.370 46.347 133.944 1.00 50.16 330 GLN X CA 1
ATOM 2791 C C . GLN A 1 330 ? 3.185 45.898 134.839 1.00 49.63 330 GLN X C 1
ATOM 2792 O O . GLN A 1 330 ? 2.616 46.708 135.549 1.00 47.68 330 GLN X O 1
ATOM 2798 N N . ALA A 1 331 ? 2.911 44.600 134.870 1.00 49.49 331 ALA X N 1
ATOM 2799 C CA . ALA A 1 331 ? 1.931 44.046 135.756 1.00 51.87 331 ALA X CA 1
ATOM 2800 C C . ALA A 1 331 ? 2.149 44.398 137.234 1.00 54.50 331 ALA X C 1
ATOM 2801 O O . ALA A 1 331 ? 1.213 44.858 137.925 1.00 54.70 331 ALA X O 1
ATOM 2803 N N . ARG A 1 332 ? 3.381 44.185 137.723 1.00 55.93 332 ARG X N 1
ATOM 2804 C CA . ARG A 1 332 ? 3.673 44.351 139.132 1.00 56.53 332 ARG X CA 1
ATOM 2805 C C . ARG A 1 332 ? 3.499 45.801 139.516 1.00 56.67 332 ARG X C 1
ATOM 2806 O O . ARG A 1 332 ? 2.874 46.100 140.541 1.00 57.66 332 ARG X O 1
ATOM 2814 N N . ARG A 1 333 ? 4.031 46.697 138.694 1.00 56.06 333 ARG X N 1
ATOM 2815 C CA . ARG A 1 333 ? 3.893 48.123 138.906 1.00 57.45 333 ARG X CA 1
ATOM 2816 C C . ARG A 1 333 ? 2.399 48.548 138.962 1.00 58.05 333 ARG X C 1
ATOM 2817 O O . ARG A 1 333 ? 2.019 49.423 139.748 1.00 58.97 333 ARG X O 1
ATOM 2825 N N . LEU A 1 334 ? 1.574 47.936 138.108 1.00 57.71 334 LEU X N 1
ATOM 2826 C CA . LEU A 1 334 ? 0.166 48.288 137.975 1.00 58.22 334 LEU X CA 1
ATOM 2827 C C . LEU A 1 334 ? -0.650 47.746 139.132 1.00 58.62 334 LEU X C 1
ATOM 2828 O O . LEU A 1 334 ? -1.470 48.458 139.649 1.00 57.67 334 LEU X O 1
ATOM 2833 N N . MET A 1 335 ? -0.448 46.477 139.498 1.00 60.22 335 MET X N 1
ATOM 2834 C CA . MET A 1 335 ? -1.074 45.890 140.683 1.00 62.59 335 MET X CA 1
ATOM 2835 C C . MET A 1 335 ? -0.810 46.775 141.907 1.00 63.11 335 MET X C 1
ATOM 2836 O O . MET A 1 335 ? -1.743 47.171 142.637 1.00 63.59 335 MET X O 1
ATOM 2841 N N . ASP A 1 336 ? 0.457 47.128 142.107 1.00 63.72 336 ASP X N 1
ATOM 2842 C CA . ASP A 1 336 ? 0.827 47.946 143.240 1.00 64.63 336 ASP X CA 1
ATOM 2843 C C . ASP A 1 336 ? 0.146 49.333 143.220 1.00 64.90 336 ASP X C 1
ATOM 2844 O O . ASP A 1 336 ? -0.253 49.827 144.270 1.00 64.90 336 ASP X O 1
ATOM 2849 N N . ILE A 1 337 ? -0.004 49.945 142.045 1.00 65.36 337 ILE X N 1
ATOM 2850 C CA . ILE A 1 337 ? -0.690 51.251 141.931 1.00 66.31 337 ILE X CA 1
ATOM 2851 C C . ILE A 1 337 ? -2.242 51.154 141.931 1.00 66.54 337 ILE X C 1
ATOM 2852 O O . ILE A 1 337 ? -2.919 52.090 142.380 1.00 66.94 337 ILE X O 1
ATOM 2857 N N . MET A 1 338 ? -2.787 50.027 141.466 1.00 66.03 338 MET X N 1
ATOM 2858 C CA . MET A 1 338 ? -4.222 49.878 141.217 1.00 65.49 338 MET X CA 1
ATOM 2859 C C . MET A 1 338 ? -4.956 49.191 142.336 1.00 66.05 338 MET X C 1
ATOM 2860 O O . MET A 1 338 ? -6.025 49.634 142.715 1.00 66.09 338 MET X O 1
ATOM 2865 N N . GLY A 1 339 ? -4.428 48.065 142.807 1.00 65.73 339 GLY X N 1
ATOM 2866 C CA . GLY A 1 339 ? -5.093 47.328 143.855 1.00 66.11 339 GLY X CA 1
ATOM 2867 C C . GLY A 1 339 ? -6.024 46.277 143.288 1.00 66.53 339 GLY X C 1
ATOM 2868 O O . GLY A 1 339 ? -6.692 45.524 144.022 1.00 66.92 339 GLY X O 1
ATOM 2869 N N . VAL A 1 340 ? -6.094 46.224 141.968 1.00 65.87 340 VAL X N 1
ATOM 2870 C CA . VAL A 1 340 ? -6.733 45.084 141.322 1.00 64.26 340 VAL X CA 1
ATOM 2871 C C . VAL A 1 340 ? -5.859 44.624 140.132 1.00 62.69 340 VAL X C 1
ATOM 2872 O O . VAL A 1 340 ? -4.906 45.307 139.741 1.00 62.26 340 VAL X O 1
ATOM 2876 N N . GLU A 1 341 ? -6.152 43.447 139.612 1.00 60.86 341 GLU X N 1
ATOM 2877 C CA . GLU A 1 341 ? -5.410 42.881 138.498 1.00 60.15 341 GLU X CA 1
ATOM 2878 C C . GLU A 1 341 ? -5.576 43.723 137.189 1.00 57.56 341 GLU X C 1
ATOM 2879 O O . GLU A 1 341 ? -6.697 43.936 136.720 1.00 56.58 341 GLU X O 1
ATOM 2885 N N . PRO A 1 342 ? -4.444 44.203 136.602 1.00 55.11 342 PRO X N 1
ATOM 2886 C CA . PRO A 1 342 ? -4.510 44.885 135.310 1.00 51.85 342 PRO X CA 1
ATOM 2887 C C . PRO A 1 342 ? -4.882 43.899 134.211 1.00 49.65 342 PRO X C 1
ATOM 2888 O O . PRO A 1 342 ? -4.615 42.688 134.322 1.00 48.28 342 PRO X O 1
ATOM 2892 N N . VAL A 1 343 ? -5.610 44.378 133.205 1.00 47.61 343 VAL X N 1
ATOM 2893 C CA . VAL A 1 343 ? -5.706 43.589 131.988 1.00 46.05 343 VAL X CA 1
ATOM 2894 C C . VAL A 1 343 ? -5.067 44.363 130.856 1.00 44.62 343 VAL X C 1
ATOM 2895 O O . VAL A 1 343 ? -5.380 45.503 130.583 1.00 44.47 343 VAL X O 1
ATOM 2899 N N . ILE A 1 344 ? -4.035 43.761 130.308 1.00 44.08 344 ILE X N 1
ATOM 2900 C CA . ILE A 1 344 ? -3.149 44.469 129.400 1.00 43.53 344 ILE X CA 1
ATOM 2901 C C . ILE A 1 344 ? -3.633 44.032 128.054 1.00 41.62 344 ILE X C 1
ATOM 2902 O O . ILE A 1 344 ? -3.609 42.805 127.733 1.00 40.43 344 ILE X O 1
ATOM 2907 N N . VAL A 1 345 ? -4.183 44.994 127.309 1.00 40.82 345 VAL X N 1
ATOM 2908 C CA . VAL A 1 345 ? -4.770 44.626 125.992 1.00 41.55 345 VAL X CA 1
ATOM 2909 C C . VAL A 1 345 ? -3.806 44.975 124.860 1.00 42.26 345 VAL X C 1
ATOM 2910 O O . VAL A 1 345 ? -3.445 46.170 124.644 1.00 41.57 345 VAL X O 1
ATOM 2914 N N . ALA A 1 346 ? -3.395 43.928 124.162 1.00 42.41 346 ALA X N 1
ATOM 2915 C CA . ALA A 1 346 ? -2.359 44.055 123.112 1.00 44.60 346 ALA X CA 1
ATOM 2916 C C . ALA A 1 346 ? -2.800 43.413 121.775 1.00 44.45 346 ALA X C 1
ATOM 2917 O O . ALA A 1 346 ? -2.702 42.180 121.597 1.00 43.79 346 ALA X O 1
ATOM 2919 N N . PRO A 1 347 ? -3.406 44.230 120.892 1.00 44.95 347 PRO X N 1
ATOM 2920 C CA . PRO A 1 3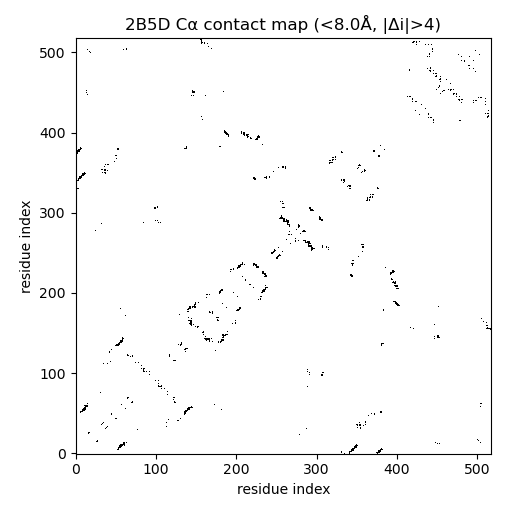47 ? -3.862 43.822 119.582 1.00 46.66 347 PRO X CA 1
ATOM 2921 C C . PRO A 1 347 ? -2.847 44.024 118.457 1.00 48.83 347 PRO X C 1
ATOM 2922 O O . PRO A 1 347 ? -2.216 45.084 118.352 1.00 49.46 347 PRO X O 1
ATOM 2926 N N . PHE A 1 348 ? -2.740 43.017 117.603 1.00 50.01 348 PHE X N 1
ATOM 2927 C CA . PHE A 1 348 ? -1.884 43.115 116.445 1.00 51.61 348 PHE X CA 1
ATOM 2928 C C . PHE A 1 348 ? -2.592 42.580 115.252 1.00 51.07 348 PHE X C 1
ATOM 2929 O O . PHE A 1 348 ? -3.375 41.643 115.350 1.00 50.53 348 PHE X O 1
ATOM 2937 N N . ASP A 1 349 ? -2.304 43.217 114.126 1.00 51.84 349 ASP X N 1
ATOM 2938 C CA . ASP A 1 349 ? -2.527 42.636 112.829 1.00 53.62 349 ASP X CA 1
ATOM 2939 C C . ASP A 1 349 ? -1.997 41.205 112.725 1.00 53.40 349 ASP X C 1
ATOM 2940 O O . ASP A 1 349 ? -0.832 40.971 112.954 1.00 52.98 349 ASP X O 1
ATOM 2945 N N . ALA A 1 350 ? -2.844 40.254 112.392 1.00 54.68 350 ALA X N 1
ATOM 2946 C CA . ALA A 1 350 ? -2.431 38.834 112.387 1.00 57.95 350 ALA X CA 1
ATOM 2947 C C . ALA A 1 350 ? -1.225 38.485 111.496 1.00 60.51 350 ALA X C 1
ATOM 2948 O O . ALA A 1 350 ? -0.402 37.628 111.865 1.00 60.61 350 ALA X O 1
ATOM 2950 N N . GLU A 1 351 ? -1.145 39.135 110.330 1.00 63.36 351 GLU X N 1
ATOM 2951 C CA . GLU A 1 351 ? -0.142 38.829 109.303 1.00 66.61 351 GLU X CA 1
ATOM 2952 C C . GLU A 1 351 ? 1.246 39.283 109.704 1.00 67.59 351 GLU X C 1
ATOM 2953 O O . GLU A 1 351 ? 2.245 38.825 109.114 1.00 67.60 351 GLU X O 1
ATOM 2959 N N . LEU A 1 352 ? 1.303 40.196 110.686 1.00 68.09 352 LEU X N 1
ATOM 2960 C CA . LEU A 1 352 ? 2.545 40.538 111.327 1.00 68.61 352 LEU X CA 1
ATOM 2961 C C . LEU A 1 352 ? 3.195 39.261 111.888 1.00 69.49 352 LEU X C 1
ATOM 2962 O O . LEU A 1 352 ? 4.409 39.201 111.980 1.00 69.57 352 LEU X O 1
ATOM 2967 N N . PHE A 1 353 ? 2.411 38.233 112.228 1.00 69.70 353 PHE X N 1
ATOM 2968 C CA . PHE A 1 353 ? 2.995 37.018 112.818 1.00 70.27 353 PHE X CA 1
ATOM 2969 C C . PHE A 1 353 ? 3.018 35.886 111.814 1.00 70.74 353 PHE X C 1
ATOM 2970 O O . PHE A 1 353 ? 1.995 35.249 111.530 1.00 70.73 353 PHE X O 1
ATOM 2978 N N . GLY A 1 354 ? 4.200 35.625 111.269 1.00 71.08 354 GLY X N 1
ATOM 2979 C CA . GLY A 1 354 ? 4.354 34.540 110.304 1.00 71.37 354 GLY X CA 1
ATOM 2980 C C . GLY A 1 354 ? 4.486 35.041 108.875 1.00 71.57 354 GLY X C 1
ATOM 2981 O O . GLY A 1 354 ? 5.126 34.384 108.051 1.00 72.40 354 GLY X O 1
ATOM 2982 N N . HIS A 1 355 ? 3.901 36.194 108.569 1.00 71.12 355 HIS X N 1
ATOM 2983 C CA . HIS A 1 355 ? 3.973 36.696 107.215 1.00 71.40 355 HIS X CA 1
ATOM 2984 C C . HIS A 1 355 ? 4.979 37.826 107.034 1.00 70.93 355 HIS X C 1
ATOM 2985 O O . HIS A 1 355 ? 5.971 37.636 106.338 1.00 71.69 355 HIS X O 1
ATOM 2992 N N . TRP A 1 356 ? 4.753 38.989 107.636 1.00 70.09 356 TRP X N 1
ATOM 2993 C CA . TRP A 1 356 ? 5.793 40.025 107.662 1.00 69.53 356 TRP X CA 1
ATOM 2994 C C . TRP A 1 356 ? 7.036 39.551 108.415 1.00 67.57 356 TRP X C 1
ATOM 2995 O O . TRP A 1 356 ? 8.164 39.769 107.970 1.00 67.60 356 TRP X O 1
ATOM 3006 N N . TRP A 1 357 ? 6.795 38.877 109.534 1.00 64.16 357 TRP X N 1
ATOM 3007 C CA . TRP A 1 357 ? 7.803 38.329 110.393 1.00 61.97 357 TRP X CA 1
ATOM 3008 C C . TRP A 1 357 ? 7.641 36.824 110.393 1.00 61.52 357 TRP X C 1
ATOM 3009 O O . TRP A 1 357 ? 6.720 36.291 111.003 1.00 61.43 357 TRP X O 1
ATOM 3020 N N . PHE A 1 358 ? 8.558 36.142 109.729 1.00 60.98 358 PHE X N 1
ATOM 3021 C CA . PHE A 1 358 ? 8.454 34.696 109.484 1.00 60.91 358 PHE X CA 1
ATOM 3022 C C . PHE A 1 358 ? 8.378 33.891 110.784 1.00 60.38 358 PHE X C 1
ATOM 3023 O O . PHE A 1 358 ? 7.668 32.896 110.869 1.00 60.38 358 PHE X O 1
ATOM 3031 N N . GLU A 1 359 ? 9.111 34.358 111.789 1.00 60.01 359 GLU X N 1
ATOM 3032 C CA . GLU A 1 359 ? 9.293 33.665 113.056 1.00 59.81 359 GLU X CA 1
ATOM 3033 C C . GLU A 1 359 ? 8.241 34.069 114.083 1.00 59.25 359 GLU X C 1
ATOM 3034 O O . GLU A 1 359 ? 8.283 33.609 115.219 1.00 59.42 359 GLU X O 1
ATOM 3040 N N . GLY A 1 360 ? 7.317 34.945 113.685 1.00 58.59 360 GLY X N 1
ATOM 3041 C CA . GLY A 1 360 ? 6.272 35.463 114.564 1.00 57.16 360 GLY X CA 1
ATOM 3042 C C . GLY A 1 360 ? 5.438 34.436 115.317 1.00 56.97 360 GLY X C 1
ATOM 3043 O O . GLY A 1 360 ? 5.122 34.631 116.480 1.00 55.97 360 GLY X O 1
ATOM 3044 N N . VAL A 1 361 ? 5.037 33.347 114.677 1.00 56.99 361 VAL X N 1
ATOM 3045 C CA . VAL A 1 361 ? 4.179 32.429 115.427 1.00 58.03 361 VAL X CA 1
ATOM 3046 C C . VAL A 1 361 ? 5.004 31.639 116.463 1.00 57.89 361 VAL X C 1
ATOM 3047 O O . VAL A 1 361 ? 4.500 31.332 117.545 1.00 57.69 361 VAL X O 1
ATOM 3051 N N . PHE A 1 362 ? 6.268 31.367 116.116 1.00 57.48 362 PHE X N 1
ATOM 3052 C CA . PHE A 1 362 ? 7.256 30.772 117.008 1.00 56.85 362 PHE X CA 1
ATOM 3053 C C . PHE A 1 362 ? 7.408 31.634 118.236 1.00 55.15 362 PHE X C 1
ATOM 3054 O O . PHE A 1 362 ? 7.431 31.113 119.344 1.00 54.93 362 PHE X O 1
ATOM 3062 N N . PHE A 1 363 ? 7.576 32.942 118.030 1.00 53.78 363 PHE X N 1
ATOM 3063 C CA . PHE A 1 363 ? 7.542 33.933 119.114 1.00 53.01 363 PHE X CA 1
ATOM 3064 C C . PHE A 1 363 ? 6.242 33.853 119.961 1.00 53.51 363 PHE X C 1
ATOM 3065 O O . PHE A 1 363 ? 6.284 33.786 121.198 1.00 52.30 363 PHE X O 1
ATOM 3073 N N . LEU A 1 364 ? 5.095 33.847 119.284 1.00 53.44 364 LEU X N 1
ATOM 3074 C CA . LEU A 1 364 ? 3.839 33.724 119.970 1.00 55.15 364 LEU X CA 1
ATOM 3075 C C . LEU A 1 364 ? 3.760 32.501 120.863 1.00 55.60 364 LEU X C 1
ATOM 3076 O O . LEU A 1 364 ? 3.202 32.559 121.982 1.00 54.58 364 LEU X O 1
ATOM 3081 N N . LYS A 1 365 ? 4.330 31.403 120.376 1.00 56.14 365 LYS X N 1
ATOM 3082 C CA . LYS A 1 365 ? 4.241 30.135 121.088 1.00 57.03 365 LYS X CA 1
ATOM 3083 C C . LYS A 1 365 ? 5.151 30.159 122.317 1.00 57.32 365 LYS X C 1
ATOM 3084 O O . LYS A 1 365 ? 4.782 29.690 123.385 1.00 57.86 365 LYS X O 1
ATOM 3090 N N . ARG A 1 366 ? 6.333 30.727 122.159 1.00 57.09 366 ARG X N 1
ATOM 3091 C CA . ARG A 1 366 ? 7.266 30.791 123.248 1.00 57.50 366 ARG X CA 1
ATOM 3092 C C . ARG A 1 366 ? 6.790 31.759 124.302 1.00 56.60 366 ARG X C 1
ATOM 3093 O O . ARG A 1 366 ? 6.979 31.500 125.483 1.00 56.80 366 ARG X O 1
ATOM 3101 N N . PHE A 1 367 ? 6.171 32.859 123.873 1.00 56.00 367 PHE X N 1
ATOM 3102 C CA . PHE A 1 367 ? 5.654 33.849 124.811 1.00 55.45 367 PHE X CA 1
ATOM 3103 C C . PHE A 1 367 ? 4.505 33.266 125.604 1.00 56.03 367 PHE X C 1
ATOM 3104 O O . PHE A 1 367 ? 4.412 33.510 126.788 1.00 56.74 367 PHE X O 1
ATOM 3112 N N . PHE A 1 368 ? 3.646 32.479 124.964 1.00 56.76 368 PHE X N 1
ATOM 3113 C CA . PHE A 1 368 ? 2.552 31.843 125.687 1.00 57.83 368 PHE X CA 1
ATOM 3114 C C . PHE A 1 368 ? 3.086 30.889 126.741 1.00 58.42 368 PHE X C 1
ATOM 3115 O O . PHE A 1 368 ? 2.647 30.938 127.894 1.00 59.17 368 PHE X O 1
ATOM 3123 N N . GLU A 1 369 ? 4.044 30.052 126.356 1.00 58.68 369 GLU X N 1
ATOM 3124 C CA . GLU A 1 369 ? 4.600 29.053 127.271 1.00 59.78 369 GLU X CA 1
ATOM 3125 C C . GLU A 1 369 ? 5.279 29.709 128.466 1.00 59.38 369 GLU X C 1
ATOM 3126 O O . GLU A 1 369 ? 5.165 29.233 129.592 1.00 60.12 369 GLU X O 1
ATOM 3132 N N . LEU A 1 370 ? 5.963 30.818 128.210 1.00 59.51 370 LEU X N 1
ATOM 3133 C CA . LEU A 1 370 ? 6.599 31.610 129.251 1.00 58.92 370 LEU X CA 1
ATOM 3134 C C . LEU A 1 370 ? 5.584 32.248 130.178 1.00 59.38 370 LEU X C 1
ATOM 3135 O O . LEU A 1 370 ? 5.765 32.214 131.401 1.00 59.73 370 LEU X O 1
ATOM 3140 N N . VAL A 1 371 ? 4.515 32.837 129.612 1.00 59.46 371 VAL X N 1
ATOM 3141 C CA . VAL A 1 371 ? 3.449 33.426 130.436 1.00 58.89 371 VAL X CA 1
ATOM 3142 C C . VAL A 1 371 ? 2.785 32.348 131.263 1.00 58.53 371 VAL X C 1
ATOM 3143 O O . VAL A 1 371 ? 2.509 32.558 132.435 1.00 59.03 371 VAL X O 1
ATOM 3147 N N . ASN A 1 372 ? 2.561 31.193 130.660 1.00 58.98 372 ASN X N 1
ATOM 3148 C CA . ASN A 1 372 ? 2.037 30.052 131.375 1.00 60.46 372 ASN X CA 1
ATOM 3149 C C . ASN A 1 372 ? 2.876 29.697 132.641 1.00 61.56 372 ASN X C 1
ATOM 3150 O O . ASN A 1 372 ? 2.313 29.444 133.698 1.00 62.14 372 ASN X O 1
ATOM 3155 N N . GLU A 1 373 ? 4.205 29.689 132.527 1.00 62.18 373 GLU X N 1
ATOM 3156 C CA . GLU A 1 373 ? 5.074 29.444 133.673 1.00 63.05 373 GLU X CA 1
ATOM 3157 C C . GLU A 1 373 ? 5.160 30.594 134.641 1.00 63.10 373 GLU X C 1
ATOM 3158 O O . GLU A 1 373 ? 5.289 30.361 135.842 1.00 63.58 373 GLU X O 1
ATOM 3164 N N . SER A 1 374 ? 5.091 31.827 134.139 1.00 63.03 374 SER X N 1
ATOM 3165 C CA . SER A 1 374 ? 5.155 33.028 134.998 1.00 62.50 374 SER X CA 1
ATOM 3166 C C . SER A 1 374 ? 4.226 32.993 136.210 1.00 63.36 374 SER X C 1
ATOM 3167 O O . SER A 1 374 ? 3.074 32.584 136.121 1.00 62.84 374 SER X O 1
ATOM 3170 N N . LYS A 1 375 ? 4.766 33.444 137.341 1.00 64.32 375 LYS X N 1
ATOM 3171 C CA . LYS A 1 375 ? 4.015 33.594 138.570 1.00 64.81 375 LYS X CA 1
ATOM 3172 C C . LYS A 1 375 ? 3.410 35.008 138.677 1.00 63.92 375 LYS X C 1
ATOM 3173 O O . LYS A 1 375 ? 2.647 35.297 139.597 1.00 64.51 375 LYS X O 1
ATOM 3179 N N . ASP A 1 376 ? 3.750 35.883 137.741 1.00 62.49 376 ASP X N 1
ATOM 3180 C CA . ASP A 1 376 ? 3.268 37.265 137.766 1.00 61.14 376 ASP X CA 1
ATOM 3181 C C . ASP A 1 376 ? 2.076 37.509 136.772 1.00 59.61 376 ASP X C 1
ATOM 3182 O O . ASP A 1 376 ? 1.510 38.607 136.729 1.00 59.68 376 ASP X O 1
ATOM 3187 N N . LEU A 1 377 ? 1.723 36.495 135.977 1.00 57.19 377 LEU X N 1
ATOM 3188 C CA . LEU A 1 377 ? 1.004 36.704 134.710 1.00 55.42 377 LEU X CA 1
ATOM 3189 C C . LEU A 1 377 ? 0.189 35.508 134.313 1.00 54.65 377 LEU X C 1
ATOM 3190 O O . LEU A 1 377 ? 0.582 34.362 134.510 1.00 54.31 377 LEU X O 1
ATOM 3195 N N . LYS A 1 378 ? -0.954 35.822 133.726 1.00 54.44 378 LYS X N 1
ATOM 3196 C CA . LYS A 1 378 ? -1.903 34.853 133.224 1.00 54.12 378 LYS X CA 1
ATOM 3197 C C . LYS A 1 378 ? -2.343 35.297 131.808 1.00 52.82 378 LYS X C 1
ATOM 3198 O O . LYS A 1 378 ? -2.547 36.488 131.556 1.00 51.96 378 LYS X O 1
ATOM 3204 N N . LEU A 1 379 ? -2.455 34.355 130.883 1.00 51.63 379 LEU X N 1
ATOM 3205 C CA . LEU A 1 379 ? -3.123 34.639 129.616 1.00 50.84 379 LEU X CA 1
ATOM 3206 C C . LEU A 1 379 ? -4.622 34.564 129.883 1.00 51.17 379 LEU X C 1
ATOM 3207 O O . LEU A 1 379 ? -5.055 33.650 130.553 1.00 50.76 379 LEU X O 1
ATOM 3212 N N . VAL A 1 380 ? -5.381 35.537 129.365 1.00 50.92 380 VAL X N 1
ATOM 3213 C CA . VAL A 1 380 ? -6.856 35.534 129.383 1.00 50.66 380 VAL X CA 1
ATOM 3214 C C . VAL A 1 380 ? -7.402 35.782 127.975 1.00 50.35 380 VAL X C 1
ATOM 3215 O O . VAL A 1 380 ? -6.714 36.362 127.135 1.00 50.95 380 VAL X O 1
ATOM 3219 N N . THR A 1 381 ? -8.615 35.316 127.692 1.00 49.96 381 THR X N 1
ATOM 3220 C CA . THR A 1 381 ? -9.314 35.762 126.475 1.00 49.05 381 THR X CA 1
ATOM 3221 C C . THR A 1 381 ? -10.230 36.875 126.944 1.00 48.78 381 THR X C 1
ATOM 3222 O O . THR A 1 381 ? -10.438 37.038 128.136 1.00 49.10 381 THR X O 1
ATOM 3226 N N . ALA A 1 382 ? -10.814 37.617 126.022 1.00 48.79 382 ALA X N 1
ATOM 3227 C CA . ALA A 1 382 ? -11.630 38.752 126.394 1.00 48.20 382 ALA X CA 1
ATOM 3228 C C . ALA A 1 382 ? -12.985 38.325 127.009 1.00 48.81 382 ALA X C 1
ATOM 3229 O O . ALA A 1 382 ? -13.549 39.023 127.847 1.00 47.79 382 ALA X O 1
ATOM 3231 N N . SER A 1 383 ? -13.511 37.185 126.578 1.00 49.14 383 SER X N 1
ATOM 3232 C CA . SER A 1 383 ? -14.773 36.722 127.119 1.00 50.29 383 SER X CA 1
ATOM 3233 C C . SER A 1 383 ? -14.560 36.161 128.548 1.00 50.72 383 SER X C 1
ATOM 3234 O O . SER A 1 383 ? -15.428 36.330 129.391 1.00 50.64 383 SER X O 1
ATOM 3237 N N . GLU A 1 384 ? -13.403 35.548 128.834 1.00 51.04 384 GLU X N 1
ATOM 3238 C CA . GLU A 1 384 ? -13.054 35.214 130.230 1.00 50.86 384 GLU X CA 1
ATOM 3239 C C . GLU A 1 384 ? -13.078 36.430 131.132 1.00 51.38 384 GLU X C 1
ATOM 3240 O O . GLU A 1 384 ? -13.595 36.375 132.248 1.00 51.82 384 GLU X O 1
ATOM 3246 N N . VAL A 1 385 ? -12.511 37.537 130.678 1.00 51.24 385 VAL X N 1
ATOM 3247 C CA . VAL A 1 385 ? -12.533 38.686 131.548 1.00 50.82 385 VAL X CA 1
ATOM 3248 C C . VAL A 1 385 ? -13.903 39.307 131.807 1.00 50.97 385 VAL X C 1
ATOM 3249 O O . VAL A 1 385 ? -14.171 39.707 132.928 1.00 50.42 385 VAL X O 1
ATOM 3253 N N . ILE A 1 386 ? -14.782 39.353 130.811 1.00 51.69 386 ILE X N 1
ATOM 3254 C CA . ILE A 1 386 ? -16.119 39.944 131.035 1.00 51.58 386 ILE X CA 1
ATOM 3255 C C . ILE A 1 386 ? -16.975 39.044 131.927 1.00 51.54 386 ILE X C 1
ATOM 3256 O O . ILE A 1 386 ? -17.802 39.559 132.652 1.00 50.43 386 ILE X O 1
ATOM 3261 N N . ASP A 1 387 ? -16.694 37.731 131.883 1.00 51.89 387 ASP X N 1
ATOM 3262 C CA . ASP A 1 387 ? -17.337 36.686 132.682 1.00 54.03 387 ASP X CA 1
ATOM 3263 C C . ASP A 1 387 ? -16.821 36.595 134.131 1.00 55.47 387 ASP X C 1
ATOM 3264 O O . ASP A 1 387 ? -17.476 35.999 134.983 1.00 56.37 387 ASP X O 1
ATOM 3269 N N . THR A 1 388 ? -15.674 37.218 134.397 1.00 56.93 388 THR X N 1
ATOM 3270 C CA . THR A 1 388 ? -14.979 37.139 135.671 1.00 57.93 388 THR X CA 1
ATOM 3271 C C . THR A 1 388 ? -15.009 38.457 136.439 1.00 58.58 388 THR X C 1
ATOM 3272 O O . THR A 1 388 ? -15.055 38.462 137.666 1.00 59.73 388 THR X O 1
ATOM 3276 N N . LEU A 1 389 ? -15.009 39.586 135.759 1.00 59.05 389 LEU X N 1
ATOM 3277 C CA . LEU A 1 389 ? -14.834 40.840 136.496 1.00 60.82 389 LEU X CA 1
ATOM 3278 C C . LEU A 1 389 ? -16.029 41.324 137.287 1.00 61.57 389 LEU X C 1
ATOM 3279 O O . LEU A 1 389 ? -17.121 41.424 136.751 1.00 62.69 389 LEU X O 1
ATOM 3284 N N . GLU A 1 390 ? -15.801 41.694 138.544 1.00 62.42 390 GLU X N 1
ATOM 3285 C CA . GLU A 1 390 ? -16.873 42.202 139.393 1.00 62.60 390 GLU X CA 1
ATOM 3286 C C . GLU A 1 390 ? -16.867 43.707 139.549 1.00 62.39 390 GLU X C 1
ATOM 3287 O O . GLU A 1 390 ? -17.927 44.346 139.484 1.00 63.54 390 GLU X O 1
ATOM 3293 N N . GLU A 1 391 ? -15.702 44.311 139.712 1.00 61.08 391 GLU X N 1
ATOM 3294 C CA . GLU A 1 391 ? -15.676 45.752 139.672 1.00 60.47 391 GLU X CA 1
ATOM 3295 C C . GLU A 1 391 ? -15.318 46.123 138.252 1.00 59.13 391 GLU X C 1
ATOM 3296 O O . GLU A 1 391 ? -14.313 45.635 137.706 1.00 60.28 391 GLU X O 1
ATOM 3302 N N . VAL A 1 392 ? -16.198 46.894 137.628 1.00 55.87 392 VAL X N 1
ATOM 3303 C CA . VAL A 1 392 ? -15.924 47.552 136.382 1.00 53.19 392 VAL X CA 1
ATOM 3304 C C . VAL A 1 392 ? -16.671 48.840 136.445 1.00 51.14 392 VAL X C 1
ATOM 3305 O O . VAL A 1 392 ? -17.822 48.876 136.881 1.00 51.92 392 VAL X O 1
ATOM 3309 N N . GLN A 1 393 ? -16.000 49.895 136.055 1.00 47.91 393 GLN X N 1
ATOM 3310 C CA . GLN A 1 393 ? -16.544 51.233 135.998 1.00 46.95 393 GLN X CA 1
ATOM 3311 C C . GLN A 1 393 ? -17.436 51.404 134.762 1.00 47.50 393 GLN X C 1
ATOM 3312 O O . GLN A 1 393 ? -17.235 50.702 133.755 1.00 47.02 393 GLN X O 1
ATOM 3318 N N . ILE A 1 394 ? -18.372 52.360 134.828 1.00 46.21 394 ILE X N 1
ATOM 3319 C CA . ILE A 1 394 ? -19.245 52.654 133.723 1.00 46.12 394 ILE X CA 1
ATOM 3320 C C . ILE A 1 394 ? -18.801 53.962 133.097 1.00 45.97 394 ILE X C 1
ATOM 3321 O O . ILE A 1 394 ? -18.655 54.979 133.783 1.00 46.45 394 ILE X O 1
ATOM 3326 N N . ALA A 1 395 ? -18.620 53.968 131.784 1.00 44.72 395 ALA X N 1
ATOM 3327 C CA . ALA A 1 395 ? -18.083 55.177 131.170 1.00 44.50 395 ALA X CA 1
ATOM 3328 C C . ALA A 1 395 ? -18.548 55.242 129.754 1.00 42.71 395 ALA X C 1
ATOM 3329 O O . ALA A 1 395 ? -18.911 54.252 129.191 1.00 41.00 395 ALA X O 1
ATOM 3331 N N . THR A 1 396 ? -18.571 56.429 129.185 1.00 43.87 396 THR X N 1
ATOM 3332 C CA . THR A 1 396 ? -18.805 56.481 127.746 1.00 45.14 396 THR X CA 1
ATOM 3333 C C . THR A 1 396 ? -17.539 56.860 126.938 1.00 42.50 396 THR X C 1
ATOM 3334 O O . THR A 1 396 ? -17.033 57.958 127.092 1.00 40.50 396 THR X O 1
ATOM 3338 N N . PRO A 1 397 ? -17.058 55.943 126.084 1.00 42.51 397 PRO X N 1
ATOM 3339 C CA . PRO A 1 397 ? -15.868 56.170 125.235 1.00 42.48 397 PRO X CA 1
ATOM 3340 C C . PRO A 1 397 ? -16.000 57.361 124.288 1.00 42.89 397 PRO X C 1
ATOM 3341 O O . PRO A 1 397 ? -17.102 57.670 123.811 1.00 43.12 397 PRO X O 1
ATOM 3345 N N . ALA A 1 398 ? -14.880 58.028 124.015 1.00 42.73 398 ALA X N 1
ATOM 3346 C CA . ALA A 1 398 ? -14.877 59.188 123.157 1.00 41.88 398 ALA X CA 1
ATOM 3347 C C . ALA A 1 398 ? -14.749 58.695 121.706 1.00 42.00 398 ALA X C 1
ATOM 3348 O O . ALA A 1 398 ? -14.315 57.582 121.479 1.00 42.33 398 ALA X O 1
ATOM 3350 N N . ASP A 1 399 ? -15.204 59.480 120.733 1.00 42.55 399 ASP X N 1
ATOM 3351 C CA . ASP A 1 399 ? -14.977 59.176 119.311 1.00 44.66 399 ASP X CA 1
ATOM 3352 C C . ASP A 1 399 ? -13.507 58.931 119.098 1.00 45.29 399 ASP X C 1
ATOM 3353 O O . ASP A 1 399 ? -12.672 59.728 119.548 1.00 44.13 399 ASP X O 1
ATOM 3358 N N . SER A 1 400 ? -13.181 57.869 118.367 1.00 46.26 400 SER X N 1
ATOM 3359 C CA . SER A 1 400 ? -11.809 57.541 118.230 1.00 46.87 400 SER X CA 1
ATOM 3360 C C . SER A 1 400 ? -11.566 56.441 117.206 1.00 48.23 400 SER X C 1
ATOM 3361 O O . SER A 1 400 ? -12.523 55.789 116.746 1.00 47.67 400 SER X O 1
ATOM 3364 N N . SER A 1 401 ? -10.287 56.289 116.812 1.00 48.20 401 SER X N 1
ATOM 3365 C CA . SER A 1 401 ? -9.802 55.089 116.133 1.00 50.50 401 SER X CA 1
ATOM 3366 C C . SER A 1 401 ? -8.289 54.824 116.328 1.00 52.27 401 SER X C 1
ATOM 3367 O O . SER A 1 401 ? -7.561 55.699 116.725 1.00 50.93 401 SER X O 1
ATOM 3370 N N . TRP A 1 402 ? -7.864 53.604 116.040 1.00 55.66 402 TRP X N 1
ATOM 3371 C CA . TRP A 1 402 ? -6.469 53.250 116.040 1.00 61.34 402 TRP X CA 1
ATOM 3372 C C . TRP A 1 402 ? -5.917 53.686 114.672 1.00 64.20 402 TRP X C 1
ATOM 3373 O O . TRP A 1 402 ? -5.814 52.881 113.758 1.00 64.35 402 TRP X O 1
ATOM 3384 N N . GLY A 1 403 ? -5.595 54.977 114.534 1.00 67.02 403 GLY X N 1
ATOM 3385 C CA . GLY A 1 403 ? -5.750 55.622 113.239 1.00 71.05 403 GLY X CA 1
ATOM 3386 C C . GLY A 1 403 ? -4.534 56.053 112.429 1.00 73.83 403 GLY X C 1
ATOM 3387 O O . GLY A 1 403 ? -3.595 56.690 112.959 1.00 74.64 403 GLY X O 1
ATOM 3388 N N . ALA A 1 404 ? -4.572 55.690 111.136 1.00 75.47 404 ALA X N 1
ATOM 3389 C CA . ALA A 1 404 ? -3.666 56.209 110.104 1.00 76.97 404 ALA X CA 1
ATOM 3390 C C . ALA A 1 404 ? -4.309 56.030 108.731 1.00 77.45 404 ALA X C 1
ATOM 3391 O O . ALA A 1 404 ? -5.058 56.903 108.284 1.00 78.27 404 ALA X O 1
ATOM 3393 N N . THR A 1 415 ? -9.714 66.568 96.696 1.00 91.78 415 THR X N 1
ATOM 3394 C CA . THR A 1 415 ? -10.863 65.800 96.220 1.00 91.97 415 THR X CA 1
ATOM 3395 C C . THR A 1 415 ? -10.727 64.291 96.494 1.00 91.82 415 THR X C 1
ATOM 3396 O O . THR A 1 415 ? -10.331 63.884 97.599 1.00 92.01 415 THR X O 1
ATOM 3398 N N . ASN A 1 416 ? -11.015 63.482 95.468 1.00 91.39 416 ASN X N 1
ATOM 3399 C CA . ASN A 1 416 ? -11.351 62.059 95.625 1.00 90.72 416 ASN X CA 1
ATOM 3400 C C . ASN A 1 416 ? -12.718 62.003 96.340 1.00 89.49 416 ASN X C 1
ATOM 3401 O O . ASN A 1 416 ? -12.855 61.457 97.444 1.00 89.57 416 ASN X O 1
ATOM 3406 N N . ASP A 1 417 ? -13.715 62.612 95.693 1.00 87.48 417 ASP X N 1
ATOM 3407 C CA . ASP A 1 417 ? -15.047 62.818 96.269 1.00 85.49 417 ASP X CA 1
ATOM 3408 C C . ASP A 1 417 ? -16.175 62.651 95.237 1.00 83.18 417 ASP X C 1
ATOM 3409 O O . ASP A 1 417 ? -17.344 62.947 95.510 1.00 82.24 417 ASP X O 1
ATOM 3414 N N . TRP A 1 418 ? -15.793 62.193 94.046 1.00 80.63 418 TRP X N 1
ATOM 3415 C CA . TRP A 1 418 ? -16.721 61.567 93.116 1.00 78.22 418 TRP X CA 1
ATOM 3416 C C . TRP A 1 418 ? -17.199 60.256 93.788 1.00 75.58 418 TRP X C 1
ATOM 3417 O O . TRP A 1 418 ? -18.371 59.872 93.698 1.00 74.31 418 TRP X O 1
ATOM 3428 N N . ILE A 1 419 ? -16.263 59.584 94.456 1.00 72.77 419 ILE X N 1
ATOM 3429 C CA . ILE A 1 419 ? -16.551 58.366 95.186 1.00 70.81 419 ILE X CA 1
ATOM 3430 C C . ILE A 1 419 ? -17.554 58.620 96.325 1.00 69.23 419 ILE X C 1
ATOM 3431 O O . ILE A 1 419 ? -18.459 57.816 96.531 1.00 67.77 419 ILE X O 1
ATOM 3436 N N . TYR A 1 420 ? -17.386 59.745 97.030 1.00 67.65 420 TYR X N 1
ATOM 3437 C CA . TYR A 1 420 ? -18.234 60.089 98.151 1.00 66.58 420 TYR X CA 1
ATOM 3438 C C . TYR A 1 420 ? -19.666 60.437 97.784 1.00 65.25 420 TYR X C 1
ATOM 3439 O O . TYR A 1 420 ? -20.580 59.870 98.371 1.00 63.71 420 TYR X O 1
ATOM 3448 N N . ARG A 1 421 ? -19.881 61.330 96.813 1.00 64.33 421 ARG X N 1
ATOM 3449 C CA . ARG A 1 421 ? -21.256 61.624 96.423 1.00 63.90 421 ARG X CA 1
ATOM 3450 C C . ARG A 1 421 ? -21.921 60.409 95.816 1.00 62.03 421 ARG X C 1
ATOM 3451 O O . ARG A 1 421 ? -23.133 60.254 95.937 1.00 62.70 421 ARG X O 1
ATOM 3459 N N . HIS A 1 422 ? -21.148 59.525 95.206 1.00 59.91 422 HIS X N 1
ATOM 3460 C CA . HIS A 1 422 ? -21.740 58.269 94.765 1.00 59.46 422 HIS X CA 1
ATOM 3461 C C . HIS A 1 422 ? -22.128 57.353 95.912 1.00 57.77 422 HIS X C 1
ATOM 3462 O O . HIS A 1 422 ? -23.172 56.690 95.846 1.00 57.90 422 HIS X O 1
ATOM 3469 N N . LEU A 1 423 ? -21.297 57.303 96.951 1.00 54.87 423 LEU X N 1
ATOM 3470 C CA . LEU A 1 423 ? -21.644 56.543 98.136 1.00 53.53 423 LEU X CA 1
ATOM 3471 C C . LEU A 1 423 ? -22.906 57.092 98.824 1.00 52.00 423 LEU X C 1
ATOM 3472 O O . LEU A 1 423 ? -23.809 56.348 99.170 1.00 51.37 423 LEU X O 1
ATOM 3477 N N . HIS A 1 424 ? -22.959 58.405 98.983 1.00 51.12 424 HIS X N 1
ATOM 3478 C CA . HIS A 1 424 ? -24.105 59.086 99.487 1.00 51.41 424 HIS X CA 1
ATOM 3479 C C . HIS A 1 424 ? -25.398 58.692 98.745 1.00 51.91 424 HIS X C 1
ATOM 3480 O O . HIS A 1 424 ? -26.355 58.216 99.391 1.00 52.13 424 HIS X O 1
ATOM 3487 N N . GLU A 1 425 ? -25.412 58.821 97.405 1.00 51.64 425 GLU X N 1
ATOM 3488 C CA . GLU A 1 425 ? -26.587 58.431 96.612 1.00 51.74 425 GLU X CA 1
ATOM 3489 C C . GLU A 1 425 ? -26.881 56.939 96.688 1.00 50.30 425 GLU X C 1
ATOM 3490 O O . GLU A 1 425 ? -28.043 56.526 96.775 1.00 49.61 425 GLU X O 1
ATOM 3496 N N . MET A 1 426 ? -25.848 56.112 96.650 1.00 48.45 426 MET X N 1
ATOM 3497 C CA . MET A 1 426 ? -26.127 54.659 96.762 1.00 48.86 426 MET X CA 1
ATOM 3498 C C . MET A 1 426 ? -26.815 54.239 98.077 1.00 48.22 426 MET X C 1
ATOM 3499 O O . MET A 1 426 ? -27.630 53.329 98.070 1.00 47.69 426 MET X O 1
ATOM 3504 N N . ILE A 1 427 ? -26.462 54.892 99.192 1.00 47.83 427 ILE X N 1
ATOM 3505 C CA . ILE A 1 427 ? -26.975 54.505 100.525 1.00 46.71 427 ILE X CA 1
ATOM 3506 C C . ILE A 1 427 ? -28.405 54.978 100.589 1.00 47.42 427 ILE X C 1
ATOM 3507 O O . ILE A 1 427 ? -29.271 54.192 100.956 1.00 44.85 427 ILE X O 1
ATOM 3512 N N . GLU A 1 428 ? -28.610 56.263 100.233 1.00 48.78 428 GLU X N 1
ATOM 3513 C CA . GLU A 1 428 ? -29.913 56.908 100.149 1.00 51.80 428 GLU X CA 1
ATOM 3514 C C . GLU A 1 428 ? -30.863 56.127 99.237 1.00 52.17 428 GLU X C 1
ATOM 3515 O O . GLU A 1 428 ? -32.011 55.880 99.619 1.00 52.79 428 GLU X O 1
ATOM 3521 N N . ARG A 1 429 ? -30.389 55.705 98.065 1.00 52.68 429 ARG X N 1
ATOM 3522 C CA . ARG A 1 429 ? -31.228 54.930 97.156 1.00 53.75 429 ARG X CA 1
ATOM 3523 C C . ARG A 1 429 ? -31.492 53.556 97.700 1.00 53.07 429 ARG X C 1
ATOM 3524 O O . ARG A 1 429 ? -32.581 53.041 97.555 1.00 52.60 429 ARG X O 1
ATOM 3532 N N . MET A 1 430 ? -30.471 52.928 98.273 1.00 53.26 430 MET X N 1
ATOM 3533 C CA . MET A 1 430 ? -30.618 51.559 98.811 1.00 52.71 430 MET X CA 1
ATOM 3534 C C . MET A 1 430 ? -31.710 51.462 99.890 1.00 53.17 430 MET X C 1
ATOM 3535 O O . MET A 1 430 ? -32.376 50.417 100.021 1.00 52.64 430 MET X O 1
ATOM 3540 N N . ILE A 1 431 ? -31.869 52.554 100.649 1.00 53.76 431 ILE X N 1
ATOM 3541 C CA . ILE A 1 431 ? -32.763 52.601 101.793 1.00 54.51 431 ILE X CA 1
ATOM 3542 C C . ILE A 1 431 ? -34.187 52.753 101.281 1.00 55.62 431 ILE X C 1
ATOM 3543 O O . ILE A 1 431 ? -35.044 51.948 101.632 1.00 56.51 431 ILE X O 1
ATOM 3548 N N . ASP A 1 432 ? -34.416 53.779 100.450 1.00 56.54 432 ASP X N 1
ATOM 3549 C CA . ASP A 1 432 ? -35.636 53.925 99.641 1.00 56.67 432 ASP X CA 1
ATOM 3550 C C . ASP A 1 432 ? -36.138 52.626 99.065 1.00 56.26 432 ASP X C 1
ATOM 3551 O O . ASP A 1 432 ? -37.247 52.225 99.334 1.00 56.85 432 ASP X O 1
ATOM 3556 N N . LEU A 1 433 ? -35.328 51.957 98.273 1.00 55.73 433 LEU X N 1
ATOM 3557 C CA . LEU A 1 433 ? -35.808 50.763 97.624 1.00 55.38 433 LEU X CA 1
ATOM 3558 C C . LEU A 1 433 ? -36.074 49.602 98.573 1.00 55.06 433 LEU X C 1
ATOM 3559 O O . LEU A 1 433 ? -36.908 48.712 98.290 1.00 54.49 433 LEU X O 1
ATOM 3564 N N . SER A 1 434 ? -35.347 49.554 99.692 1.00 54.54 434 SER X N 1
ATOM 3565 C CA . SER A 1 434 ? -35.534 48.430 100.606 1.00 54.04 434 SER X CA 1
ATOM 3566 C C . SER A 1 434 ? -36.890 48.577 101.316 1.00 52.97 434 SER X C 1
ATOM 3567 O O . SER A 1 434 ? -37.519 47.579 101.632 1.00 50.70 434 SER X O 1
ATOM 3570 N N . LYS A 1 435 ? -37.289 49.818 101.557 1.00 53.25 435 LYS X N 1
ATOM 3571 C CA . LYS A 1 435 ? -38.566 50.139 102.167 1.00 56.52 435 LYS X CA 1
ATOM 3572 C C . LYS A 1 435 ? -39.684 49.948 101.123 1.00 58.68 435 LYS X C 1
ATOM 3573 O O . LYS A 1 435 ? -40.658 49.234 101.375 1.00 59.33 435 LYS X O 1
ATOM 3579 N N . LYS A 1 436 ? -39.520 50.566 99.945 1.00 59.95 436 LYS X N 1
ATOM 3580 C CA . LYS A 1 436 ? -40.423 50.355 98.809 1.00 61.62 436 LYS X CA 1
ATOM 3581 C C . LYS A 1 436 ? -40.713 48.877 98.493 1.00 61.67 436 LYS X C 1
ATOM 3582 O O . LYS A 1 436 ? -41.861 48.519 98.225 1.00 63.61 436 LYS X O 1
ATOM 3588 N N . TYR A 1 437 ? -39.728 47.997 98.565 1.00 61.06 437 TYR X N 1
ATOM 3589 C CA . TYR A 1 437 ? -39.980 46.590 98.222 1.00 60.40 437 TYR X CA 1
ATOM 3590 C C . TYR A 1 437 ? -39.944 45.695 99.429 1.00 60.61 437 TYR X C 1
ATOM 3591 O O . TYR A 1 437 ? -39.756 44.479 99.301 1.00 59.49 437 TYR X O 1
ATOM 3600 N N . TYR A 1 438 ? -40.147 46.297 100.603 1.00 61.72 438 TYR X N 1
ATOM 3601 C CA . TYR A 1 438 ? -40.145 45.543 101.859 1.00 63.13 438 TYR X CA 1
ATOM 3602 C C . TYR A 1 438 ? -41.019 44.295 101.794 1.00 63.36 438 TYR X C 1
ATOM 3603 O O . TYR A 1 438 ? -40.577 43.184 102.155 1.00 63.52 438 TYR X O 1
ATOM 3612 N N . ASN A 1 439 ? -42.239 44.481 101.284 1.00 63.88 439 ASN X N 1
ATOM 3613 C CA . ASN A 1 439 ? -43.245 43.417 101.220 1.00 64.50 439 ASN X CA 1
ATOM 3614 C C . ASN A 1 439 ? -43.399 42.669 99.904 1.00 65.49 439 ASN X C 1
ATOM 3615 O O . ASN A 1 439 ? -44.260 41.772 99.805 1.00 66.16 439 ASN X O 1
ATOM 3620 N N . SER A 1 440 ? -42.578 43.031 98.910 1.00 65.61 440 SER X N 1
ATOM 3621 C CA . SER A 1 440 ? -42.447 42.264 97.670 1.00 65.18 440 SER X CA 1
ATOM 3622 C C . SER A 1 440 ? -42.227 40.764 97.907 1.00 65.37 440 SER X C 1
ATOM 3623 O O . SER A 1 440 ? -41.572 40.359 98.860 1.00 64.88 440 SER X O 1
ATOM 3626 N N . SER A 1 441 ? -42.799 39.939 97.034 1.00 66.05 441 SER X N 1
ATOM 3627 C CA . SER A 1 441 ? -42.483 38.504 97.025 1.00 66.76 441 SER X CA 1
ATOM 3628 C C . SER A 1 441 ? -41.838 38.091 95.682 1.00 65.72 441 SER X C 1
ATOM 3629 O O . SER A 1 441 ? -41.626 36.900 95.421 1.00 64.64 441 SER X O 1
ATOM 3632 N N . ASP A 1 442 ? -41.517 39.088 94.854 1.00 65.10 442 ASP X N 1
ATOM 3633 C CA . ASP A 1 442 ? -40.839 38.871 93.566 1.00 64.78 442 ASP X CA 1
ATOM 3634 C C . ASP A 1 442 ? -39.339 38.494 93.772 1.00 64.88 442 ASP X C 1
ATOM 3635 O O . ASP A 1 442 ? -38.541 39.345 94.164 1.00 64.80 442 ASP X O 1
ATOM 3640 N N . PRO A 1 443 ? -38.960 37.223 93.497 1.00 64.43 443 PRO X N 1
ATOM 3641 C CA . PRO A 1 443 ? -37.612 36.741 93.847 1.00 64.21 443 PRO X CA 1
ATOM 3642 C C . PRO A 1 443 ? -36.510 37.270 92.925 1.00 64.48 443 PRO X C 1
ATOM 3643 O O . PRO A 1 443 ? -35.305 37.058 93.193 1.00 64.57 443 PRO X O 1
ATOM 3647 N N . LEU A 1 444 ? -36.921 37.930 91.844 1.00 64.27 444 LEU X N 1
ATOM 3648 C CA . LEU A 1 444 ? -35.981 38.542 90.911 1.00 63.79 444 LEU X CA 1
ATOM 3649 C C . LEU A 1 444 ? -35.587 39.906 91.457 1.00 62.99 444 LEU X C 1
ATOM 3650 O O . LEU A 1 444 ? -34.412 40.205 91.525 1.00 62.80 444 LEU X O 1
ATOM 3655 N N . VAL A 1 445 ? -36.580 40.711 91.839 1.00 62.46 445 VAL X N 1
ATOM 3656 C CA . VAL A 1 445 ? -36.361 42.010 92.480 1.00 62.50 445 VAL X CA 1
ATOM 3657 C C . VAL A 1 445 ? -35.509 41.881 93.750 1.00 62.22 445 VAL X C 1
ATOM 3658 O O . VAL A 1 445 ? -34.691 42.753 94.056 1.00 62.73 445 VAL X O 1
ATOM 3662 N N . GLU A 1 446 ? -35.699 40.764 94.439 1.00 61.89 446 GLU X N 1
ATOM 3663 C CA . GLU A 1 446 ? -35.053 40.458 95.682 1.00 61.79 446 GLU X CA 1
ATOM 3664 C C . GLU A 1 446 ? -33.589 40.120 95.444 1.00 60.34 446 GLU X C 1
ATOM 3665 O O . GLU A 1 446 ? -32.718 40.673 96.110 1.00 60.24 446 GLU X O 1
ATOM 3671 N N . ARG A 1 447 ? -33.333 39.203 94.511 1.00 58.48 447 ARG X N 1
ATOM 3672 C CA . ARG A 1 447 ? -31.984 38.951 94.006 1.00 56.63 447 ARG X CA 1
ATOM 3673 C C . ARG A 1 447 ? -31.241 40.243 93.577 1.00 55.01 447 ARG X C 1
ATOM 3674 O O . ARG A 1 447 ? -30.045 40.421 93.871 1.00 54.13 447 ARG X O 1
ATOM 3682 N N . VAL A 1 448 ? -31.969 41.165 92.960 1.00 52.69 448 VAL X N 1
ATOM 3683 C CA . VAL A 1 448 ? -31.372 42.401 92.479 1.00 51.81 448 VAL X CA 1
ATOM 3684 C C . VAL A 1 448 ? -31.002 43.311 93.646 1.00 52.34 448 VAL X C 1
ATOM 3685 O O . VAL A 1 448 ? -29.906 43.906 93.701 1.00 52.70 448 VAL X O 1
ATOM 3689 N N . LEU A 1 449 ? -31.931 43.429 94.581 1.00 51.49 449 LEU X N 1
ATOM 3690 C CA . LEU A 1 449 ? -31.740 44.266 95.731 1.00 50.17 449 LEU X CA 1
ATOM 3691 C C . LEU A 1 449 ? -30.650 43.684 96.637 1.00 48.66 449 LEU X C 1
ATOM 3692 O O . LEU A 1 449 ? -29.811 44.417 97.156 1.00 48.59 449 LEU X O 1
ATOM 3697 N N . ASN A 1 450 ? -30.633 42.365 96.778 1.00 47.50 450 ASN X N 1
ATOM 3698 C CA . ASN A 1 450 ? -29.587 41.688 97.513 1.00 46.52 450 ASN X CA 1
ATOM 3699 C C . ASN A 1 450 ? -28.167 41.904 96.936 1.00 46.85 450 ASN X C 1
ATOM 3700 O O . ASN A 1 450 ? -27.199 42.000 97.687 1.00 47.65 450 ASN X O 1
ATOM 3705 N N . GLN A 1 451 ? -28.040 41.938 95.614 1.00 46.40 451 GLN X N 1
ATOM 3706 C CA . GLN A 1 451 ? -26.742 42.178 94.969 1.00 46.18 451 GLN X CA 1
ATOM 3707 C C . GLN A 1 451 ? -26.400 43.657 95.024 1.00 45.45 451 GLN X C 1
ATOM 3708 O O . GLN A 1 451 ? -25.243 44.025 95.227 1.00 45.32 451 GLN X O 1
ATOM 3714 N N . MET A 1 452 ? -27.390 44.520 94.921 1.00 44.59 452 MET X N 1
ATOM 3715 C CA . MET A 1 452 ? -27.083 45.917 95.167 1.00 46.22 452 MET X CA 1
ATOM 3716 C C . MET A 1 452 ? -26.408 46.151 96.540 1.00 46.27 452 MET X C 1
ATOM 3717 O O . MET A 1 452 ? -25.415 46.875 96.634 1.00 46.11 452 MET X O 1
ATOM 3722 N N . LEU A 1 453 ? -26.910 45.489 97.583 1.00 46.02 453 LEU X N 1
ATOM 3723 C CA . LEU A 1 453 ? -26.383 45.709 98.930 1.00 45.50 453 LEU X CA 1
ATOM 3724 C C . LEU A 1 453 ? -24.956 45.191 99.053 1.00 45.21 453 LEU X C 1
ATOM 3725 O O . LEU A 1 453 ? -24.114 45.831 99.684 1.00 46.03 453 LEU X O 1
ATOM 3730 N N . ARG A 1 454 ? -24.702 44.043 98.443 1.00 43.82 454 ARG X N 1
ATOM 3731 C CA . ARG A 1 454 ? -23.365 43.490 98.354 1.00 43.58 454 ARG X CA 1
ATOM 3732 C C . ARG A 1 454 ? -22.384 44.427 97.679 1.00 43.51 454 ARG X C 1
ATOM 3733 O O . ARG A 1 454 ? -21.283 44.641 98.162 1.00 44.15 454 ARG X O 1
ATOM 3746 N N . GLU A 1 455 ? -22.818 44.988 96.560 1.00 43.90 455 GLU X N 1
ATOM 3747 C CA . GLU A 1 455 ? -22.046 45.929 95.779 1.00 43.24 455 GLU X CA 1
ATOM 3748 C C . GLU A 1 455 ? -21.715 47.166 96.624 1.00 43.23 455 GLU X C 1
ATOM 3749 O O . GLU A 1 455 ? -20.550 47.644 96.657 1.00 43.80 455 GLU X O 1
ATOM 3755 N N . LEU A 1 456 ? -22.734 47.687 97.285 1.00 42.65 456 LEU X N 1
ATOM 3756 C CA . LEU A 1 456 ? -22.608 48.827 98.210 1.00 43.22 456 LEU X CA 1
ATOM 3757 C C . LEU A 1 456 ? -21.622 48.534 99.359 1.00 42.54 456 LEU X C 1
ATOM 3758 O O . LEU A 1 456 ? -20.868 49.400 99.725 1.00 42.35 456 LEU X O 1
ATOM 3763 N N . PHE A 1 457 ? -21.681 47.331 99.938 1.00 42.64 457 PHE X N 1
ATOM 3764 C CA . PHE A 1 457 ? -20.870 46.978 101.063 1.00 42.50 457 PHE X CA 1
ATOM 3765 C C . PHE A 1 457 ? -19.421 46.835 100.543 1.00 43.47 457 PHE X C 1
ATOM 3766 O O . PHE A 1 457 ? -18.463 47.238 101.177 1.00 43.69 457 PHE X O 1
ATOM 3774 N N . LEU A 1 458 ? -19.293 46.148 99.422 1.00 43.88 458 LEU X N 1
ATOM 3775 C CA . LEU A 1 458 ? -18.009 45.917 98.765 1.00 44.14 458 LEU X CA 1
ATOM 3776 C C . LEU A 1 458 ? -17.336 47.255 98.444 1.00 43.72 458 LEU X C 1
ATOM 3777 O O . LEU A 1 458 ? -16.177 47.431 98.754 1.00 44.80 458 LEU X O 1
ATOM 3782 N N . ALA A 1 459 ? -18.073 48.215 97.909 1.00 43.39 459 ALA X N 1
ATOM 3783 C CA . ALA A 1 459 ? -17.549 49.584 97.772 1.00 44.78 459 ALA X CA 1
ATOM 3784 C C . ALA A 1 459 ? -17.152 50.335 99.059 1.00 46.12 459 ALA X C 1
ATOM 3785 O O . ALA A 1 459 ? -16.514 51.418 98.951 1.00 45.98 459 ALA X O 1
ATOM 3787 N N . GLN A 1 460 ? -17.618 49.847 100.233 1.00 46.81 460 GLN X N 1
ATOM 3788 C CA . GLN A 1 460 ? -17.341 50.466 101.536 1.00 47.21 460 GLN X CA 1
ATOM 3789 C C . GLN A 1 460 ? -16.055 49.972 102.195 1.00 48.76 460 GLN X C 1
ATOM 3790 O O . GLN A 1 460 ? -15.556 50.643 103.097 1.00 47.39 460 GLN X O 1
ATOM 3796 N N . SER A 1 461 ? -15.566 48.787 101.808 1.00 50.95 461 SER X N 1
ATOM 3797 C CA . SER A 1 461 ? -14.301 48.273 102.321 1.00 55.00 461 SER X CA 1
ATOM 3798 C C . SER A 1 461 ? -13.278 49.387 102.570 1.00 56.97 461 SER X C 1
ATOM 3799 O O . SER A 1 461 ? -12.987 50.183 101.662 1.00 55.82 461 SER X O 1
ATOM 3802 N N . SER A 1 462 ? -12.763 49.442 103.809 1.00 59.85 462 SER X N 1
ATOM 3803 C CA . SER A 1 462 ? -11.813 50.490 104.231 1.00 63.99 462 SER X CA 1
ATOM 3804 C C . SER A 1 462 ? -10.469 50.288 103.515 1.00 66.29 462 SER X C 1
ATOM 3805 O O . SER A 1 462 ? -9.778 51.254 103.140 1.00 67.57 462 SER X O 1
ATOM 3808 N N . ASP A 1 463 ? -10.111 49.018 103.387 1.00 68.66 463 ASP X N 1
ATOM 3809 C CA . ASP A 1 463 ? -9.109 48.520 102.445 1.00 71.07 463 ASP X CA 1
ATOM 3810 C C . ASP A 1 463 ? -8.954 49.297 101.134 1.00 73.18 463 ASP X C 1
ATOM 3811 O O . ASP A 1 463 ? -7.810 49.568 100.734 1.00 73.37 463 ASP X O 1
ATOM 3816 N N . TRP A 1 464 ? -10.067 49.627 100.460 1.00 75.38 464 TRP X N 1
ATOM 3817 C CA . TRP A 1 464 ? -9.996 50.423 99.215 1.00 77.91 464 TRP X CA 1
ATOM 3818 C C . TRP A 1 464 ? -9.871 51.936 99.413 1.00 80.04 464 TRP X C 1
ATOM 3819 O O . TRP A 1 464 ? -9.984 52.680 98.428 1.00 80.54 464 TRP X O 1
ATOM 3830 N N . ALA A 1 465 ? -9.653 52.400 100.647 1.00 82.86 465 ALA X N 1
ATOM 3831 C CA . ALA A 1 465 ? -9.835 53.834 100.965 1.00 85.62 465 ALA X CA 1
ATOM 3832 C C . ALA A 1 465 ? -8.621 54.503 101.622 1.00 87.64 465 ALA X C 1
ATOM 3833 O O . ALA A 1 465 ? -8.193 55.589 101.216 1.00 87.74 465 ALA X O 1
ATOM 3835 N N . PHE A 1 466 ? -8.111 53.854 102.661 1.00 90.06 466 PHE X N 1
ATOM 3836 C CA . PHE A 1 466 ? -6.890 54.243 103.355 1.00 93.26 466 PHE X CA 1
ATOM 3837 C C . PHE A 1 466 ? -6.413 52.908 103.878 1.00 95.52 466 PHE X C 1
ATOM 3838 O O . PHE A 1 466 ? -6.518 52.617 105.085 1.00 95.79 466 PHE X O 1
ATOM 3839 N N . ILE A 1 467 ? -5.919 52.083 102.955 1.00 97.12 467 ILE X N 1
ATOM 3840 C CA . ILE A 1 467 ? -5.868 50.643 103.174 1.00 99.58 467 ILE X CA 1
ATOM 3841 C C . ILE A 1 467 ? -4.766 50.135 104.068 1.00 101.42 467 ILE X C 1
ATOM 3842 O O . ILE A 1 467 ? -3.888 50.894 104.517 1.00 101.66 467 ILE X O 1
ATOM 3843 N N . MET A 1 468 ? -4.822 48.837 104.342 1.00 102.99 468 MET X N 1
ATOM 3844 C CA . MET A 1 468 ? -3.648 48.131 104.852 1.00 104.41 468 MET X CA 1
ATOM 3845 C C . MET A 1 468 ? -3.170 47.212 103.710 1.00 105.03 468 MET X C 1
ATOM 3846 O O . MET A 1 468 ? -2.923 46.010 103.913 1.00 105.13 468 MET X O 1
ATOM 3851 N N . THR A 1 469 ? -3.072 47.799 102.510 1.00 105.39 469 THR X N 1
ATOM 3852 C CA . THR A 1 469 ? -2.624 47.102 101.312 1.00 106.19 469 THR X CA 1
ATOM 3853 C C . THR A 1 469 ? -1.110 47.106 101.202 1.00 106.97 469 THR X C 1
ATOM 3854 O O . THR A 1 469 ? -0.487 48.169 101.071 1.00 106.94 469 THR X O 1
ATOM 3855 N N . THR A 1 470 ? -0.529 45.903 101.252 1.00 107.49 470 THR X N 1
ATOM 3856 C CA . THR A 1 470 ? 0.934 45.683 101.258 1.00 107.75 470 THR X CA 1
ATOM 3857 C C . THR A 1 470 ? 1.612 46.230 99.982 1.00 107.70 470 THR X C 1
ATOM 3858 O O . THR A 1 470 ? 2.133 47.357 99.969 1.00 107.42 470 THR X O 1
ATOM 3862 N N . ARG A 1 471 ? 1.612 45.416 98.925 1.00 107.56 471 ARG X N 1
ATOM 3863 C CA . ARG A 1 471 ? 1.849 45.899 97.571 1.00 107.08 471 ARG X CA 1
ATOM 3864 C C . ARG A 1 471 ? 0.486 46.113 96.926 1.00 106.70 471 ARG X C 1
ATOM 3865 O O . ARG A 1 471 ? 0.116 45.387 95.996 1.00 106.67 471 ARG X O 1
ATOM 3866 N N . THR A 1 472 ? -0.265 47.092 97.445 1.00 106.17 472 THR X N 1
ATOM 3867 C CA . THR A 1 472 ? -1.594 47.460 96.927 1.00 105.38 472 THR X CA 1
ATOM 3868 C C . THR A 1 472 ? -1.579 48.673 95.997 1.00 104.70 472 THR X C 1
ATOM 3869 O O . THR A 1 472 ? -1.961 48.564 94.823 1.00 104.72 472 THR X O 1
ATOM 3870 N N . SER A 1 473 ? -1.138 49.821 96.524 1.00 103.90 473 SER X N 1
ATOM 3871 C CA . SER A 1 473 ? -1.068 51.094 95.785 1.00 102.73 473 SER X CA 1
ATOM 3872 C C . SER A 1 473 ? -2.422 51.618 95.335 1.00 102.01 473 SER X C 1
ATOM 3873 O O . SER A 1 473 ? -3.127 50.926 94.602 1.00 102.29 473 SER X O 1
ATOM 3874 N N . VAL A 1 474 ? -2.782 52.833 95.762 1.00 101.08 474 VAL X N 1
ATOM 3875 C CA . VAL A 1 474 ? -4.092 53.447 95.450 1.00 99.98 474 VAL X CA 1
ATOM 3876 C C . VAL A 1 474 ? -4.462 53.409 93.970 1.00 99.02 474 VAL X C 1
ATOM 3877 O O . VAL A 1 474 ? -4.448 54.437 93.287 1.00 98.97 474 VAL X O 1
ATOM 3878 N N . GLN A 1 475 ? -4.812 52.218 93.486 1.00 97.86 475 GLN X N 1
ATOM 3879 C CA . GLN A 1 475 ? -4.811 51.926 92.058 1.00 96.23 475 GLN X CA 1
ATOM 3880 C C . GLN A 1 475 ? -5.703 50.743 91.779 1.00 95.11 475 GLN X C 1
ATOM 3881 O O . GLN A 1 475 ? -6.746 50.904 91.150 1.00 95.47 475 GLN X O 1
ATOM 3882 N N . TYR A 1 476 ? -5.309 49.553 92.239 1.00 93.59 476 TYR X N 1
ATOM 3883 C CA . TYR A 1 476 ? -6.246 48.418 92.290 1.00 91.73 476 TYR X CA 1
ATOM 3884 C C . TYR A 1 476 ? -7.426 48.774 93.215 1.00 90.01 476 TYR X C 1
ATOM 3885 O O . TYR A 1 476 ? -8.543 48.273 93.022 1.00 89.88 476 TYR X O 1
ATOM 3894 N N . ALA A 1 477 ? -7.158 49.669 94.175 1.00 87.58 477 ALA X N 1
ATOM 3895 C CA . ALA A 1 477 ? -8.086 50.045 95.242 1.00 85.41 477 ALA X CA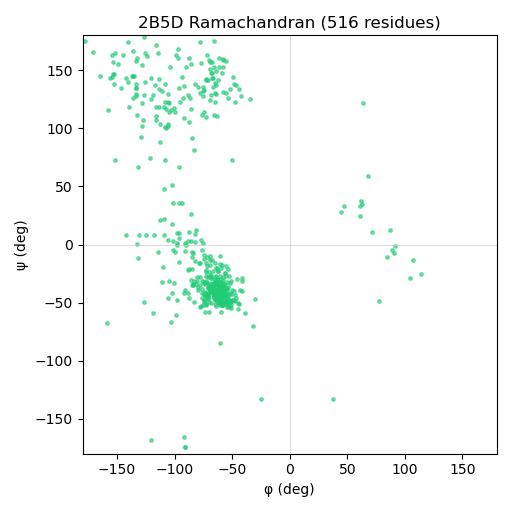 1
ATOM 3896 C C . ALA A 1 477 ? -9.240 50.942 94.766 1.00 84.25 477 ALA X C 1
ATOM 3897 O O . ALA A 1 477 ? -10.415 50.593 94.927 1.00 83.71 477 ALA X O 1
ATOM 3899 N N . GLU A 1 478 ? -8.912 52.098 94.186 1.00 82.54 478 GLU X N 1
ATOM 3900 C CA . GLU A 1 478 ? -9.948 53.009 93.721 1.00 80.62 478 GLU X CA 1
ATOM 3901 C C . GLU A 1 478 ? -10.602 52.442 92.475 1.00 78.07 478 GLU X C 1
ATOM 3902 O O . GLU A 1 478 ? -11.752 52.749 92.172 1.00 77.70 478 GLU X O 1
ATOM 3908 N N . ASN A 1 479 ? -9.864 51.584 91.786 1.00 75.08 479 ASN X N 1
ATOM 3909 C CA . ASN A 1 479 ? -10.435 50.744 90.753 1.00 72.64 479 ASN X CA 1
ATOM 3910 C C . ASN A 1 479 ? -11.480 49.766 91.313 1.00 69.60 479 ASN X C 1
ATOM 3911 O O . ASN A 1 479 ? -12.547 49.640 90.738 1.00 68.76 479 ASN X O 1
ATOM 3916 N N . ARG A 1 480 ? -11.162 49.078 92.418 1.00 66.41 480 ARG X N 1
ATOM 3917 C CA . ARG A 1 480 ? -12.149 48.289 93.173 1.00 63.68 480 ARG X CA 1
ATOM 3918 C C . ARG A 1 480 ? -13.406 49.063 93.529 1.00 60.62 480 ARG X C 1
ATOM 3919 O O . ARG A 1 480 ? -14.502 48.612 93.249 1.00 59.57 480 ARG X O 1
ATOM 3927 N N . THR A 1 481 ? -13.234 50.227 94.136 1.00 58.04 481 THR X N 1
ATOM 3928 C CA . THR A 1 481 ? -14.370 50.979 94.627 1.00 56.94 481 THR X CA 1
ATOM 3929 C C . THR A 1 481 ? -15.317 51.317 93.486 1.00 55.51 481 THR X C 1
ATOM 3930 O O . THR A 1 481 ? -16.468 50.915 93.516 1.00 55.07 481 THR X O 1
ATOM 3934 N N . LYS A 1 482 ? -14.806 52.015 92.478 1.00 54.39 482 LYS X N 1
ATOM 3935 C CA . LYS A 1 482 ? -15.541 52.367 91.250 1.00 53.71 482 LYS X CA 1
ATOM 3936 C C . LYS A 1 482 ? -16.153 51.171 90.523 1.00 50.98 482 LYS X C 1
ATOM 3937 O O . LYS A 1 482 ? -17.280 51.247 90.033 1.00 51.22 482 LYS X O 1
ATOM 3943 N N . LEU A 1 483 ? -15.451 50.059 90.481 1.00 48.45 483 LEU X N 1
ATOM 3944 C CA . LEU A 1 483 ? -16.042 48.853 89.923 1.00 47.74 483 LEU X CA 1
ATOM 3945 C C . LEU A 1 483 ? -17.380 48.474 90.646 1.00 47.46 483 LEU X C 1
ATOM 3946 O O . LEU A 1 483 ? -18.408 48.282 90.012 1.00 47.73 483 LEU X O 1
ATOM 3951 N N . HIS A 1 484 ? -17.364 48.408 91.976 1.00 46.18 484 HIS X N 1
ATOM 3952 C CA . HIS A 1 484 ? -18.583 48.164 92.740 1.00 44.49 484 HIS X CA 1
ATOM 3953 C C . HIS A 1 484 ? -19.601 49.294 92.669 1.00 45.35 484 HIS X C 1
ATOM 3954 O O . HIS A 1 484 ? -20.791 49.024 92.638 1.00 45.11 484 HIS X O 1
ATOM 3961 N N . ILE A 1 485 ? -19.157 50.543 92.598 1.00 44.89 485 ILE X N 1
ATOM 3962 C CA . ILE A 1 485 ? -20.115 51.589 92.408 1.00 46.94 485 ILE X CA 1
ATOM 3963 C C . ILE A 1 485 ? -20.893 51.358 91.103 1.00 48.58 485 ILE X C 1
ATOM 3964 O O . ILE A 1 485 ? -22.130 51.381 91.093 1.00 50.13 485 ILE X O 1
ATOM 3969 N N . LYS A 1 486 ? -20.155 51.111 90.012 1.00 50.03 486 LYS X N 1
ATOM 3970 C CA . LYS A 1 486 ? -20.701 50.921 88.678 1.00 50.72 486 LYS X CA 1
ATOM 3971 C C . LYS A 1 486 ? -21.647 49.728 88.616 1.00 50.05 486 LYS X C 1
ATOM 3972 O O . LYS A 1 486 ? -22.717 49.835 88.029 1.00 49.06 486 LYS X O 1
ATOM 3978 N N . ARG A 1 487 ? -21.244 48.598 89.204 1.00 49.01 487 ARG X N 1
ATOM 3979 C CA . ARG A 1 487 ? -22.114 47.451 89.263 1.00 49.29 487 ARG X CA 1
ATOM 3980 C C . ARG A 1 487 ? -23.440 47.786 89.978 1.00 50.97 487 ARG X C 1
ATOM 3981 O O . ARG A 1 487 ? -24.533 47.386 89.526 1.00 51.23 487 ARG X O 1
ATOM 3989 N N . PHE A 1 488 ? -23.356 48.555 91.073 1.00 51.44 488 PHE X N 1
ATOM 3990 C CA . PHE A 1 488 ? -24.551 48.948 91.811 1.00 52.20 488 PHE X CA 1
ATOM 3991 C C . PHE A 1 488 ? -25.464 49.815 90.942 1.00 53.18 488 PHE X C 1
ATOM 3992 O O . PHE A 1 488 ? -26.694 49.628 90.943 1.00 53.70 488 PHE X O 1
ATOM 4000 N N . LEU A 1 489 ? -24.883 50.774 90.223 1.00 53.33 489 LEU X N 1
ATOM 4001 C CA . LEU A 1 489 ? -25.692 51.672 89.411 1.00 54.36 489 LEU X CA 1
ATOM 4002 C C . LEU A 1 489 ? -26.372 50.968 88.222 1.00 54.64 489 LEU X C 1
ATOM 4003 O O . LEU A 1 489 ? -27.502 51.308 87.845 1.00 54.65 489 LEU X O 1
ATOM 4008 N N . ASN A 1 490 ? -25.670 50.005 87.633 1.00 54.94 490 ASN X N 1
ATOM 4009 C CA . ASN A 1 490 ? -26.251 49.154 86.622 1.00 55.68 490 ASN X CA 1
ATOM 4010 C C . ASN A 1 490 ? -27.475 48.455 87.135 1.00 55.70 490 ASN X C 1
ATOM 4011 O O . ASN A 1 490 ? -28.501 48.459 86.472 1.00 56.44 490 ASN X O 1
ATOM 4016 N N . LEU A 1 491 ? -27.386 47.838 88.305 1.00 56.23 491 LEU X N 1
ATOM 4017 C CA . LEU A 1 491 ? -28.570 47.154 88.827 1.00 56.14 491 LEU X CA 1
ATOM 4018 C C . LEU A 1 491 ? -29.677 48.147 89.166 1.00 55.94 491 LEU X C 1
ATOM 4019 O O . LEU A 1 491 ? -30.858 47.871 88.970 1.00 56.44 491 LEU X O 1
ATOM 4024 N N . TYR A 1 492 ? -29.292 49.306 89.674 1.00 56.16 492 TYR X N 1
ATOM 4025 C CA . TYR A 1 492 ? -30.257 50.308 90.061 1.00 56.94 492 TYR X CA 1
ATOM 4026 C C . TYR A 1 492 ? -31.064 50.698 88.842 1.00 58.10 492 TYR X C 1
ATOM 4027 O O . TYR A 1 492 ? -32.307 50.779 88.907 1.00 58.31 492 TYR X O 1
ATOM 4036 N N . ASP A 1 493 ? -30.355 50.946 87.741 1.00 58.45 493 ASP X N 1
ATOM 4037 C CA . ASP A 1 493 ? -30.979 51.318 86.485 1.00 60.44 493 ASP X CA 1
ATOM 4038 C C . ASP A 1 493 ? -31.913 50.272 85.893 1.00 60.14 493 ASP X C 1
ATOM 4039 O O . ASP A 1 493 ? -33.007 50.595 85.466 1.00 60.21 493 ASP X O 1
ATOM 4044 N N . GLN A 1 494 ? -31.493 49.020 85.899 1.00 60.43 494 GLN X N 1
ATOM 4045 C CA . GLN A 1 494 ? -32.365 47.973 85.421 1.00 62.07 494 GLN X CA 1
ATOM 4046 C C . GLN A 1 494 ? -33.647 47.870 86.261 1.00 63.45 494 GLN X C 1
ATOM 4047 O O . GLN A 1 494 ? -34.714 47.616 85.716 1.00 63.99 494 GLN X O 1
ATOM 4053 N N . LEU A 1 495 ? -33.535 48.085 87.573 1.00 64.37 495 LEU X N 1
ATOM 4054 C CA . LEU A 1 495 ? -34.648 47.863 88.477 1.00 65.66 495 LEU X CA 1
ATOM 4055 C C . LEU A 1 495 ? -35.657 48.958 88.282 1.00 66.21 495 LEU X C 1
ATOM 4056 O O . LEU A 1 495 ? -36.822 48.691 88.039 1.00 67.03 495 LEU X O 1
ATOM 4061 N N . VAL A 1 496 ? -35.174 50.184 88.355 1.00 67.02 496 VAL X N 1
ATOM 4062 C CA . VAL A 1 496 ? -35.975 51.386 88.256 1.00 68.35 496 VAL X CA 1
ATOM 4063 C C . VAL A 1 496 ? -36.724 51.521 86.910 1.00 69.75 496 VAL X C 1
ATOM 4064 O O . VAL A 1 496 ? -37.598 52.387 86.755 1.00 70.16 496 VAL X O 1
ATOM 4068 N N . SER A 1 497 ? -36.409 50.657 85.949 1.00 70.68 497 SER X N 1
ATOM 4069 C CA . SER A 1 497 ? -36.962 50.824 84.607 1.00 71.61 497 SER X CA 1
ATOM 4070 C C . SER A 1 497 ? -37.588 49.559 84.006 1.00 71.51 497 SER X C 1
ATOM 4071 O O . SER A 1 497 ? -37.954 49.553 82.848 1.00 72.17 497 SER X O 1
ATOM 4074 N N . GLY A 1 498 ? -37.727 48.496 84.784 1.00 71.31 498 GLY X N 1
ATOM 4075 C CA . GLY A 1 498 ? -38.382 47.294 84.282 1.00 71.27 498 GLY X CA 1
ATOM 4076 C C . GLY A 1 498 ? -37.483 46.340 83.516 1.00 71.31 498 GLY X C 1
ATOM 4077 O O . GLY A 1 498 ? -37.873 45.194 83.237 1.00 72.25 498 GLY X O 1
ATOM 4078 N N . ARG A 1 499 ? -36.273 46.777 83.187 1.00 70.37 499 ARG X N 1
ATOM 4079 C CA . ARG A 1 499 ? -35.423 45.972 82.321 1.00 69.77 499 ARG X CA 1
ATOM 4080 C C . ARG A 1 499 ? -34.321 45.220 83.068 1.00 69.25 499 ARG X C 1
ATOM 4081 O O . ARG A 1 499 ? -33.137 45.268 82.696 1.00 68.29 499 ARG X O 1
ATOM 4089 N N . ILE A 1 500 ? -34.718 44.502 84.114 1.00 68.44 500 ILE X N 1
ATOM 4090 C CA . ILE A 1 500 ? -33.750 43.642 84.797 1.00 67.15 500 ILE X CA 1
ATOM 4091 C C . ILE A 1 500 ? -33.133 42.694 83.787 1.00 66.49 500 ILE X C 1
ATOM 4092 O O . ILE A 1 500 ? -33.845 42.015 83.048 1.00 67.09 500 ILE X O 1
ATOM 4097 N N . ASP A 1 501 ? -31.804 42.639 83.802 1.00 65.57 501 ASP X N 1
ATOM 4098 C CA . ASP A 1 501 ? -31.008 41.895 82.850 1.00 64.17 501 ASP X CA 1
ATOM 4099 C C . ASP A 1 501 ? -30.451 40.704 83.587 1.00 63.79 501 ASP X C 1
ATOM 4100 O O . ASP A 1 501 ? -29.476 40.795 84.31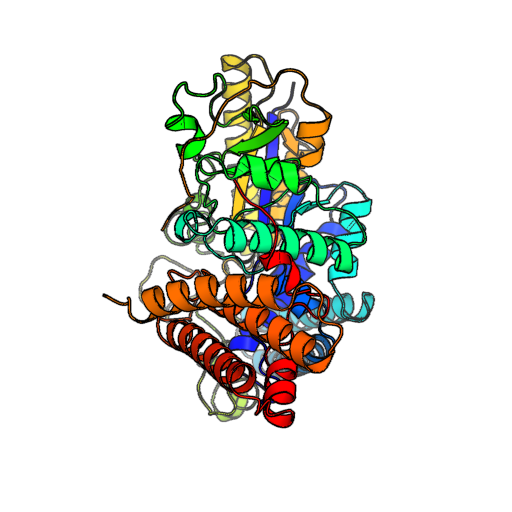6 1.00 63.95 501 ASP X O 1
ATOM 4105 N N . GLU A 1 502 ? -31.070 39.562 83.385 1.00 63.32 502 GLU X N 1
ATOM 4106 C CA . GLU A 1 502 ? -30.815 38.439 84.244 1.00 63.18 502 GLU X CA 1
ATOM 4107 C C . GLU A 1 502 ? -29.460 37.817 84.133 1.00 61.98 502 GLU X C 1
ATOM 4108 O O . GLU A 1 502 ? -28.983 37.210 85.094 1.00 61.33 502 GLU X O 1
ATOM 4114 N N . GLU A 1 503 ? -28.857 37.940 82.955 1.00 61.41 503 GLU X N 1
ATOM 4115 C CA . GLU A 1 503 ? -27.551 37.345 82.687 1.00 60.16 503 GLU X CA 1
ATOM 4116 C C . GLU A 1 503 ? -26.427 38.149 83.340 1.00 57.94 503 GLU X C 1
ATOM 4117 O O . GLU A 1 503 ? -25.470 37.570 83.866 1.00 56.95 503 GLU X O 1
ATOM 4123 N N . MET A 1 504 ? -26.542 39.476 83.255 1.00 56.37 504 MET X N 1
ATOM 4124 C CA . MET A 1 504 ? -25.668 40.385 83.960 1.00 56.42 504 MET X CA 1
ATOM 4125 C C . MET A 1 504 ? -25.794 40.169 85.483 1.00 55.37 504 MET X C 1
ATOM 4126 O O . MET A 1 504 ? -24.794 40.024 86.162 1.00 55.49 504 MET X O 1
ATOM 4131 N N . LEU A 1 505 ? -27.021 40.129 85.999 1.00 54.70 505 LEU X N 1
ATOM 4132 C CA . LEU A 1 505 ? -27.265 39.862 87.423 1.00 54.66 505 LEU X CA 1
ATOM 4133 C C . LEU A 1 505 ? -26.610 38.572 87.884 1.00 54.34 505 LEU X C 1
ATOM 4134 O O . LEU A 1 505 ? -25.988 38.534 88.937 1.00 55.30 505 LEU X O 1
ATOM 4139 N N . ARG A 1 506 ? -26.714 37.522 87.089 1.00 53.89 506 ARG X N 1
ATOM 4140 C CA . ARG A 1 506 ? -26.072 36.263 87.443 1.00 53.80 506 ARG X CA 1
ATOM 4141 C C . ARG A 1 506 ? -24.558 36.391 87.379 1.00 52.50 506 ARG X C 1
ATOM 4142 O O . ARG A 1 506 ? -23.826 35.627 88.018 1.00 52.37 506 ARG X O 1
ATOM 4150 N N . TYR A 1 507 ? -24.083 37.317 86.554 1.00 51.01 507 TYR X N 1
ATOM 4151 C CA . TYR A 1 507 ? -22.645 37.470 86.414 1.00 49.92 507 TYR X CA 1
ATOM 4152 C C . TYR A 1 507 ? -22.179 38.058 87.755 1.00 49.32 507 TYR X C 1
ATOM 4153 O O . TYR A 1 507 ? -21.388 37.439 88.460 1.00 49.71 507 TYR X O 1
ATOM 4162 N N . TYR A 1 508 ? -22.731 39.213 88.114 1.00 48.35 508 TYR X N 1
ATOM 4163 C CA . TYR A 1 508 ? -22.558 39.829 89.433 1.00 47.91 508 TYR X CA 1
ATOM 4164 C C . TYR A 1 508 ? -22.732 38.897 90.648 1.00 48.63 508 TYR X C 1
ATOM 4165 O O . TYR A 1 508 ? -21.899 38.906 91.569 1.00 47.36 508 TYR X O 1
ATOM 4174 N N . GLU A 1 509 ? -23.792 38.079 90.656 1.00 49.26 509 GLU X N 1
ATOM 4175 C CA . GLU A 1 509 ? -23.975 37.107 91.747 1.00 50.33 509 GLU X CA 1
ATOM 4176 C C . GLU A 1 509 ? -22.805 36.143 91.878 1.00 50.08 509 GLU X C 1
ATOM 4177 O O . GLU A 1 509 ? -22.516 35.630 92.956 1.00 50.05 509 GLU X O 1
ATOM 4183 N N . TRP A 1 510 ? -22.135 35.915 90.766 1.00 50.26 510 TRP X N 1
ATOM 4184 C CA . TRP A 1 510 ? -21.075 34.909 90.672 1.00 50.45 510 TRP X CA 1
ATOM 4185 C C . TRP A 1 510 ? -19.745 35.486 91.073 1.00 49.96 510 TRP X C 1
ATOM 4186 O O . TRP A 1 510 ? -18.997 34.852 91.789 1.00 50.23 510 TRP X O 1
ATOM 4197 N N . THR A 1 511 ? -19.436 36.676 90.562 1.00 50.38 511 THR X N 1
ATOM 4198 C CA . THR A 1 511 ? -18.144 37.250 90.821 1.00 51.10 511 THR X CA 1
ATOM 4199 C C . THR A 1 511 ? -18.075 37.901 92.223 1.00 51.08 511 THR X C 1
ATOM 4200 O O . THR A 1 511 ? -17.048 37.800 92.945 1.00 50.82 511 THR X O 1
ATOM 4204 N N . ASP A 1 512 ? -19.176 38.554 92.583 1.00 50.72 512 ASP X N 1
ATOM 4205 C CA . ASP A 1 512 ? -19.330 39.213 93.877 1.00 50.19 512 ASP X CA 1
ATOM 4206 C C . ASP A 1 512 ? -20.308 38.391 94.699 1.00 49.67 512 ASP X C 1
ATOM 4207 O O . ASP A 1 512 ? -21.414 38.816 94.906 1.00 49.53 512 ASP X O 1
ATOM 4212 N N . ALA A 1 513 ? -19.863 37.226 95.161 1.00 50.25 513 ALA X N 1
ATOM 4213 C CA . ALA A 1 513 ? -20.706 36.210 95.803 1.00 50.86 513 ALA X CA 1
ATOM 4214 C C . ALA A 1 513 ? -20.731 36.232 97.364 1.00 51.64 513 ALA X C 1
ATOM 4215 O O . ALA A 1 513 ? -21.384 35.380 97.983 1.00 52.06 513 ALA X O 1
ATOM 4217 N N . ILE A 1 514 ? -20.080 37.240 97.966 1.00 52.05 514 ILE X N 1
ATOM 4218 C CA . ILE A 1 514 ? -19.847 37.385 99.431 1.00 51.42 514 ILE X CA 1
ATOM 4219 C C . ILE A 1 514 ? -20.886 36.854 100.510 1.00 53.49 514 ILE X C 1
ATOM 4220 O O . ILE A 1 514 ? -20.611 35.859 101.240 1.00 55.87 514 ILE X O 1
ATOM 4225 N N . PHE A 1 515 ? -22.052 37.460 100.660 1.00 51.43 515 PHE X N 1
ATOM 4226 C CA . PHE A 1 515 ? -22.981 36.970 101.694 1.00 48.70 515 PHE X CA 1
ATOM 4227 C C . PHE A 1 515 ? -24.213 36.369 100.979 1.00 48.60 515 PHE X C 1
ATOM 4228 O O . PHE A 1 515 ? -25.181 37.083 100.700 1.00 47.14 515 PHE X O 1
ATOM 4236 N N . PRO A 1 516 ? -24.154 35.080 100.634 1.00 48.30 516 PRO X N 1
ATOM 4237 C CA . PRO A 1 516 ? -25.254 34.406 99.934 1.00 49.02 516 PRO X CA 1
ATOM 4238 C C . PRO A 1 516 ? -26.610 34.515 100.644 1.00 50.00 516 PRO X C 1
ATOM 4239 O O . PRO A 1 516 ? -27.653 34.551 100.001 1.00 50.53 516 PRO X O 1
ATOM 4243 N N . GLU A 1 517 ? -26.573 34.564 101.967 1.00 50.44 517 GLU X N 1
ATOM 4244 C CA . GLU A 1 517 ? -27.735 34.602 102.845 1.00 50.10 517 GLU X CA 1
ATOM 4245 C C . GLU A 1 517 ? -28.228 36.002 103.117 1.00 50.02 517 GLU X C 1
ATOM 4246 O O . GLU A 1 517 ? -29.137 36.179 103.917 1.00 50.34 517 GLU X O 1
ATOM 4252 N N . ILE A 1 518 ? -27.626 37.020 102.508 1.00 49.70 518 ILE X N 1
ATOM 4253 C CA . ILE A 1 518 ? -28.012 38.385 102.850 1.00 49.70 518 ILE X CA 1
ATOM 4254 C C . ILE A 1 518 ? -29.507 38.643 102.534 1.00 50.04 518 ILE X C 1
ATOM 4255 O O . ILE A 1 518 ? -30.137 37.936 101.720 1.00 51.02 518 ILE X O 1
ATOM 4260 N N . ASN A 1 519 ? -30.064 39.675 103.142 1.00 48.98 519 ASN X N 1
ATOM 4261 C CA . ASN A 1 519 ? -31.404 40.058 102.863 1.00 48.13 519 ASN X CA 1
ATOM 4262 C C . ASN A 1 519 ? -31.469 41.544 102.818 1.00 47.54 519 ASN X C 1
ATOM 4263 O O . ASN A 1 519 ? -31.282 42.153 103.818 1.00 47.81 519 ASN X O 1
ATOM 4268 N N . PHE A 1 520 ? -31.829 42.127 101.691 1.00 47.87 520 PHE X N 1
ATOM 4269 C CA . PHE A 1 520 ? -31.748 43.571 101.498 1.00 48.15 520 PHE X CA 1
ATOM 4270 C C . PHE A 1 520 ? -32.564 44.301 102.504 1.00 48.82 520 PHE X C 1
ATOM 4271 O O . PHE A 1 520 ? -32.414 45.514 102.647 1.00 49.14 520 PHE X O 1
ATOM 4279 N N . ARG A 1 521 ? -33.498 43.570 103.147 1.00 49.89 521 ARG X N 1
ATOM 4280 C CA . ARG A 1 521 ? -34.429 44.190 104.113 1.00 49.62 521 ARG X CA 1
ATOM 4281 C C . ARG A 1 521 ? -33.784 44.737 105.396 1.00 48.29 521 ARG X C 1
ATOM 4282 O O . ARG A 1 521 ? -34.316 45.743 105.978 1.00 47.35 521 ARG X O 1
ATOM 4290 N N . VAL A 1 522 ? -32.582 44.213 105.749 1.00 46.40 522 VAL X N 1
ATOM 4291 C CA . VAL A 1 522 ? -31.726 44.912 106.752 1.00 43.86 522 VAL X CA 1
ATOM 4292 C C . VAL A 1 522 ? -31.702 46.416 106.573 1.00 43.26 522 VAL X C 1
ATOM 4293 O O . VAL A 1 522 ? -31.577 47.168 107.553 1.00 42.64 522 VAL X O 1
ATOM 4297 N N . MET A 1 523 ? -31.827 46.897 105.344 1.00 43.52 523 MET X N 1
ATOM 4298 C CA . MET A 1 523 ? -31.689 48.369 105.101 1.00 44.58 523 MET X CA 1
ATOM 4299 C C . MET A 1 523 ? -32.958 49.139 105.347 1.00 46.02 523 MET X C 1
ATOM 4300 O O . MET A 1 523 ? -32.987 50.379 105.292 1.00 45.93 523 MET X O 1
ATOM 4305 N N . ALA A 1 524 ? -34.035 48.413 105.597 1.00 48.05 524 ALA X N 1
ATOM 4306 C CA . ALA A 1 524 ? -35.305 49.108 105.823 1.00 50.40 524 ALA X CA 1
ATOM 4307 C C . ALA A 1 524 ? -35.645 49.291 107.326 1.00 50.80 524 ALA X C 1
ATOM 4308 O O . ALA A 1 524 ? -36.710 49.850 107.648 1.00 52.13 524 ALA X O 1
ATOM 4310 N N . ARG A 1 525 ? -34.772 48.807 108.229 1.00 50.47 525 ARG X N 1
ATOM 4311 C CA . ARG A 1 525 ? -35.034 48.861 109.681 1.00 49.63 525 ARG X CA 1
ATOM 4312 C C . ARG A 1 525 ? -34.961 50.253 110.237 1.00 48.73 525 ARG X C 1
ATOM 4313 O O . ARG A 1 525 ? -34.378 51.129 109.614 1.00 48.70 525 ARG X O 1
ATOM 4321 N N . ASP A 1 526 ? -35.594 50.476 111.389 1.00 48.10 526 ASP X N 1
ATOM 4322 C CA . ASP A 1 526 ? -35.488 51.798 112.033 1.00 48.23 526 ASP X CA 1
ATOM 4323 C C . ASP A 1 526 ? -34.101 52.015 112.620 1.00 47.47 526 ASP X C 1
ATOM 4324 O O . ASP A 1 526 ? -33.312 51.061 112.814 1.00 44.83 526 ASP X O 1
ATOM 4329 N N . VAL A 1 527 ? -33.837 53.284 112.890 1.00 47.11 527 VAL X N 1
ATOM 4330 C CA . VAL A 1 527 ? -32.614 53.696 113.492 1.00 49.29 527 VAL X CA 1
ATOM 4331 C C . VAL A 1 527 ? -32.916 54.649 114.638 1.00 51.12 527 VAL X C 1
ATOM 4332 O O . VAL A 1 527 ? -34.031 55.148 114.728 1.00 51.69 527 VAL X O 1
ATOM 4336 N N . ILE A 1 528 ? -31.948 54.804 115.542 1.00 53.80 528 ILE X N 1
ATOM 4337 C CA . ILE A 1 528 ? -31.603 56.099 116.147 1.00 56.36 528 ILE X CA 1
ATOM 4338 C C . ILE A 1 528 ? -31.237 56.072 117.646 1.00 56.72 528 ILE X C 1
ATOM 4339 O O . ILE A 1 528 ? -30.313 55.349 118.070 1.00 56.13 528 ILE X O 1
#

Sequence (518 aa):
MRGKILIFLHAHLPYVHHPEYDHFLEERWLFEAITETYIPLLMMFDEIEDFRLTMSITPPLMEMLSSRDLQEKYERHMEKLIELANKEVERTKKEHPLKHKMAKFYREHFEKILNVFRSYDGNILEGFKKYQETGKLEIVTCNATHAFLPLYQMYPEVVNAQITVGVKNYEKHMKKHPRGIWLAECGYYQGLDLYLAQNNVEYFFVDSHAFWFADEQPRYGVYRPIMTPSGVFAFARDPESSEQVWSAAVGYPGDPRYREFYRDIGFDREMEYIKDYIDPSGVRINTGIKYHRITSKSLDASQKEYYDIDLAMEAVEEHARDFLHKKESQARRLMDIMGVEPVIVAPFDAELFGHWWFEGVFFLKRFFELVNESKDLKLVTASEVIDTLEEVQIATPADSSWGATNDWIYRHLHEMIERMIDLSKKYYNSSDPLVERVLNQMLRELFLAQSSDWAFIMTTRTSVQYAENRTKLHIKRFLNLYDQLVSGRIDEEMLRYYEWTDAIFPEINFRVMARDVI

Solvent-accessible surface area: 21642 Å² total; per-residue (Å²): 137,68,0,7,2,0,7,0,0,16,0,3,24,22,10,10,19,18,32,62,123,102,108,48,76,25,6,37,80,8,14,29,7,5,12,21,0,4,0,8,0,4,47,10,4,110,128,9,159,53,0,62,0,0,0,0,4,0,2,3,1,1,13,3,8,34,29,148,76,5,14,101,38,0,50,101,33,0,87,83,13,26,95,1,1,67,90,0,11,118,89,0,115,208,55,83,102,48,26,34,89,2,0,84,55,2,67,126,36,7,84,102,0,9,87,16,4,103,82,30,113,2,38,1,6,98,0,1,57,87,13,11,132,77,37,48,2,8,1,0,1,0,0,0,1,1,0,61,2,25,80,14,81,160,49,25,30,0,0,7,0,1,0,5,8,0,4,114,0,3,62,66,27,6,150,89,67,2,56,0,0,7,0,0,50,2,0,4,16,114,26,0,12,79,13,0,32,106,14,106,4,60,0,0,3,2,16,1,72,0,0,115,142,13,162,145,107,7,132,41,26,6,26,14,5,2,58,0,95,42,33,3,25,0,0,1,24,0,42,98,1,19,90,114,29,15,29,66,77,101,19,28,11,9,23,61,46,0,10,16,31,149,45,2,6,0,109,74,13,124,73,170,40,0,100,83,18,9,27,98,88,20,89,80,25,32,9,14,0,4,4,16,41,32,26,51,150,52,182,59,50,87,119,34,94,62,1,30,12,70,74,0,91,100,0,4,55,93,22,0,99,53,6,15,102,114,9,23,49,3,0,119,104,16,16,128,133,34,58,31,42,0,0,2,2,1,4,5,44,0,24,50,0,2,20,85,8,16,2,0,10,64,2,4,52,58,2,0,50,21,1,62,133,12,173,39,3,77,9,5,2,0,16,57,2,18,111,79,24,171,74,34,32,112,13,67,1,15,74,16,32,51,59,154,128,99,77,103,18,106,152,34,7,61,69,0,1,82,57,0,17,89,15,0,114,147,45,110,134,38,114,67,94,42,15,55,80,0,0,15,0,0,0,20,0,0,0,1,5,6,5,8,13,13,83,59,44,66,52,79,60,36,59,79,32,62,18,54,104,4,5,93,64,0,0,127,21,0,36,35,0,40,66,4,14,87,67,74,144,37,57,82,128,63,0,122,79,12,47,122,2,1,39,1,0,90,69,13,63,1,47,19,0,18,80,131,28,180